Protein AF-A0A5K7ZE98-F1 (afdb_monomer_lite)

Secondary structure (DSSP, 8-state):
-HHHHHHHHHHHHT-SSHHHHHHHHHHHHHTSHHHHHHHHHHHHHHHHHS-HHHHHIIIII-HHHHHHHHHHHHHHHHHHHHHHHTTS---HHHHHHHHHHHHHHHHHHHHHHHHHHHHHHTTEEETTTEETTS-BGGGHHHHHHH-HHHH-TT-S--S--SSSHHHHHHHHHHHHTTTT--SS-SSS-HHHHHTT--SHHHHHHHHHTBTTTBTTSPPP-S-HHHHHHHHHIIIIIIS-----------------PPP--TT-SEEEEEEESSS-EE----TTTEESS-S---EEEEEEE-BSS-EE--SSEEEEEEEPTT-S-GGGT--TTTTHHHHHSSPPPTTB-TTS-BSSSEEEEEETTTTEEEETT----S--TTS---S--EEEEEEEETTT--EEEEEEEE--EE---TTHHHH---EEETTTEEE-HHHHHHHHHHHHHHH---HHHHHHTT--EEGGGTS-BTTTTB---TTSPPHHHHHHHHHGGGSTT--GGGGGGTSS--TTSS--S--SHHHHTT--HHHHH--HHHHHHHHHHHHHHTT---HHHHTT---SSSSSGGGPPP--TTTS-B-GGGTSGGG---S-S----TT-B-SSGGGSGGG-B-TTS-BHHHHH-STTSPSSP--TT-TTSTTHHHHHHHSBSSSTTTTT-GGGTBSS--SS-SS-GGGGS--S-GGG--B-PPP---

pLDDT: mean 91.08, std 9.26, range [26.94, 98.69]

Organism: NCBI:txid947919

Foldseek 3Di:
DLLVLLVQLLVLLPDPDPVSSLVSLLVSLVVPPVVLVVVVVVVVVVLVPDDPVLNCQLPPADPVLVVLVVLLVVLSVVLNVLSNCLNDDDDSVVSNVSSVVSNVSVVSNVVSVVCSVVLSCPQAPDRQAAGLLRDGPVCLVVCQVLHPQCVDPPRPDRDDDPVCLLVLLVVLCVRFPVSQEDDPDPHNHVCVVCVQALALLQQLLVLLLACQQDRRHDHDRGYSSSSSSNSCNVNCPSNVRDHDDDQDQFAQDDDDFDADDLPAQKAKFKAWAALEAEWALLLLAEIADAQWTKIKMWIWGFEQDIDGDDPQKWKFKAWDAQFQFCVVVGVCQVQVCLQVVDRDDGQAFPVRAHLGGGIFHQDPLLRITIDTGRRTDQAGNVQAGHQWIKMKMFMARNVPRDTSDIGMATRGYFQQFQLSNNQGDFAPTPRAGHDDNSSSLSVVVVCCSSVVDDSSVCSVVRNHDHPCCAAPDPVVRGPHHPQDHHDQLVVLLQSCSSVPPDDLVSVVNGDVCDPSGNFRSQFAPCVVLVDGPCQWQNDSLLNNLLRLVVVVVVVHDSCSSNVRGAGDVDDGSVLRHHDDPLFWGQAPCQQCPLPHHRPDPSHHSHRPTHPGNCRDLSRDAAPNSHRNCSFQNYHSQGWPGQTSNHGCNRQSSCCNQPQKSHGPLAPVVPSSRYPDRDPDDSRGRNSPDHDPPCVRMDGPDDPDDD

Radius of gyration: 33.01 Å; chains: 1; bounding box: 103×56×94 Å

Sequence (706 aa):
MVFASLFALVTASFQKDDTTRQTMIRYAVKWMPLPFVLMLASAFWYLQAVPPETRMVMLQVSPELRTYIDGFLVLSPILFLAVLAMSIRLPRGLQQTAALVLMVIGLVYMGAFEFTREGGRRPFLVHGYMHSNSIRVSEAKEINRTGILQNARWSEVKSVTQENRIETGRQIFQLACASCHAIGGPMNDILPLTAKFDAVYGMDSMLDGLGKINNYMPPFLGTRPEREALAAYIVEELHGHAVQKTPSTASNLNFDIPAHTSQDEYVLLAWNNLGMHCISDSDPFWILLPPANDLFAQLVRKGELPEIVSEGVKLNYRVEPGFENPSAQVRFWEFSQPLMGKRIPENVGVSGNPVTGGEMAWNEETNAFEASLVPVVPYPANGTFNPYPLYMVEAVDEATGTVLATTRFVAPTSTEMGCKNCHGGGWRVAGVAGFTDETASDVLKVHDRINRTDLLKKARAGNPMLCQSCHADPVLGTEGKPGIPNFPAAIHGFHANYLTERGTEACFKCHPSSAAGPTGCLRGVHASLGLDCTHCHGFLEDHALSLLKYEKTQGKKVDKLMRHLTPRTVSSLQDIEPRIPWVNEPDCLNCHVDFEKPATRDVSGFNQWTHSVAGLFRMRTDDVGLMCEACHGATHANYPATNMYGKDRDNIPPLQYQGINLPIGANNNCALCHTVEMEDSVHHPNMLHEFRNRQLSRTIQGPSES

InterPro domains:
  IPR009056 Cytochrome c-like domain [PF13442] (165-234)
  IPR009056 Cytochrome c-like domain [PS51007] (164-238)
  IPR036280 Multiheme cytochrome superfamily [SSF48695] (407-677)
  IPR036909 Cytochrome c-like domain superfamily [G3DSA:1.10.760.10] (153-244)
  IPR036909 Cytochrome c-like domain superfamily [SSF46626] (158-235)

Structure (mmCIF, N/CA/C/O backbone):
data_AF-A0A5K7ZE98-F1
#
_entry.id   AF-A0A5K7ZE98-F1
#
loop_
_atom_site.group_PDB
_atom_site.id
_atom_site.type_symbol
_atom_site.label_atom_id
_atom_site.label_alt_id
_atom_site.label_comp_id
_atom_site.label_asym_id
_atom_site.label_entity_id
_atom_site.label_seq_id
_atom_site.pdbx_PDB_ins_code
_atom_site.Cartn_x
_atom_site.Cartn_y
_atom_site.Cartn_z
_atom_site.occupancy
_atom_site.B_iso_or_equiv
_atom_site.auth_seq_id
_atom_site.auth_comp_id
_atom_site.auth_asym_id
_atom_site.auth_atom_id
_atom_site.pdbx_PDB_model_num
ATOM 1 N N . MET A 1 1 ? 41.951 -3.066 -36.459 1.00 71.44 1 MET A N 1
ATOM 2 C CA . MET A 1 1 ? 43.262 -3.747 -36.599 1.00 71.44 1 MET A CA 1
ATOM 3 C C . MET A 1 1 ? 43.179 -5.249 -36.330 1.00 71.44 1 MET A C 1
ATOM 5 O O . MET A 1 1 ? 43.601 -5.993 -37.201 1.00 71.44 1 MET A O 1
ATOM 9 N N . VAL A 1 2 ? 42.572 -5.714 -35.226 1.00 77.12 2 VAL A N 1
ATOM 10 C CA . VAL A 1 2 ? 42.374 -7.161 -34.952 1.00 77.12 2 VAL A CA 1
ATOM 11 C C . VAL A 1 2 ? 41.717 -7.903 -36.130 1.00 77.12 2 VAL A C 1
ATOM 13 O O . VAL A 1 2 ? 42.242 -8.913 -36.583 1.00 77.12 2 VAL A O 1
ATOM 16 N N . PHE A 1 3 ? 40.651 -7.354 -36.724 1.00 82.44 3 PHE A N 1
ATOM 17 C CA . PHE A 1 3 ? 40.021 -7.940 -37.918 1.00 82.44 3 PHE A CA 1
ATOM 18 C C . PHE A 1 3 ? 40.905 -7.984 -39.158 1.00 82.44 3 PHE A C 1
ATOM 20 O O . PHE A 1 3 ? 40.813 -8.934 -39.926 1.00 82.44 3 PHE A O 1
ATOM 27 N N . ALA A 1 4 ? 41.771 -6.989 -39.352 1.00 85.00 4 ALA A N 1
ATOM 28 C CA . ALA A 1 4 ? 42.705 -7.001 -40.470 1.00 85.00 4 ALA A CA 1
ATOM 29 C C . ALA A 1 4 ? 43.705 -8.157 -40.311 1.00 85.00 4 ALA A C 1
ATOM 31 O O . ALA A 1 4 ? 43.973 -8.862 -41.278 1.00 85.00 4 ALA A O 1
ATOM 32 N N . SER A 1 5 ? 44.178 -8.418 -39.085 1.00 83.81 5 SER A N 1
ATOM 33 C CA . SER A 1 5 ? 45.012 -9.584 -38.774 1.00 83.81 5 SER A CA 1
ATOM 34 C C . SER A 1 5 ? 44.257 -10.903 -38.963 1.00 83.81 5 SER A C 1
ATOM 36 O O . SER A 1 5 ? 44.790 -11.810 -39.592 1.00 83.81 5 SER A O 1
ATOM 38 N N . LEU A 1 6 ? 43.011 -11.016 -38.489 1.00 89.12 6 LEU A N 1
ATOM 39 C CA . LEU A 1 6 ? 42.196 -12.226 -38.678 1.00 89.12 6 LEU A CA 1
ATOM 40 C C . LEU A 1 6 ? 41.901 -12.495 -40.159 1.00 89.12 6 LEU A C 1
ATOM 42 O O . LEU A 1 6 ? 42.023 -13.625 -40.625 1.00 89.12 6 LEU A O 1
ATOM 46 N N . PHE A 1 7 ? 41.582 -11.455 -40.926 1.00 90.88 7 PHE A N 1
ATOM 47 C CA . PHE A 1 7 ? 41.360 -11.557 -42.366 1.00 90.88 7 PHE A CA 1
ATOM 48 C C . PHE A 1 7 ? 42.646 -11.921 -43.117 1.00 90.88 7 PHE A C 1
ATOM 50 O O . PHE A 1 7 ? 42.634 -12.771 -44.011 1.00 90.88 7 PHE A O 1
ATOM 57 N N . ALA A 1 8 ? 43.781 -11.346 -42.714 1.00 91.00 8 ALA A N 1
ATOM 58 C CA . ALA A 1 8 ? 45.090 -11.716 -43.239 1.00 91.00 8 ALA A CA 1
ATOM 59 C C . ALA A 1 8 ? 45.442 -13.181 -42.921 1.00 91.00 8 ALA A C 1
ATOM 61 O O . ALA A 1 8 ? 45.981 -13.871 -43.779 1.00 91.00 8 ALA A O 1
ATOM 62 N N . LEU A 1 9 ? 45.087 -13.697 -41.738 1.00 91.62 9 LEU A N 1
ATOM 63 C CA . LEU A 1 9 ? 45.283 -15.110 -41.387 1.00 91.62 9 LEU A CA 1
ATOM 64 C C . LEU A 1 9 ? 44.428 -16.041 -42.245 1.00 91.62 9 LEU A C 1
ATOM 66 O O . LEU A 1 9 ? 44.939 -17.049 -42.735 1.00 91.62 9 LEU A O 1
ATOM 70 N N . VAL A 1 10 ? 43.157 -15.693 -42.472 1.00 94.00 10 VAL A N 1
ATOM 71 C CA . VAL A 1 10 ? 42.286 -16.447 -43.383 1.00 94.00 10 VAL A CA 1
ATOM 72 C C . VAL A 1 10 ? 42.902 -16.452 -44.778 1.00 94.00 10 VAL A C 1
ATOM 74 O O . VAL A 1 10 ? 43.246 -17.515 -45.282 1.00 94.00 10 VAL A O 1
ATOM 77 N N . THR A 1 11 ? 43.160 -15.293 -45.377 1.00 93.69 11 THR A N 1
ATOM 78 C CA . THR A 1 11 ? 43.701 -15.218 -46.748 1.00 93.69 11 THR A CA 1
ATOM 79 C C . THR A 1 11 ? 45.076 -15.882 -46.899 1.00 93.69 11 THR A C 1
ATOM 81 O O . THR A 1 11 ? 45.325 -16.548 -47.908 1.00 93.69 11 THR A O 1
ATOM 84 N N . ALA A 1 12 ? 45.950 -15.785 -45.893 1.00 92.56 12 ALA A N 1
ATOM 85 C CA . ALA A 1 12 ? 47.249 -16.450 -45.886 1.00 92.56 12 ALA A CA 1
ATOM 86 C C . ALA A 1 12 ? 47.127 -17.979 -45.755 1.00 92.56 12 ALA A C 1
ATOM 88 O O . ALA A 1 12 ? 47.826 -18.706 -46.458 1.00 92.56 12 ALA A O 1
ATOM 89 N N . SER A 1 13 ? 46.206 -18.492 -44.928 1.00 92.38 13 SER A N 1
ATOM 90 C CA . SER A 1 13 ? 46.009 -19.940 -44.722 1.00 92.38 13 SER A CA 1
ATOM 91 C C . SER A 1 13 ? 45.566 -20.697 -45.983 1.00 92.38 13 SER A C 1
ATOM 93 O O . SER A 1 13 ? 45.849 -21.890 -46.122 1.00 92.38 13 SER A O 1
ATOM 95 N N . PHE A 1 14 ? 44.935 -20.007 -46.940 1.00 93.75 14 PHE A N 1
ATOM 96 C CA . PHE A 1 14 ? 44.512 -20.577 -48.224 1.00 93.75 14 PHE A CA 1
ATOM 97 C C . PHE A 1 14 ? 45.564 -20.465 -49.339 1.00 93.75 14 PHE A C 1
ATOM 99 O O . PHE A 1 14 ? 45.350 -21.016 -50.423 1.00 93.75 14 PHE A O 1
ATOM 106 N N . GLN A 1 15 ? 46.721 -19.842 -49.083 1.00 94.00 15 GLN A N 1
ATOM 107 C CA . GLN A 1 15 ? 47.818 -19.796 -50.053 1.00 94.00 15 GLN A CA 1
ATOM 108 C C . GLN A 1 15 ? 48.340 -21.203 -50.368 1.00 94.00 15 GLN A C 1
ATOM 110 O O . GLN A 1 15 ? 48.549 -22.038 -49.476 1.00 94.00 15 GLN A O 1
ATOM 115 N N . LYS A 1 16 ? 48.517 -21.473 -51.668 1.00 88.88 16 LYS A N 1
ATOM 116 C CA . LYS A 1 16 ? 48.941 -22.786 -52.175 1.00 88.88 16 LYS A CA 1
ATOM 117 C C . LYS A 1 16 ? 50.413 -23.053 -51.866 1.00 88.88 16 LYS A C 1
ATOM 119 O O . LYS A 1 16 ? 50.729 -24.149 -51.407 1.00 88.88 16 LYS A O 1
ATOM 124 N N . ASP A 1 17 ? 51.268 -22.055 -52.078 1.00 92.38 17 ASP A N 1
ATOM 125 C CA . ASP A 1 17 ? 52.697 -22.136 -51.780 1.00 92.38 17 ASP A CA 1
ATOM 126 C C . ASP A 1 17 ? 52.945 -22.128 -50.262 1.00 92.38 17 ASP A C 1
ATOM 128 O O . ASP A 1 17 ? 52.487 -21.230 -49.552 1.00 92.38 17 ASP A O 1
ATOM 132 N N . ASP A 1 18 ? 53.647 -23.145 -49.752 1.00 87.62 18 ASP A N 1
ATOM 133 C CA . ASP A 1 18 ? 53.860 -23.324 -48.309 1.00 87.62 18 ASP A CA 1
ATOM 134 C C . ASP A 1 18 ? 54.774 -22.240 -47.727 1.00 87.62 18 ASP A C 1
ATOM 136 O O . ASP A 1 18 ? 54.480 -21.695 -46.662 1.00 87.62 18 ASP A O 1
ATOM 140 N N . THR A 1 19 ? 55.833 -21.866 -48.445 1.00 89.56 19 THR A N 1
ATOM 141 C CA . THR A 1 19 ? 56.783 -20.833 -48.009 1.00 89.56 19 THR A CA 1
ATOM 142 C C . THR A 1 19 ? 56.093 -19.478 -47.885 1.00 89.56 19 THR A C 1
ATOM 144 O O . THR A 1 19 ? 56.197 -18.808 -46.853 1.00 89.56 19 THR A O 1
ATOM 147 N N . THR A 1 20 ? 55.317 -19.101 -48.901 1.00 90.44 20 THR A N 1
ATOM 148 C CA . THR A 1 20 ? 54.513 -17.877 -48.921 1.00 90.44 20 THR A CA 1
ATOM 149 C C . THR A 1 20 ? 53.452 -17.908 -47.826 1.00 90.44 20 THR A C 1
ATOM 151 O O . THR A 1 20 ? 53.327 -16.939 -47.078 1.00 90.44 20 THR A O 1
ATOM 154 N N . ARG A 1 21 ? 52.740 -19.032 -47.648 1.00 91.38 21 ARG A N 1
ATOM 155 C CA . ARG A 1 21 ? 51.743 -19.203 -46.576 1.00 91.38 21 ARG A CA 1
ATOM 156 C C . ARG A 1 21 ? 52.342 -18.938 -45.198 1.00 91.38 21 ARG A C 1
ATOM 158 O O . ARG A 1 21 ? 51.835 -18.088 -44.471 1.00 91.38 21 ARG A O 1
ATOM 165 N N . GLN A 1 22 ? 53.419 -19.637 -44.832 1.00 90.19 22 GLN A N 1
ATOM 166 C CA . GLN A 1 22 ? 54.017 -19.491 -43.499 1.00 90.19 22 GLN A CA 1
ATOM 167 C C . GLN A 1 22 ? 54.607 -18.092 -43.286 1.00 90.19 22 GLN A C 1
ATOM 169 O O . GLN A 1 22 ? 54.502 -17.539 -42.190 1.00 90.19 22 GLN A O 1
ATOM 174 N N . THR A 1 23 ? 55.182 -17.491 -44.332 1.00 91.31 23 THR A N 1
ATOM 175 C CA . THR A 1 23 ? 55.712 -16.121 -44.280 1.00 91.31 23 THR A CA 1
ATOM 176 C C . THR A 1 23 ? 54.599 -15.111 -44.011 1.00 91.31 23 THR A C 1
ATOM 178 O O . THR A 1 23 ? 54.704 -14.308 -43.083 1.00 91.31 23 THR A O 1
ATOM 181 N N . MET A 1 24 ? 53.496 -15.202 -44.756 1.00 91.81 24 MET A N 1
ATOM 182 C CA . MET A 1 24 ? 52.350 -14.308 -44.602 1.00 91.81 24 MET A CA 1
ATOM 183 C C . MET A 1 24 ? 51.623 -14.501 -43.269 1.00 91.81 24 MET A C 1
ATOM 185 O O . MET A 1 24 ? 51.210 -13.518 -42.660 1.00 91.81 24 MET A O 1
ATOM 189 N N . ILE A 1 25 ? 51.519 -15.735 -42.766 1.00 91.12 25 ILE A N 1
ATOM 190 C CA . ILE A 1 25 ? 50.922 -16.010 -41.451 1.00 91.12 25 ILE A CA 1
ATOM 191 C C . ILE A 1 25 ? 51.772 -15.417 -40.330 1.00 91.12 25 ILE A C 1
ATOM 193 O O . ILE A 1 25 ? 51.246 -14.696 -39.488 1.00 91.12 25 ILE A O 1
ATOM 197 N N . ARG A 1 26 ? 53.092 -15.639 -40.333 1.00 90.19 26 ARG A N 1
ATOM 198 C CA . ARG A 1 26 ? 53.989 -15.036 -39.331 1.00 90.19 26 ARG A CA 1
ATOM 199 C C . ARG A 1 26 ? 53.963 -13.514 -39.388 1.00 90.19 26 ARG A C 1
ATOM 201 O O . ARG A 1 26 ? 53.976 -12.869 -38.342 1.00 90.19 26 ARG A O 1
ATOM 208 N N . TYR A 1 27 ? 53.892 -12.949 -40.591 1.00 89.31 27 TYR A N 1
ATOM 209 C CA . TYR A 1 27 ? 53.721 -11.515 -40.777 1.00 89.31 27 TYR A CA 1
ATOM 210 C C . TYR A 1 27 ? 52.400 -11.029 -40.159 1.00 89.31 27 TYR A C 1
ATOM 212 O O . TYR A 1 27 ? 52.418 -10.106 -39.349 1.00 89.31 27 TYR A O 1
ATOM 220 N N . ALA A 1 28 ? 51.275 -11.691 -40.448 1.00 88.94 28 ALA A N 1
ATOM 221 C CA . ALA A 1 28 ? 49.965 -11.350 -39.891 1.00 88.94 28 ALA A CA 1
ATOM 222 C C . ALA A 1 28 ? 49.915 -11.461 -38.354 1.00 88.94 28 ALA A C 1
ATOM 224 O O . ALA A 1 28 ? 49.367 -10.574 -37.696 1.00 88.94 28 ALA A O 1
ATOM 225 N N . VAL A 1 29 ? 50.531 -12.502 -37.774 1.00 90.06 29 VAL A N 1
ATOM 226 C CA . VAL A 1 29 ? 50.638 -12.686 -36.315 1.00 90.06 29 VAL A CA 1
ATOM 227 C C . VAL A 1 29 ? 51.505 -11.599 -35.677 1.00 90.06 29 VAL A C 1
ATOM 229 O O . VAL A 1 29 ? 51.125 -11.054 -34.644 1.00 90.06 29 VAL A O 1
ATOM 232 N N . LYS A 1 30 ? 52.639 -11.225 -36.291 1.00 87.50 30 LYS A N 1
ATOM 233 C CA . LYS A 1 30 ? 53.549 -10.189 -35.762 1.00 87.50 30 LYS A CA 1
ATOM 234 C C . LYS A 1 30 ? 52.856 -8.837 -35.568 1.00 87.50 30 LYS A C 1
ATOM 236 O O . LYS A 1 30 ? 53.223 -8.084 -34.671 1.00 87.50 30 LYS A O 1
ATOM 241 N N . TRP A 1 31 ? 51.850 -8.541 -36.385 1.00 82.75 31 TRP A N 1
ATOM 242 C CA . TRP A 1 31 ? 51.076 -7.306 -36.299 1.00 82.75 31 TRP A CA 1
ATOM 243 C C . TRP A 1 31 ? 49.963 -7.326 -35.249 1.00 82.75 31 TRP A C 1
ATOM 245 O O . TRP A 1 31 ? 49.325 -6.300 -35.058 1.00 82.75 31 TRP A O 1
ATOM 255 N N . MET A 1 32 ? 49.718 -8.443 -34.561 1.00 82.38 32 MET A N 1
ATOM 256 C CA . MET A 1 32 ? 48.619 -8.577 -33.599 1.00 82.38 32 MET A CA 1
ATOM 257 C C . MET A 1 32 ? 48.909 -8.011 -32.187 1.00 82.38 32 MET A C 1
ATOM 259 O O . MET A 1 32 ? 48.013 -7.369 -31.628 1.00 82.38 32 MET A O 1
ATOM 263 N N . PRO A 1 33 ? 50.126 -8.141 -31.613 1.00 86.06 33 PRO A N 1
ATOM 264 C CA . PRO A 1 33 ? 50.414 -7.640 -30.267 1.00 86.06 33 PRO A CA 1
ATOM 265 C C . PRO A 1 33 ? 50.247 -6.133 -30.082 1.00 86.06 33 PRO A C 1
ATOM 267 O O . PRO A 1 33 ? 49.702 -5.698 -29.071 1.00 86.06 33 PRO A O 1
ATOM 270 N N . LEU A 1 34 ? 50.669 -5.330 -31.062 1.00 85.94 34 LEU A N 1
ATOM 271 C CA . LEU A 1 34 ? 50.567 -3.871 -30.983 1.00 85.94 34 LEU A CA 1
ATOM 272 C C . LEU A 1 34 ? 49.097 -3.395 -30.874 1.00 85.94 34 LEU A C 1
ATOM 274 O O . LEU A 1 34 ? 48.782 -2.691 -29.916 1.00 85.94 34 LEU A O 1
ATOM 278 N N . PRO A 1 35 ? 48.169 -3.806 -31.763 1.00 83.88 35 PRO A N 1
ATOM 279 C CA . PRO A 1 35 ? 46.739 -3.553 -31.611 1.00 83.88 35 PRO A CA 1
ATOM 280 C C . PRO A 1 35 ? 46.151 -4.013 -30.280 1.00 83.88 35 PRO A C 1
ATOM 282 O O . PRO A 1 35 ? 45.292 -3.324 -29.743 1.00 83.88 35 PRO A O 1
ATOM 285 N N . PHE A 1 36 ? 46.589 -5.158 -29.749 1.00 84.62 36 PHE A N 1
ATOM 286 C CA . PHE A 1 36 ? 46.084 -5.673 -28.476 1.00 84.62 36 PHE A CA 1
ATOM 287 C C . PHE A 1 36 ? 46.500 -4.786 -27.293 1.00 84.62 36 PHE A C 1
ATOM 289 O O . PHE A 1 36 ? 45.667 -4.432 -26.462 1.00 84.62 36 PHE A O 1
ATOM 296 N N . VAL A 1 37 ? 47.760 -4.344 -27.251 1.00 86.88 37 VAL A N 1
ATOM 297 C CA . VAL A 1 37 ? 48.238 -3.390 -26.235 1.00 86.88 37 VAL A CA 1
ATOM 298 C C . VAL A 1 37 ? 47.521 -2.045 -26.364 1.00 86.88 37 VAL A C 1
ATOM 300 O O . VAL A 1 37 ? 47.052 -1.500 -25.365 1.00 86.88 37 VAL A O 1
ATOM 303 N N . LEU A 1 38 ? 47.373 -1.531 -27.590 1.00 88.25 38 LEU A N 1
ATOM 304 C CA . LEU A 1 38 ? 46.631 -0.293 -27.845 1.00 88.25 38 LEU A CA 1
ATOM 305 C C . LEU A 1 38 ? 45.166 -0.407 -27.422 1.00 88.25 38 LEU A C 1
ATOM 307 O O . LEU A 1 38 ? 44.606 0.552 -26.898 1.00 88.25 38 LEU A O 1
ATOM 311 N N . MET A 1 39 ? 44.551 -1.570 -27.616 1.00 84.50 39 MET A N 1
ATOM 312 C CA . MET A 1 39 ? 43.187 -1.848 -27.184 1.00 84.50 39 MET A CA 1
ATOM 313 C C . MET A 1 39 ? 43.065 -1.828 -25.659 1.00 84.50 39 MET A C 1
ATOM 315 O O . MET A 1 39 ? 42.163 -1.170 -25.155 1.00 84.50 39 MET A O 1
ATOM 319 N N . LEU A 1 40 ? 43.971 -2.477 -24.919 1.00 84.25 40 LEU A N 1
ATOM 320 C CA . LEU A 1 40 ? 43.971 -2.436 -23.449 1.00 84.25 40 LEU A CA 1
ATOM 321 C C . LEU A 1 40 ? 44.178 -1.011 -22.918 1.00 84.25 40 LEU A C 1
ATOM 323 O O . LEU A 1 40 ? 43.454 -0.577 -22.023 1.00 84.25 40 LEU A O 1
ATOM 327 N N . ALA A 1 41 ? 45.114 -0.262 -23.506 1.00 88.56 41 ALA A N 1
ATOM 328 C CA . ALA A 1 41 ? 45.343 1.137 -23.158 1.00 88.56 41 ALA A CA 1
ATOM 329 C C . ALA A 1 41 ? 44.111 2.008 -23.459 1.00 88.56 41 ALA A C 1
ATOM 331 O O . ALA A 1 41 ? 43.716 2.831 -22.635 1.00 88.56 41 ALA A O 1
ATOM 332 N N . SER A 1 42 ? 43.463 1.785 -24.606 1.00 87.25 42 SER A N 1
ATOM 333 C CA . SER A 1 42 ? 42.244 2.501 -25.003 1.00 87.25 42 SER A CA 1
ATOM 334 C C . SER A 1 42 ? 41.054 2.134 -24.121 1.00 87.25 42 SER A C 1
ATOM 336 O O . SER A 1 42 ? 40.276 3.012 -23.773 1.00 87.25 42 SER A O 1
ATOM 338 N N . ALA A 1 43 ? 40.919 0.868 -23.718 1.00 80.75 43 ALA A N 1
ATOM 339 C CA . ALA A 1 43 ? 39.882 0.416 -22.795 1.00 80.75 43 ALA A CA 1
ATOM 340 C C . ALA A 1 43 ? 40.072 1.037 -21.403 1.00 80.75 43 ALA A C 1
ATOM 342 O O . ALA A 1 43 ? 39.112 1.529 -20.812 1.00 80.75 43 ALA A O 1
ATOM 343 N N . PHE A 1 44 ? 41.313 1.084 -20.909 1.00 84.75 44 PHE A N 1
ATOM 344 C CA . PHE A 1 44 ? 41.645 1.772 -19.663 1.00 84.75 44 PHE A CA 1
ATOM 345 C C . PHE A 1 44 ? 41.318 3.267 -19.745 1.00 84.75 44 PHE A C 1
ATOM 347 O O . PHE A 1 44 ? 40.615 3.788 -18.881 1.00 84.75 44 PHE A O 1
ATOM 354 N N . TRP A 1 45 ? 41.766 3.945 -20.805 1.00 89.38 45 TRP A N 1
ATOM 355 C CA . TRP A 1 45 ? 41.458 5.357 -21.034 1.00 89.38 45 TRP A CA 1
ATOM 356 C C . TRP A 1 45 ? 39.948 5.605 -21.124 1.00 89.38 45 TRP A C 1
ATOM 358 O O . TRP A 1 45 ? 39.435 6.508 -20.468 1.00 89.38 45 TRP A O 1
ATOM 368 N N . TYR A 1 46 ? 39.224 4.766 -21.866 1.00 82.06 46 TYR A N 1
ATOM 369 C CA . TYR A 1 46 ? 37.777 4.855 -22.030 1.00 82.06 46 TYR A CA 1
ATOM 370 C C . TYR A 1 46 ? 37.049 4.757 -20.685 1.00 82.06 46 TYR A C 1
ATOM 372 O O . TYR A 1 46 ? 36.221 5.609 -20.376 1.00 82.06 46 TYR A O 1
ATOM 380 N N . LEU A 1 47 ? 37.406 3.788 -19.837 1.00 77.44 47 LEU A N 1
ATOM 381 C CA . LEU A 1 47 ? 36.815 3.665 -18.502 1.00 77.44 47 LEU A CA 1
ATOM 382 C C . LEU A 1 47 ? 37.070 4.900 -17.629 1.00 77.44 47 LEU A C 1
ATOM 384 O O . LEU A 1 47 ? 36.214 5.254 -16.826 1.00 77.44 47 LEU A O 1
ATOM 388 N N . GLN A 1 48 ? 38.207 5.580 -17.784 1.00 82.94 48 GLN A N 1
ATOM 389 C CA . GLN A 1 48 ? 38.488 6.810 -17.036 1.00 82.94 48 GLN A CA 1
ATOM 390 C C . GLN A 1 48 ? 37.757 8.034 -17.605 1.00 82.94 48 GLN A C 1
ATOM 392 O O . GLN A 1 48 ? 37.321 8.893 -16.840 1.00 82.94 48 GLN A O 1
ATOM 397 N N . ALA A 1 49 ? 37.600 8.104 -18.929 1.00 84.44 49 ALA A N 1
ATOM 398 C CA . ALA A 1 49 ? 36.958 9.216 -19.626 1.00 84.44 49 ALA A CA 1
ATOM 399 C C . ALA A 1 49 ? 35.426 9.218 -19.482 1.00 84.44 49 ALA A C 1
ATOM 401 O O . ALA A 1 49 ? 34.793 10.272 -19.558 1.00 84.44 49 ALA A O 1
ATOM 402 N N . VAL A 1 50 ? 34.816 8.049 -19.278 1.00 74.44 50 VAL A N 1
ATOM 403 C CA . VAL A 1 50 ? 33.364 7.913 -19.135 1.00 74.44 50 VAL A CA 1
ATOM 404 C C . VAL A 1 50 ? 32.896 8.466 -17.772 1.00 74.44 50 VAL A C 1
ATOM 406 O O . VAL A 1 50 ? 33.522 8.185 -16.738 1.00 74.44 50 VAL A O 1
ATOM 409 N N . PRO A 1 51 ? 31.783 9.231 -17.720 1.00 73.94 51 PRO A N 1
ATOM 410 C CA . PRO A 1 51 ? 31.230 9.736 -16.467 1.00 73.94 51 PRO A CA 1
ATOM 411 C C . PRO A 1 51 ? 30.997 8.620 -15.432 1.00 73.94 51 PRO A C 1
ATOM 413 O O . PRO A 1 51 ? 30.641 7.499 -15.812 1.00 73.94 51 PRO A O 1
ATOM 416 N N . PRO A 1 52 ? 31.165 8.889 -14.123 1.00 70.19 52 PRO A N 1
ATOM 417 C CA . PRO A 1 52 ? 30.957 7.887 -13.071 1.00 70.19 52 PRO A CA 1
ATOM 418 C C . PRO A 1 52 ? 29.578 7.212 -13.136 1.00 70.19 52 PRO A C 1
ATOM 420 O O . PRO A 1 52 ? 29.470 6.001 -12.960 1.00 70.19 52 PRO A O 1
ATOM 423 N N . GLU A 1 53 ? 28.542 7.983 -13.469 1.00 64.56 53 GLU A N 1
ATOM 424 C CA . GLU A 1 53 ? 27.154 7.534 -13.660 1.00 64.56 53 GLU A CA 1
ATOM 425 C C . GLU A 1 53 ? 27.068 6.414 -14.718 1.00 64.56 53 GLU A C 1
ATOM 427 O O . GLU A 1 53 ? 26.519 5.338 -14.485 1.00 64.56 53 GLU A O 1
ATOM 432 N N . THR A 1 54 ? 27.687 6.636 -15.877 1.00 65.06 54 THR A N 1
ATOM 433 C CA . THR A 1 54 ? 27.693 5.716 -17.020 1.00 65.06 54 THR A CA 1
ATOM 434 C C . THR A 1 54 ? 28.568 4.487 -16.753 1.00 65.06 54 THR A C 1
ATOM 436 O O . THR A 1 54 ? 28.193 3.371 -17.109 1.00 65.06 54 THR A O 1
ATOM 439 N N . ARG A 1 55 ? 29.695 4.651 -16.042 1.00 68.69 55 ARG A N 1
ATOM 440 C CA . ARG A 1 55 ? 30.517 3.519 -15.575 1.00 68.69 55 ARG A CA 1
ATOM 441 C C . ARG A 1 55 ? 29.732 2.577 -14.671 1.00 68.69 55 ARG A C 1
ATOM 443 O O . ARG A 1 55 ? 29.860 1.362 -14.798 1.00 68.69 55 ARG A O 1
ATOM 450 N N . MET A 1 56 ? 28.920 3.126 -13.769 1.00 62.88 56 MET A N 1
ATOM 451 C CA . MET A 1 56 ? 28.075 2.338 -12.871 1.00 62.88 56 MET A CA 1
ATOM 452 C C . MET A 1 56 ? 27.017 1.548 -13.646 1.00 62.88 56 MET A C 1
ATOM 454 O O . MET A 1 56 ? 26.810 0.371 -13.353 1.00 62.88 56 MET A O 1
ATOM 458 N N . VAL A 1 57 ? 26.396 2.153 -14.664 1.00 62.09 57 VAL A N 1
ATOM 459 C CA . VAL A 1 57 ? 25.438 1.462 -15.544 1.00 62.09 57 VAL A CA 1
ATOM 460 C C . VAL A 1 57 ? 26.111 0.317 -16.306 1.00 62.09 57 VAL A C 1
ATOM 462 O O . VAL A 1 57 ? 25.607 -0.806 -16.268 1.00 62.09 57 VAL A O 1
ATOM 465 N N . MET A 1 58 ? 27.277 0.572 -16.912 1.00 62.34 58 MET A N 1
ATOM 466 C CA . MET A 1 58 ? 28.055 -0.430 -17.654 1.00 62.34 58 MET A CA 1
ATOM 467 C C . MET A 1 58 ? 28.517 -1.597 -16.780 1.00 62.34 58 MET A C 1
ATOM 469 O O . MET A 1 58 ? 28.435 -2.742 -17.204 1.00 62.34 58 MET A O 1
ATOM 473 N N . LEU A 1 59 ? 29.014 -1.321 -15.573 1.00 61.72 59 LEU A N 1
ATOM 474 C CA . LEU A 1 59 ? 29.672 -2.333 -14.743 1.00 61.72 59 LEU A CA 1
ATOM 475 C C . LEU A 1 59 ? 28.743 -3.003 -13.732 1.00 61.72 59 LEU A C 1
ATOM 477 O O . LEU A 1 59 ? 29.106 -4.045 -13.190 1.00 61.72 59 LEU A O 1
ATOM 481 N N . GLN A 1 60 ? 27.590 -2.406 -13.413 1.00 56.12 60 GLN A N 1
ATOM 482 C CA . GLN A 1 60 ? 26.827 -2.841 -12.246 1.00 56.12 60 GLN A CA 1
ATOM 483 C C . GLN A 1 60 ? 25.303 -2.964 -12.431 1.00 56.12 60 GLN A C 1
ATOM 485 O O . GLN A 1 60 ? 24.665 -3.592 -11.586 1.00 56.12 60 GLN A O 1
ATOM 490 N N . VAL A 1 61 ? 24.673 -2.390 -13.462 1.00 55.62 61 VAL A N 1
ATOM 491 C CA . VAL A 1 61 ? 23.195 -2.251 -13.475 1.00 55.62 61 VAL A CA 1
ATOM 492 C C . VAL A 1 61 ? 22.462 -3.262 -14.361 1.00 55.62 61 VAL A C 1
ATOM 494 O O . VAL A 1 61 ? 21.352 -3.643 -14.004 1.00 55.62 61 VAL A O 1
ATOM 497 N N . SER A 1 62 ? 23.045 -3.740 -15.465 1.00 59.28 62 SER A N 1
ATOM 498 C CA . SER A 1 62 ? 22.346 -4.653 -16.388 1.00 59.28 62 SER A CA 1
ATOM 499 C C . SER A 1 62 ? 22.932 -6.073 -16.347 1.00 59.28 62 SER A C 1
ATOM 501 O O . SER A 1 62 ? 24.046 -6.291 -16.834 1.00 59.28 62 SER A O 1
ATOM 503 N N . PRO A 1 63 ? 22.196 -7.060 -15.797 1.00 61.50 63 PRO A N 1
ATOM 504 C CA . PRO A 1 63 ? 22.534 -8.480 -15.918 1.00 61.50 63 PRO A CA 1
ATOM 505 C C . PRO A 1 63 ? 22.704 -8.930 -17.375 1.00 61.50 63 PRO A C 1
ATOM 507 O O . PRO A 1 63 ? 23.530 -9.792 -17.666 1.00 61.50 63 PRO A O 1
ATOM 510 N N . GLU A 1 64 ? 21.963 -8.314 -18.297 1.00 64.50 64 GLU A N 1
ATOM 511 C CA . GLU A 1 64 ? 22.008 -8.600 -19.729 1.00 64.50 64 GLU A CA 1
ATOM 512 C C . GLU A 1 64 ? 23.356 -8.191 -20.340 1.00 64.50 64 GLU A C 1
ATOM 514 O O . GLU A 1 64 ? 23.922 -8.937 -21.138 1.00 64.50 64 GLU A O 1
ATOM 519 N N . LEU A 1 65 ? 23.924 -7.052 -19.917 1.00 71.00 65 LEU A N 1
ATOM 520 C CA . LEU A 1 65 ? 25.253 -6.611 -20.359 1.00 71.00 65 LEU A CA 1
ATOM 521 C C . LEU A 1 65 ? 26.387 -7.465 -19.797 1.00 71.00 65 LEU A C 1
ATOM 523 O O . LEU A 1 65 ? 27.427 -7.594 -20.444 1.00 71.00 65 LEU A O 1
ATOM 527 N N . ARG A 1 66 ? 26.186 -8.096 -18.636 1.00 75.62 66 ARG A N 1
ATOM 528 C CA . ARG A 1 66 ? 27.222 -8.898 -17.980 1.00 75.62 66 ARG A CA 1
ATOM 529 C C . ARG A 1 66 ? 27.711 -10.051 -18.852 1.00 75.62 66 ARG A C 1
ATOM 531 O O . ARG A 1 66 ? 28.914 -10.250 -18.950 1.00 75.62 66 ARG A O 1
ATOM 538 N N . THR A 1 67 ? 26.811 -10.738 -19.553 1.00 81.06 67 THR A N 1
ATOM 539 C CA . THR A 1 67 ? 27.179 -11.835 -20.469 1.00 81.06 67 THR A CA 1
ATOM 540 C C . THR A 1 67 ? 28.113 -11.358 -21.586 1.00 81.06 67 THR A C 1
ATOM 542 O O . THR A 1 67 ? 29.079 -12.039 -21.926 1.00 81.06 67 THR A O 1
ATOM 545 N N . TYR A 1 68 ? 27.862 -10.169 -22.142 1.00 84.00 68 TYR A N 1
ATOM 546 C CA . TYR A 1 68 ? 28.697 -9.593 -23.198 1.00 84.00 68 TYR A CA 1
ATOM 547 C C . TYR A 1 68 ? 30.034 -9.078 -22.658 1.00 84.00 68 TYR A C 1
ATOM 549 O O . TYR A 1 68 ? 31.061 -9.261 -23.307 1.00 84.00 68 TYR A O 1
ATOM 557 N N . ILE A 1 69 ? 30.043 -8.498 -21.456 1.00 81.81 69 ILE A N 1
ATOM 558 C CA . ILE A 1 69 ? 31.271 -8.064 -20.780 1.00 81.81 69 ILE A CA 1
ATOM 559 C C . ILE A 1 69 ? 32.154 -9.271 -20.456 1.00 81.81 69 ILE A C 1
ATOM 561 O O . ILE A 1 69 ? 33.329 -9.276 -20.818 1.00 81.81 69 ILE A O 1
ATOM 565 N N . ASP A 1 70 ? 31.595 -10.311 -19.838 1.00 83.88 70 ASP A N 1
ATOM 566 C CA . ASP A 1 70 ? 32.316 -11.541 -19.507 1.00 83.88 70 ASP A CA 1
ATOM 567 C C . ASP A 1 70 ? 32.833 -12.213 -20.786 1.00 83.88 70 ASP A C 1
ATOM 569 O O . ASP A 1 70 ? 34.004 -12.585 -20.864 1.00 83.88 70 ASP A O 1
ATOM 573 N N . GLY A 1 71 ? 32.006 -12.275 -21.836 1.00 84.44 71 GLY A N 1
ATOM 574 C CA . GLY A 1 71 ? 32.415 -12.743 -23.158 1.00 84.44 71 GLY A CA 1
ATOM 575 C C . GLY A 1 71 ? 33.588 -11.943 -23.729 1.00 84.44 71 GLY A C 1
ATOM 576 O O . GLY A 1 71 ? 34.575 -12.530 -24.165 1.00 84.44 71 GLY A O 1
ATOM 577 N N . PHE A 1 72 ? 33.542 -10.611 -23.679 1.00 84.81 72 PHE A N 1
ATOM 578 C CA . PHE A 1 72 ? 34.637 -9.749 -24.128 1.00 84.81 72 PHE A CA 1
ATOM 579 C C . PHE A 1 72 ? 35.924 -9.981 -23.318 1.00 84.81 72 PHE A C 1
ATOM 581 O O . PHE A 1 72 ? 37.008 -10.115 -23.895 1.00 84.81 72 PHE A O 1
ATOM 588 N N . LEU A 1 73 ? 35.823 -10.073 -21.991 1.00 84.81 73 LEU A N 1
ATOM 589 C CA . LEU A 1 73 ? 36.970 -10.270 -21.101 1.00 84.81 73 LEU A CA 1
ATOM 590 C C . LEU A 1 73 ? 37.603 -11.657 -21.259 1.00 84.81 73 LEU A C 1
ATOM 592 O O . LEU A 1 73 ? 38.827 -11.757 -21.262 1.00 84.81 73 LEU A O 1
ATOM 596 N N . VAL A 1 74 ? 36.798 -12.707 -21.437 1.00 88.38 74 VAL A N 1
ATOM 597 C CA . VAL A 1 74 ? 37.268 -14.092 -21.612 1.00 88.38 74 VAL A CA 1
ATOM 598 C C . VAL A 1 74 ? 37.804 -14.331 -23.024 1.00 88.38 74 VAL A C 1
ATOM 600 O O . VAL A 1 74 ? 38.860 -14.943 -23.190 1.00 88.38 74 VAL A O 1
ATOM 603 N N . LEU A 1 75 ? 37.125 -13.826 -24.059 1.00 89.38 75 LEU A N 1
ATOM 604 C CA . LEU A 1 75 ? 37.555 -14.013 -25.446 1.00 89.38 75 LEU A CA 1
ATOM 605 C C . LEU A 1 75 ? 38.799 -13.186 -25.794 1.00 89.38 75 LEU A C 1
ATOM 607 O O . LEU A 1 75 ? 39.559 -13.611 -26.659 1.00 89.38 75 LEU A O 1
ATOM 611 N N . SER A 1 76 ? 39.059 -12.061 -25.113 1.00 87.31 76 SER A N 1
ATOM 612 C CA . SER A 1 76 ? 40.262 -11.234 -25.329 1.00 87.31 76 SER A CA 1
ATOM 613 C C . SER A 1 76 ? 41.583 -12.028 -25.226 1.00 87.31 76 SER A C 1
ATOM 615 O O . SER A 1 76 ? 42.328 -12.060 -26.211 1.00 87.31 76 SER A O 1
ATOM 617 N N . PRO A 1 77 ? 41.913 -12.692 -24.094 1.00 89.00 77 PRO A N 1
ATOM 618 C CA . PRO A 1 77 ? 43.136 -13.483 -23.973 1.00 89.00 77 PRO A CA 1
ATOM 619 C C . PRO A 1 77 ? 43.108 -14.748 -24.838 1.00 89.00 77 PRO A C 1
ATOM 621 O O . PRO A 1 77 ? 44.145 -15.120 -25.384 1.00 89.00 77 PRO A O 1
ATOM 624 N N . ILE A 1 78 ? 41.945 -15.388 -25.019 1.00 90.62 78 ILE A N 1
ATOM 625 C CA . ILE A 1 78 ? 41.813 -16.583 -25.871 1.00 90.62 78 ILE A CA 1
ATOM 626 C C . ILE A 1 78 ? 42.167 -16.245 -27.320 1.00 90.62 78 ILE A C 1
ATOM 628 O O . ILE A 1 78 ? 43.004 -16.914 -27.923 1.00 90.62 78 ILE A O 1
ATOM 632 N N . LEU A 1 79 ? 41.572 -15.183 -27.868 1.00 90.06 79 LEU A N 1
ATOM 633 C CA . LEU A 1 79 ? 41.828 -14.728 -29.230 1.00 90.06 79 LEU A CA 1
ATOM 634 C C . LEU A 1 79 ? 43.295 -14.318 -29.402 1.00 90.06 79 LEU A C 1
ATOM 636 O O . LEU A 1 79 ? 43.910 -14.658 -30.409 1.00 90.06 79 LEU A O 1
ATOM 640 N N . PHE A 1 80 ? 43.874 -13.645 -28.404 1.00 90.38 80 PHE A N 1
ATOM 641 C CA . PHE A 1 80 ? 45.287 -13.272 -28.402 1.00 90.38 80 PHE A CA 1
ATOM 642 C C . PHE A 1 80 ? 46.221 -14.477 -28.469 1.00 90.38 80 PHE A C 1
ATOM 644 O O . PHE A 1 80 ? 47.031 -14.585 -29.393 1.00 90.38 80 PHE A O 1
ATOM 651 N N . LEU A 1 81 ? 46.079 -15.418 -27.538 1.00 91.88 81 LEU A N 1
ATOM 652 C CA . LEU A 1 81 ? 46.931 -16.603 -27.479 1.00 91.88 81 LEU A CA 1
ATOM 653 C C . LEU A 1 81 ? 46.732 -17.510 -28.696 1.00 91.88 81 LEU A C 1
ATOM 655 O O . LEU A 1 81 ? 47.706 -18.027 -29.241 1.00 91.88 81 LEU A O 1
ATOM 659 N N . ALA A 1 82 ? 45.496 -17.668 -29.165 1.00 91.19 82 ALA A N 1
ATOM 660 C CA . ALA A 1 82 ? 45.202 -18.520 -30.307 1.00 91.19 82 ALA A CA 1
ATOM 661 C C . ALA A 1 82 ? 45.706 -17.921 -31.632 1.00 91.19 82 ALA A C 1
ATOM 663 O O . ALA A 1 82 ? 46.205 -18.658 -32.482 1.00 91.19 82 ALA A O 1
ATOM 664 N N . VAL A 1 83 ? 45.683 -16.591 -31.793 1.00 90.38 83 VAL A N 1
ATOM 665 C CA . VAL A 1 83 ? 46.349 -15.927 -32.925 1.00 90.38 83 VAL A CA 1
ATOM 666 C C . VAL A 1 83 ? 47.868 -16.085 -32.839 1.00 90.38 83 VAL A C 1
ATOM 668 O O . VAL A 1 83 ? 48.496 -16.384 -33.851 1.00 90.38 83 VAL A O 1
ATOM 671 N N . LEU A 1 84 ? 48.479 -15.964 -31.656 1.00 90.50 84 LEU A N 1
ATOM 672 C CA . LEU A 1 84 ? 49.915 -16.228 -31.499 1.00 90.50 84 LEU A CA 1
ATOM 673 C C . LEU A 1 84 ? 50.278 -17.679 -31.848 1.00 90.50 84 LEU A C 1
ATOM 675 O O . LEU A 1 84 ? 51.281 -17.912 -32.527 1.00 90.50 84 LEU A O 1
ATOM 679 N N . ALA A 1 85 ? 49.443 -18.646 -31.463 1.00 90.88 85 ALA A N 1
ATOM 680 C CA . ALA A 1 85 ? 49.635 -20.062 -31.772 1.00 90.88 85 ALA A CA 1
ATOM 681 C C . ALA A 1 85 ? 49.620 -20.363 -33.283 1.00 90.88 85 ALA A C 1
ATOM 683 O O . ALA A 1 85 ? 50.257 -21.320 -33.717 1.00 90.88 85 ALA A O 1
ATOM 684 N N . MET A 1 86 ? 48.996 -19.514 -34.112 1.00 90.31 86 MET A N 1
ATOM 685 C CA . MET A 1 86 ? 49.035 -19.643 -35.580 1.00 90.31 86 MET A CA 1
ATOM 686 C C . MET A 1 86 ? 50.438 -19.454 -36.176 1.00 90.31 86 MET A C 1
ATOM 688 O O . MET A 1 86 ? 50.657 -19.810 -37.333 1.00 90.31 86 MET A O 1
ATOM 692 N N . SER A 1 87 ? 51.397 -18.916 -35.412 1.00 87.94 87 SER A N 1
ATOM 693 C CA . SER A 1 87 ? 52.809 -18.841 -35.819 1.00 87.94 87 SER A CA 1
ATOM 694 C C . SER A 1 87 ? 53.519 -20.204 -35.821 1.00 87.94 87 SER A C 1
ATOM 696 O O . SER A 1 87 ? 54.575 -20.346 -36.452 1.00 87.94 87 SER A O 1
ATOM 698 N N . ILE A 1 88 ? 52.933 -21.206 -35.152 1.00 88.69 88 ILE A N 1
ATOM 699 C CA . ILE A 1 88 ? 53.395 -22.594 -35.143 1.00 88.69 88 ILE A CA 1
ATOM 700 C C . ILE A 1 88 ? 53.050 -23.236 -36.491 1.00 88.69 88 ILE A C 1
ATOM 702 O O . ILE A 1 88 ? 51.998 -22.988 -37.081 1.00 88.69 88 ILE A O 1
ATOM 706 N N . ARG A 1 89 ? 53.946 -24.086 -37.001 1.00 87.31 89 ARG A N 1
ATOM 707 C CA . ARG A 1 89 ? 53.738 -24.778 -38.276 1.00 87.31 89 ARG A CA 1
ATOM 708 C C . ARG A 1 89 ? 52.698 -25.891 -38.109 1.00 87.31 89 ARG A C 1
ATOM 710 O O . ARG A 1 89 ? 53.029 -26.993 -37.688 1.00 87.31 89 ARG A O 1
ATOM 717 N N . LEU A 1 90 ? 51.447 -25.587 -38.443 1.00 85.94 90 LEU A N 1
ATOM 718 C CA . LEU A 1 90 ? 50.323 -26.525 -38.395 1.00 85.94 90 LEU A CA 1
ATOM 719 C C . LEU A 1 90 ? 50.101 -27.222 -39.753 1.00 85.94 90 LEU A C 1
ATOM 721 O O . LEU A 1 90 ? 50.417 -26.644 -40.799 1.00 85.94 90 LEU A O 1
ATOM 725 N N . PRO A 1 91 ? 49.508 -28.433 -39.776 1.00 90.44 91 PRO A N 1
ATOM 726 C CA . PRO A 1 91 ? 49.006 -29.042 -41.005 1.00 90.44 91 PRO A CA 1
ATOM 727 C C . PRO A 1 91 ? 48.004 -28.120 -41.708 1.00 90.44 91 PRO A C 1
ATOM 729 O O . PRO A 1 91 ? 47.169 -27.491 -41.060 1.00 90.44 91 PRO A O 1
ATOM 732 N N . ARG A 1 92 ? 48.047 -28.070 -43.044 1.00 87.06 92 ARG A N 1
ATOM 733 C CA . ARG A 1 92 ? 47.274 -27.109 -43.853 1.00 87.06 92 ARG A CA 1
ATOM 734 C C . ARG A 1 92 ? 45.778 -27.078 -43.516 1.00 87.06 92 ARG A C 1
ATOM 736 O O . ARG A 1 92 ? 45.239 -25.998 -43.302 1.00 87.06 92 ARG A O 1
ATOM 743 N N . GLY A 1 93 ? 45.123 -28.238 -43.441 1.00 89.38 93 GLY A N 1
ATOM 744 C CA . GLY A 1 93 ? 43.689 -28.312 -43.131 1.00 89.38 93 GLY A CA 1
ATOM 745 C C . GLY A 1 93 ? 43.354 -27.796 -41.728 1.00 89.38 93 GLY A C 1
ATOM 746 O O . GLY A 1 93 ? 42.370 -27.078 -41.548 1.00 89.38 93 GLY A O 1
ATOM 747 N N . LEU A 1 94 ? 44.218 -28.078 -40.746 1.00 90.19 94 LEU A N 1
ATOM 748 C CA . LEU A 1 94 ? 44.070 -27.563 -39.384 1.00 90.19 94 LEU A CA 1
ATOM 749 C C . LEU A 1 94 ? 44.289 -26.047 -39.340 1.00 90.19 94 LEU A C 1
ATOM 751 O O . LEU A 1 94 ? 43.537 -25.346 -38.678 1.00 90.19 94 LEU A O 1
ATOM 755 N N . GLN A 1 95 ? 45.264 -25.530 -40.092 1.00 88.94 95 GLN A N 1
ATOM 756 C CA . GLN A 1 95 ? 45.555 -24.098 -40.181 1.00 88.94 95 GLN A CA 1
ATOM 757 C C . GLN A 1 95 ? 44.405 -23.310 -40.830 1.00 88.94 95 GLN A C 1
ATOM 759 O O . GLN A 1 95 ? 44.047 -22.238 -40.350 1.00 88.94 95 GLN A O 1
ATOM 764 N N . GLN A 1 96 ? 43.790 -23.848 -41.887 1.00 92.94 96 GLN A N 1
ATOM 765 C CA . GLN A 1 96 ? 42.609 -23.257 -42.530 1.00 92.94 96 GLN A CA 1
ATOM 766 C C . GLN A 1 96 ? 41.397 -23.257 -41.593 1.00 92.94 96 GLN A C 1
ATOM 768 O O . GLN A 1 96 ? 40.734 -22.233 -41.433 1.00 92.94 96 GLN A O 1
ATOM 773 N N . THR A 1 97 ? 41.145 -24.390 -40.933 1.00 93.94 97 THR A N 1
ATOM 774 C CA . THR A 1 97 ? 40.049 -24.524 -39.964 1.00 93.94 97 THR A CA 1
ATOM 775 C C . THR A 1 97 ? 40.244 -23.564 -38.793 1.00 93.94 97 THR A C 1
ATOM 777 O O . THR A 1 97 ? 39.335 -22.811 -38.460 1.00 93.94 97 THR A O 1
ATOM 780 N N . ALA A 1 98 ? 41.449 -23.517 -38.220 1.00 92.69 98 ALA A N 1
ATOM 781 C CA . ALA A 1 98 ? 41.789 -22.610 -37.131 1.00 92.69 98 ALA A CA 1
ATOM 782 C C . ALA A 1 98 ? 41.626 -21.138 -37.538 1.00 92.69 98 ALA A C 1
ATOM 784 O O . ALA A 1 98 ? 41.047 -20.367 -36.781 1.00 92.69 98 ALA A O 1
ATOM 785 N N . ALA A 1 99 ? 42.055 -20.743 -38.742 1.00 92.94 99 ALA A N 1
ATOM 786 C CA . ALA A 1 99 ? 41.881 -19.372 -39.224 1.00 92.94 99 ALA A CA 1
ATOM 787 C C . ALA A 1 99 ? 40.398 -18.975 -39.362 1.00 92.94 99 ALA A C 1
ATOM 789 O O . ALA A 1 99 ? 40.022 -17.871 -38.966 1.00 92.94 99 ALA A O 1
ATOM 790 N N . LEU A 1 100 ? 39.546 -19.870 -39.876 1.00 94.88 100 LEU A N 1
ATOM 791 C CA . LEU A 1 100 ? 38.100 -19.635 -39.977 1.00 94.88 100 LEU A CA 1
ATOM 792 C C . LEU A 1 100 ? 37.430 -19.576 -38.598 1.00 94.88 100 LEU A C 1
ATOM 794 O O . LEU A 1 100 ? 36.633 -18.675 -38.346 1.00 94.88 100 LEU A O 1
ATOM 798 N N . VAL A 1 101 ? 37.790 -20.479 -37.682 1.00 94.81 101 VAL A N 1
ATOM 799 C CA . VAL A 1 101 ? 37.290 -20.465 -36.297 1.00 94.81 101 VAL A CA 1
ATOM 800 C C . VAL A 1 101 ? 37.698 -19.173 -35.586 1.00 94.81 101 VAL A C 1
ATOM 802 O O . VAL A 1 101 ? 36.860 -18.531 -34.959 1.00 94.81 101 VAL A O 1
ATOM 805 N N . LEU A 1 102 ? 38.951 -18.732 -35.734 1.00 93.19 102 LEU A N 1
ATOM 806 C CA . LEU A 1 102 ? 39.429 -17.469 -35.164 1.00 93.19 102 LEU A CA 1
ATOM 807 C C . LEU A 1 102 ? 38.706 -16.251 -35.745 1.00 93.19 102 LEU A C 1
ATOM 809 O O . LEU A 1 102 ? 38.462 -15.294 -35.014 1.00 93.19 102 LEU A O 1
ATOM 813 N N . MET A 1 103 ? 38.326 -16.284 -37.025 1.00 93.50 103 MET A N 1
ATOM 814 C CA . MET A 1 103 ? 37.487 -15.243 -37.621 1.00 93.50 103 MET A CA 1
ATOM 815 C C . MET A 1 103 ? 36.102 -15.198 -36.965 1.00 93.50 103 MET A C 1
ATOM 817 O O . MET A 1 103 ? 35.651 -14.122 -36.580 1.00 93.50 103 MET A O 1
ATOM 821 N N . VAL A 1 104 ? 35.447 -16.351 -36.784 1.00 93.69 104 VAL A N 1
ATOM 822 C CA . VAL A 1 104 ? 34.142 -16.430 -36.105 1.00 93.69 104 VAL A CA 1
ATOM 823 C C . VAL A 1 104 ? 34.245 -15.931 -34.663 1.00 93.69 104 VAL A C 1
ATOM 825 O O . VAL A 1 104 ? 33.448 -15.089 -34.256 1.00 93.69 104 VAL A O 1
ATOM 828 N N . ILE A 1 105 ? 35.261 -16.369 -33.911 1.00 91.50 105 ILE A N 1
ATOM 829 C CA . ILE A 1 105 ? 35.516 -15.883 -32.546 1.00 91.50 105 ILE A CA 1
ATOM 830 C C . ILE A 1 105 ? 35.748 -14.367 -32.549 1.00 91.50 105 ILE A C 1
ATOM 832 O O . ILE A 1 105 ? 35.206 -13.671 -31.698 1.00 91.50 105 ILE A O 1
ATOM 836 N N . GLY A 1 106 ? 36.499 -13.838 -33.518 1.00 90.62 106 GLY A N 1
ATOM 837 C CA . GLY A 1 106 ? 36.714 -12.399 -33.674 1.00 90.62 106 GLY A CA 1
ATOM 838 C C . GLY A 1 106 ? 35.429 -11.612 -33.944 1.00 90.62 106 GLY A C 1
ATOM 839 O O . GLY A 1 106 ? 35.250 -10.528 -33.391 1.00 90.62 106 GLY A O 1
ATOM 840 N N . LEU A 1 107 ? 34.511 -12.157 -34.748 1.00 90.88 107 LEU A N 1
ATOM 841 C CA . LEU A 1 107 ? 33.198 -11.553 -34.997 1.00 90.88 107 LEU A CA 1
ATOM 842 C C . LEU A 1 107 ? 32.322 -11.563 -33.739 1.00 90.88 107 LEU A C 1
ATOM 844 O O . LEU A 1 107 ? 31.738 -10.535 -33.405 1.00 90.88 107 LEU A O 1
ATOM 848 N N . VAL A 1 108 ? 32.283 -12.680 -33.004 1.00 90.00 108 VAL A N 1
ATOM 849 C CA . VAL A 1 108 ? 31.570 -12.778 -31.715 1.00 90.00 108 VAL A CA 1
ATOM 850 C C . VAL A 1 108 ? 32.158 -11.805 -30.693 1.00 90.00 108 VAL A C 1
ATOM 852 O O . VAL A 1 108 ? 31.417 -11.099 -30.015 1.00 90.00 108 VAL A O 1
ATOM 855 N N . TYR A 1 109 ? 33.486 -11.715 -30.625 1.00 88.69 109 TYR A N 1
ATOM 856 C CA . TYR A 1 109 ? 34.213 -10.785 -29.765 1.00 88.69 109 TYR A CA 1
ATOM 857 C C . TYR A 1 109 ? 33.839 -9.322 -30.036 1.00 88.69 109 TYR A C 1
ATOM 859 O O . TYR A 1 109 ? 33.559 -8.564 -29.107 1.00 88.69 109 TYR A O 1
ATOM 867 N N . MET A 1 110 ? 33.778 -8.929 -31.310 1.00 87.31 110 MET A N 1
ATOM 868 C CA . MET A 1 110 ? 33.339 -7.588 -31.696 1.00 87.31 110 MET A CA 1
ATOM 869 C C . MET A 1 110 ? 31.864 -7.358 -31.409 1.00 87.31 110 MET A C 1
ATOM 871 O O . MET A 1 110 ? 31.508 -6.285 -30.938 1.00 87.31 110 MET A O 1
ATOM 875 N N . GLY A 1 111 ? 31.012 -8.356 -31.649 1.00 87.75 111 GLY A N 1
ATOM 876 C CA . GLY A 1 111 ? 29.609 -8.295 -31.255 1.00 87.75 111 GLY A CA 1
ATOM 877 C C . GLY A 1 111 ? 29.481 -8.000 -29.761 1.00 87.75 111 GLY A C 1
ATOM 878 O O . GLY A 1 111 ? 28.837 -7.027 -29.383 1.00 87.75 111 GLY A O 1
ATOM 879 N N . ALA A 1 112 ? 30.172 -8.765 -28.915 1.00 86.19 112 ALA A N 1
ATOM 880 C CA . ALA A 1 112 ? 30.185 -8.560 -27.468 1.00 86.19 112 ALA A CA 1
ATOM 881 C C . ALA A 1 112 ? 30.658 -7.147 -27.072 1.00 86.19 112 ALA A C 1
ATOM 883 O O . ALA A 1 112 ? 30.045 -6.506 -26.213 1.00 86.19 112 ALA A O 1
ATOM 884 N N . PHE A 1 113 ? 31.695 -6.624 -27.736 1.00 85.25 113 PHE A N 1
ATOM 885 C CA . PHE A 1 113 ? 32.148 -5.245 -27.543 1.00 85.25 113 PHE A CA 1
ATOM 886 C C . PHE A 1 113 ? 31.088 -4.212 -27.953 1.00 85.25 113 PHE A C 1
ATOM 888 O O . PHE A 1 113 ? 30.783 -3.314 -27.171 1.00 85.25 113 PHE A O 1
ATOM 895 N N . GLU A 1 114 ? 30.500 -4.335 -29.145 1.00 85.81 114 GLU A N 1
ATOM 896 C CA . GLU A 1 114 ? 29.497 -3.390 -29.646 1.00 85.81 114 GLU A CA 1
ATOM 897 C C . GLU A 1 114 ? 28.225 -3.401 -28.796 1.00 85.81 114 GLU A C 1
ATOM 899 O O . GLU A 1 114 ? 27.709 -2.333 -28.480 1.00 85.81 114 GLU A O 1
ATOM 904 N N . PHE A 1 115 ? 27.763 -4.567 -28.335 1.00 84.25 115 PHE A N 1
ATOM 905 C CA . PHE A 1 115 ? 26.644 -4.659 -27.391 1.00 84.25 115 PHE A CA 1
ATOM 906 C C . PHE A 1 115 ? 26.974 -4.015 -26.041 1.00 84.25 115 PHE A C 1
ATOM 908 O O . PHE A 1 115 ? 26.133 -3.315 -25.476 1.00 84.25 115 PHE A O 1
ATOM 915 N N . THR A 1 116 ? 28.203 -4.183 -25.545 1.00 79.56 116 THR A N 1
ATOM 916 C CA . THR A 1 116 ? 28.663 -3.524 -24.313 1.00 79.56 116 THR A CA 1
ATOM 917 C C . THR A 1 116 ? 28.710 -2.004 -24.484 1.00 79.56 116 THR A C 1
ATOM 919 O O . THR A 1 116 ? 28.203 -1.266 -23.639 1.00 79.56 116 THR A O 1
ATOM 922 N N . ARG A 1 117 ? 29.275 -1.521 -25.598 1.00 81.19 117 ARG A N 1
ATOM 923 C CA . ARG A 1 117 ? 29.358 -0.094 -25.941 1.00 81.19 117 ARG A CA 1
ATOM 924 C C . ARG A 1 117 ? 27.968 0.522 -26.109 1.00 81.19 117 ARG A C 1
ATOM 926 O O . ARG A 1 117 ? 27.714 1.606 -25.590 1.00 81.19 117 ARG A O 1
ATOM 933 N N . GLU A 1 118 ? 27.077 -0.165 -26.820 1.00 80.69 118 GLU A N 1
ATOM 934 C CA . GLU A 1 118 ? 25.697 0.261 -27.052 1.00 80.69 118 GLU A CA 1
ATOM 935 C C . GLU A 1 118 ? 24.897 0.297 -25.754 1.00 80.69 118 GLU A C 1
ATOM 937 O O . GLU A 1 118 ? 24.264 1.300 -25.436 1.00 80.69 118 GLU A O 1
ATOM 942 N N . GLY A 1 119 ? 24.962 -0.776 -24.971 1.00 78.25 119 GLY A N 1
ATOM 943 C CA . GLY A 1 119 ? 24.305 -0.857 -23.676 1.00 78.25 119 GLY A CA 1
ATOM 944 C C . GLY A 1 119 ? 24.800 0.192 -22.692 1.00 78.25 119 GLY A C 1
ATOM 945 O O . GLY A 1 119 ? 24.005 0.747 -21.941 1.00 78.25 119 GLY A O 1
ATOM 946 N N . GLY A 1 120 ? 26.095 0.503 -22.731 1.00 76.12 120 GLY A N 1
ATOM 947 C CA . GLY A 1 120 ? 26.703 1.474 -21.834 1.00 76.12 120 GLY A CA 1
ATOM 948 C C . GLY A 1 120 ? 26.277 2.914 -22.053 1.00 76.12 120 GLY A C 1
ATOM 949 O O . GLY A 1 120 ? 26.281 3.683 -21.100 1.00 76.12 120 GLY A O 1
ATOM 950 N N . ARG A 1 121 ? 25.891 3.292 -23.276 1.00 79.69 121 ARG A N 1
ATOM 951 C CA . ARG A 1 121 ? 25.408 4.655 -23.554 1.00 79.69 121 ARG A CA 1
ATOM 952 C C . ARG A 1 121 ? 23.914 4.849 -23.297 1.00 79.69 121 ARG A C 1
ATOM 954 O O . ARG A 1 121 ? 23.467 5.996 -23.235 1.00 79.69 121 ARG A O 1
ATOM 961 N N . ARG A 1 122 ? 23.145 3.767 -23.120 1.00 82.69 122 ARG A N 1
ATOM 962 C CA . ARG A 1 122 ? 21.709 3.846 -22.815 1.00 82.69 122 ARG A CA 1
ATOM 963 C C . ARG A 1 122 ? 21.479 4.635 -21.514 1.00 82.69 122 ARG A C 1
ATOM 965 O O . ARG A 1 122 ? 22.271 4.512 -20.581 1.00 82.69 122 ARG A O 1
ATOM 972 N N . PRO A 1 123 ? 20.454 5.503 -21.468 1.00 85.50 123 PRO A N 1
ATOM 973 C CA . PRO A 1 123 ? 19.307 5.586 -22.375 1.00 85.50 123 PRO A CA 1
ATOM 974 C C . PRO A 1 123 ? 19.539 6.511 -23.583 1.00 85.50 123 PRO A C 1
ATOM 976 O O . PRO A 1 123 ? 18.603 6.805 -24.334 1.00 85.50 123 PRO A O 1
ATOM 979 N N . PHE A 1 124 ? 20.765 6.996 -23.781 1.00 87.38 124 PHE A N 1
ATOM 980 C CA . PHE A 1 124 ? 21.108 7.970 -24.807 1.00 87.38 124 PHE A CA 1
ATOM 981 C C . PHE A 1 124 ? 21.706 7.328 -26.060 1.00 87.38 124 PHE A C 1
ATOM 983 O O . PHE A 1 124 ? 22.512 6.403 -25.994 1.00 87.38 124 PHE A O 1
ATOM 990 N N . LEU A 1 125 ? 21.388 7.912 -27.214 1.00 88.25 125 LEU A N 1
ATOM 991 C CA . LEU A 1 125 ? 22.169 7.715 -28.432 1.00 88.25 125 LEU A CA 1
ATOM 992 C C . LEU A 1 125 ? 23.444 8.575 -28.385 1.00 88.25 125 LEU A C 1
ATOM 994 O O . LEU A 1 125 ? 24.536 8.105 -28.717 1.00 88.25 125 LEU A O 1
ATOM 998 N N . VAL A 1 126 ? 23.291 9.820 -27.919 1.00 87.44 126 VAL A N 1
ATOM 999 C CA . VAL A 1 126 ? 24.365 10.777 -27.624 1.00 87.44 126 VAL A CA 1
ATOM 1000 C C . VAL A 1 126 ? 24.120 11.332 -26.226 1.00 87.44 126 VAL A C 1
ATOM 1002 O O . VAL A 1 126 ? 23.103 11.986 -25.986 1.00 87.44 126 VAL A O 1
ATOM 1005 N N . HIS A 1 127 ? 25.035 11.043 -25.300 1.00 84.25 127 HIS A N 1
ATOM 1006 C CA . HIS A 1 127 ? 24.862 11.333 -23.877 1.00 84.25 127 HIS A CA 1
ATOM 1007 C C . HIS A 1 127 ? 24.513 12.807 -23.622 1.00 84.25 127 HIS A C 1
ATOM 1009 O O . HIS A 1 127 ? 25.238 13.701 -24.055 1.00 84.25 127 HIS A O 1
ATOM 1015 N N . GLY A 1 128 ? 23.398 13.055 -22.927 1.00 84.69 128 GLY A N 1
ATOM 1016 C CA . GLY A 1 128 ? 22.920 14.402 -22.585 1.00 84.69 128 GLY A CA 1
ATOM 1017 C C . GLY A 1 128 ? 22.355 15.225 -23.751 1.00 84.69 128 GLY A C 1
ATOM 1018 O O . GLY A 1 128 ? 21.873 16.329 -23.522 1.00 84.69 128 GLY A O 1
ATOM 1019 N N . TYR A 1 129 ? 22.375 14.704 -24.980 1.00 90.69 129 TYR A N 1
ATOM 1020 C CA . TYR A 1 129 ? 21.890 15.409 -26.169 1.00 90.69 129 TYR A CA 1
ATOM 1021 C C . TYR A 1 129 ? 20.656 14.743 -26.786 1.00 90.69 129 TYR A C 1
ATOM 1023 O O . TYR A 1 129 ? 19.677 15.425 -27.088 1.00 90.69 129 TYR A O 1
ATOM 1031 N N . MET A 1 130 ? 20.675 13.416 -26.953 1.00 93.19 130 MET A N 1
ATOM 1032 C CA . MET A 1 130 ? 19.627 12.677 -27.662 1.00 93.19 130 MET A CA 1
ATOM 1033 C C . MET A 1 130 ? 19.397 11.290 -27.059 1.00 93.19 130 MET A C 1
ATOM 1035 O O . MET A 1 130 ? 20.347 10.530 -26.849 1.00 93.19 130 MET A O 1
ATOM 1039 N N . HIS A 1 131 ? 18.132 10.951 -26.819 1.00 92.81 131 HIS A N 1
ATOM 1040 C CA . HIS A 1 131 ? 17.698 9.643 -26.335 1.00 92.81 131 HIS A CA 1
ATOM 1041 C C . HIS A 1 131 ? 17.768 8.560 -27.426 1.00 92.81 131 HIS A C 1
ATOM 1043 O O . HIS A 1 131 ? 17.913 8.848 -28.612 1.00 92.81 131 HIS A O 1
ATOM 1049 N N . SER A 1 132 ? 17.670 7.290 -27.025 1.00 89.75 132 SER A N 1
ATOM 1050 C CA . SER A 1 132 ? 17.732 6.133 -27.943 1.00 89.75 132 SER A CA 1
ATOM 1051 C C . SER A 1 132 ? 16.534 6.039 -28.904 1.00 89.75 132 SER A C 1
ATOM 1053 O O . SER A 1 132 ? 16.587 5.319 -29.896 1.00 89.75 132 SER A O 1
ATOM 1055 N N . ASN A 1 133 ? 15.464 6.787 -28.635 1.00 90.81 133 ASN A N 1
ATOM 1056 C CA . ASN A 1 133 ? 14.327 6.996 -29.536 1.00 90.81 133 ASN A CA 1
ATOM 1057 C C . ASN A 1 133 ? 14.478 8.267 -30.398 1.00 90.81 133 ASN A C 1
ATOM 1059 O O . ASN A 1 133 ? 13.506 8.758 -30.956 1.00 90.81 133 ASN A O 1
ATOM 1063 N N . SER A 1 134 ? 15.691 8.826 -30.478 1.00 91.19 134 SER A N 1
ATOM 1064 C CA . SER A 1 134 ? 16.039 10.008 -31.277 1.00 91.19 134 SER A CA 1
ATOM 1065 C C . SER A 1 134 ? 15.397 11.336 -30.850 1.00 91.19 134 SER A C 1
ATOM 1067 O O . SER A 1 134 ? 15.612 12.345 -31.522 1.00 91.19 134 SER A O 1
ATOM 1069 N N . ILE A 1 135 ? 14.701 11.388 -29.710 1.00 92.56 135 ILE A N 1
ATOM 1070 C CA . ILE A 1 135 ? 14.187 12.643 -29.142 1.00 92.56 135 ILE A CA 1
ATOM 1071 C C . ILE A 1 135 ? 15.332 13.416 -28.473 1.00 92.56 135 ILE A C 1
ATOM 1073 O O . ILE A 1 135 ? 16.126 12.838 -27.717 1.00 92.56 135 ILE A O 1
ATOM 1077 N N . ARG A 1 136 ? 15.444 14.726 -28.739 1.00 94.56 136 ARG A N 1
ATOM 1078 C CA . ARG A 1 136 ? 16.470 15.565 -28.103 1.00 94.56 136 ARG A CA 1
ATOM 1079 C C . ARG A 1 136 ? 16.087 15.886 -26.666 1.00 94.56 136 ARG A C 1
ATOM 1081 O O . ARG A 1 136 ? 14.941 16.213 -26.371 1.00 94.56 136 ARG A O 1
ATOM 1088 N N . VAL A 1 137 ? 17.080 15.905 -25.782 1.00 93.94 137 VAL A N 1
ATOM 1089 C CA . VAL A 1 137 ? 16.882 16.253 -24.363 1.00 93.94 137 VAL A CA 1
ATOM 1090 C C . VAL A 1 137 ? 16.302 17.666 -24.211 1.00 93.94 137 VAL A C 1
ATOM 1092 O O . VAL A 1 137 ? 15.465 17.904 -23.346 1.00 93.94 137 VAL A O 1
ATOM 1095 N N . SER A 1 138 ? 16.679 18.595 -25.095 1.00 95.38 138 SER A N 1
ATOM 1096 C CA . SER A 1 138 ? 16.162 19.970 -25.108 1.00 95.38 138 SER A CA 1
ATOM 1097 C C . SER A 1 138 ? 14.672 20.081 -25.457 1.00 95.38 138 SER A C 1
ATOM 1099 O O . SER A 1 138 ? 14.050 21.081 -25.120 1.00 95.38 138 SER A O 1
ATOM 1101 N N . GLU A 1 139 ? 14.103 19.086 -26.142 1.00 94.62 139 GLU A N 1
ATOM 1102 C CA . GLU A 1 139 ? 12.705 19.085 -26.604 1.00 94.62 139 GLU A CA 1
ATOM 1103 C C . GLU A 1 139 ? 11.762 18.416 -25.592 1.00 94.62 139 GLU A C 1
ATOM 1105 O O . GLU A 1 139 ? 10.551 18.611 -25.653 1.00 94.62 139 GLU A O 1
ATOM 1110 N N . ALA A 1 140 ? 12.307 17.676 -24.619 1.00 92.94 140 ALA A N 1
ATOM 1111 C CA . ALA A 1 140 ? 11.544 16.877 -23.662 1.00 92.94 140 ALA A CA 1
ATOM 1112 C C . ALA A 1 140 ? 10.462 17.678 -22.917 1.00 92.94 140 ALA A C 1
ATOM 1114 O O . ALA A 1 140 ? 9.326 17.224 -22.800 1.00 92.94 140 ALA A O 1
ATOM 1115 N N . LYS A 1 141 ? 10.790 18.893 -22.451 1.00 93.00 141 LYS A N 1
ATOM 1116 C CA . LYS A 1 141 ? 9.840 19.750 -21.722 1.00 93.00 141 LYS A CA 1
ATOM 1117 C C . LYS A 1 141 ? 8.657 20.169 -22.596 1.00 93.00 141 LYS A C 1
ATOM 1119 O O . LYS A 1 141 ? 7.527 20.197 -22.118 1.00 93.00 141 LYS A O 1
ATOM 1124 N N . GLU A 1 142 ? 8.919 20.492 -23.858 1.00 94.75 142 GLU A N 1
ATOM 1125 C CA . GLU A 1 142 ? 7.872 20.910 -24.788 1.00 94.75 142 GLU A CA 1
ATOM 1126 C C . GLU A 1 142 ? 6.977 19.735 -25.180 1.00 94.75 142 GLU A C 1
ATOM 1128 O O . GLU A 1 142 ? 5.754 19.870 -25.176 1.00 94.75 142 GLU A O 1
ATOM 1133 N N . ILE A 1 143 ? 7.572 18.566 -25.433 1.00 95.44 143 ILE A N 1
ATOM 1134 C CA . ILE A 1 143 ? 6.844 17.335 -25.760 1.00 95.44 143 ILE A CA 1
ATOM 1135 C C . ILE A 1 143 ? 5.959 16.891 -24.593 1.00 95.44 143 ILE A C 1
ATOM 1137 O O . ILE A 1 143 ? 4.808 16.541 -24.815 1.00 95.44 143 ILE A O 1
ATOM 1141 N N . ASN A 1 144 ? 6.432 16.964 -23.347 1.00 94.00 144 ASN A N 1
ATOM 1142 C CA . ASN A 1 144 ? 5.591 16.645 -22.186 1.00 94.00 144 ASN A CA 1
ATOM 1143 C C . ASN A 1 144 ? 4.400 17.603 -22.038 1.00 94.00 144 ASN A C 1
ATOM 1145 O O . ASN A 1 144 ? 3.355 17.211 -21.529 1.00 94.00 144 ASN A O 1
ATOM 1149 N N . ARG A 1 145 ? 4.544 18.854 -22.495 1.00 93.50 145 ARG A N 1
ATOM 1150 C CA . ARG A 1 145 ? 3.478 19.861 -22.446 1.00 93.50 145 ARG A CA 1
ATOM 1151 C C . ARG A 1 145 ? 2.453 19.702 -23.571 1.00 93.50 145 ARG A C 1
ATOM 1153 O O . ARG A 1 145 ? 1.265 19.877 -23.331 1.00 93.50 145 ARG A O 1
ATOM 1160 N N . THR A 1 146 ? 2.910 19.445 -24.793 1.00 94.00 146 THR A N 1
ATOM 1161 C CA . THR A 1 146 ? 2.073 19.477 -26.013 1.00 94.00 146 THR A CA 1
ATOM 1162 C C . THR A 1 146 ? 1.709 18.095 -26.551 1.00 94.00 146 THR A C 1
ATOM 1164 O O . THR A 1 146 ? 0.729 17.949 -27.276 1.00 94.00 146 THR A O 1
ATOM 1167 N N . GLY A 1 147 ? 2.460 17.070 -26.162 1.00 94.69 147 GLY A N 1
ATOM 1168 C CA . GLY A 1 147 ? 2.299 15.688 -26.590 1.00 94.69 147 GLY A CA 1
ATOM 1169 C C . GLY A 1 147 ? 3.228 15.288 -27.732 1.00 94.69 147 GLY A C 1
ATOM 1170 O O . GLY A 1 147 ? 3.623 16.099 -28.576 1.00 94.69 147 GLY A O 1
ATOM 1171 N N . ILE A 1 148 ? 3.599 14.009 -27.773 1.00 94.25 148 ILE A N 1
ATOM 1172 C CA . ILE A 1 148 ? 4.503 13.471 -28.798 1.00 94.25 148 ILE A CA 1
ATOM 1173 C C . ILE A 1 148 ? 3.886 13.555 -30.199 1.00 94.25 148 ILE A C 1
ATOM 1175 O O . ILE A 1 148 ? 4.588 13.843 -31.169 1.00 94.25 148 ILE A O 1
ATOM 1179 N N . LEU A 1 149 ? 2.568 13.387 -30.309 1.00 93.44 149 LEU A N 1
ATOM 1180 C CA . LEU A 1 149 ? 1.851 13.339 -31.586 1.00 93.44 149 LEU A CA 1
ATOM 1181 C C . LEU A 1 149 ? 1.817 14.699 -32.294 1.00 93.44 149 LEU A C 1
ATOM 1183 O O . LEU A 1 149 ? 1.922 14.772 -33.523 1.00 93.44 149 LEU A O 1
ATOM 1187 N N . GLN A 1 150 ? 1.716 15.787 -31.525 1.00 92.25 150 GLN A N 1
ATOM 1188 C CA . GLN A 1 150 ? 1.748 17.151 -32.062 1.00 92.25 150 GLN A CA 1
ATOM 1189 C C . GLN A 1 150 ? 3.134 17.524 -32.595 1.00 92.25 150 GLN A C 1
ATOM 1191 O O . GLN A 1 150 ? 3.248 18.248 -33.583 1.00 92.25 150 GLN A O 1
ATOM 1196 N N . ASN A 1 151 ? 4.187 16.981 -31.980 1.00 91.25 151 ASN A N 1
ATOM 1197 C CA . ASN A 1 151 ? 5.574 17.224 -32.373 1.00 91.25 151 ASN A CA 1
ATOM 1198 C C . ASN A 1 151 ? 6.060 16.262 -33.473 1.00 91.25 151 ASN A C 1
ATOM 1200 O O . ASN A 1 151 ? 7.036 16.545 -34.173 1.00 91.25 151 ASN A O 1
ATOM 1204 N N . ALA A 1 152 ? 5.367 15.140 -33.678 1.00 90.62 152 ALA A N 1
ATOM 1205 C CA . ALA A 1 152 ? 5.665 14.179 -34.729 1.00 90.62 152 ALA A CA 1
ATOM 1206 C C . ALA A 1 152 ? 5.114 14.643 -36.090 1.00 90.62 152 ALA A C 1
ATOM 1208 O O . ALA A 1 152 ? 3.905 14.646 -36.346 1.00 90.62 152 ALA A O 1
ATOM 1209 N N . ARG A 1 153 ? 6.023 14.990 -37.015 1.00 86.12 153 ARG A N 1
ATOM 1210 C CA . ARG A 1 153 ? 5.676 15.458 -38.373 1.00 86.12 153 ARG A CA 1
ATOM 1211 C C . ARG A 1 153 ? 4.796 14.468 -39.139 1.00 86.12 153 ARG A C 1
ATOM 1213 O O . ARG A 1 153 ? 3.836 14.889 -39.773 1.00 86.12 153 ARG A O 1
ATOM 1220 N N . TRP A 1 154 ? 5.104 13.177 -39.040 1.00 85.00 154 TRP A N 1
ATOM 1221 C CA . TRP A 1 154 ? 4.460 12.101 -39.803 1.00 85.00 154 TRP A CA 1
ATOM 1222 C C . TRP A 1 154 ? 3.427 11.298 -38.998 1.00 85.00 154 TRP A C 1
ATOM 1224 O O . TRP A 1 154 ? 3.144 10.159 -39.340 1.00 85.00 154 TRP A O 1
ATOM 1234 N N . SER A 1 155 ? 2.877 11.875 -37.926 1.00 87.62 155 SER A N 1
ATOM 1235 C CA . SER A 1 155 ? 1.768 11.264 -37.180 1.00 87.62 155 SER A CA 1
ATOM 1236 C C . SER A 1 155 ? 0.429 11.603 -37.833 1.00 87.62 155 SER A C 1
ATOM 1238 O O . SER A 1 155 ? 0.145 12.791 -38.028 1.00 87.62 155 SER A O 1
ATOM 1240 N N . GLU A 1 156 ? -0.382 10.592 -38.148 1.00 86.12 156 GLU A N 1
ATOM 1241 C CA . GLU A 1 156 ? -1.740 10.766 -38.687 1.00 86.12 156 GLU A CA 1
ATOM 1242 C C . GLU A 1 156 ? -2.715 11.210 -37.590 1.00 86.12 156 GLU A C 1
ATOM 1244 O O . GLU A 1 156 ? -3.619 12.009 -37.837 1.00 86.12 156 GLU A O 1
ATOM 1249 N N . VAL A 1 157 ? -2.482 10.765 -36.352 1.00 89.75 157 VAL A N 1
ATOM 1250 C CA . VAL A 1 157 ? -3.223 11.217 -35.173 1.00 89.75 157 VAL A CA 1
ATOM 1251 C C . VAL A 1 157 ? -2.519 12.426 -34.556 1.00 89.75 157 VAL A C 1
ATOM 1253 O O . VAL A 1 157 ? -1.303 12.415 -34.371 1.00 89.75 157 VAL A O 1
ATOM 1256 N N . LYS A 1 158 ? -3.275 13.482 -34.229 1.00 88.44 158 LYS A N 1
ATOM 1257 C CA . LYS A 1 158 ? -2.756 14.708 -33.580 1.00 88.44 158 LYS A CA 1
ATOM 1258 C C . LYS A 1 158 ? -3.268 14.933 -32.158 1.00 88.44 158 LYS A C 1
ATOM 1260 O O . LYS A 1 158 ? -2.717 15.763 -31.439 1.00 88.44 158 LYS A O 1
ATOM 1265 N N . SER A 1 159 ? -4.301 14.203 -31.751 1.00 90.75 159 SER A N 1
ATOM 1266 C CA . SER A 1 159 ? -4.877 14.265 -30.410 1.00 90.75 159 SER A CA 1
ATOM 1267 C C . SER A 1 159 ? -5.545 12.943 -30.053 1.00 90.75 159 SER A C 1
ATOM 1269 O O . SER A 1 159 ? -6.080 12.253 -30.923 1.00 90.75 159 SER A O 1
ATOM 1271 N N . VAL A 1 160 ? -5.539 12.619 -28.762 1.00 92.88 160 VAL A N 1
ATOM 1272 C CA . VAL A 1 160 ? -6.172 11.409 -28.229 1.00 92.88 160 VAL A CA 1
ATOM 1273 C C . VAL A 1 160 ? -7.681 11.630 -28.107 1.00 92.88 160 VAL A C 1
ATOM 1275 O O . VAL A 1 160 ? -8.117 12.632 -27.541 1.00 92.88 160 VAL A O 1
ATOM 1278 N N . THR A 1 161 ? -8.472 10.696 -28.622 1.00 93.12 161 THR A N 1
ATOM 1279 C CA . THR A 1 161 ? -9.922 10.583 -28.424 1.00 93.12 161 THR A CA 1
ATOM 1280 C C . THR A 1 161 ? -10.260 9.173 -27.946 1.00 93.12 161 THR A C 1
ATOM 1282 O O . THR A 1 161 ? -9.411 8.278 -27.938 1.00 93.12 161 THR A O 1
ATOM 1285 N N . GLN A 1 162 ? -11.506 8.953 -27.533 1.00 88.88 162 GLN A N 1
ATOM 1286 C CA . GLN A 1 162 ? -11.932 7.633 -27.077 1.00 88.88 162 GLN A CA 1
ATOM 1287 C C . GLN A 1 162 ? -11.916 6.602 -28.219 1.00 88.88 162 GLN A C 1
ATOM 1289 O O . GLN A 1 162 ? -11.564 5.444 -28.004 1.00 88.88 162 GLN A O 1
ATOM 1294 N N . GLU A 1 163 ? -12.257 7.028 -29.435 1.00 92.62 163 GLU A N 1
ATOM 1295 C CA . GLU A 1 163 ? -12.366 6.186 -30.630 1.00 92.62 163 GLU A CA 1
ATOM 1296 C C . GLU A 1 163 ? -10.995 5.808 -31.195 1.00 92.62 163 GLU A C 1
ATOM 1298 O O . GLU A 1 163 ? -10.816 4.699 -31.692 1.00 92.62 163 GLU A O 1
ATOM 1303 N N . ASN A 1 164 ? -10.016 6.715 -31.112 1.00 94.94 164 ASN A N 1
ATOM 1304 C CA . ASN A 1 164 ? -8.686 6.503 -31.679 1.00 94.94 164 ASN A CA 1
ATOM 1305 C C . ASN A 1 164 ? -7.649 6.019 -30.651 1.00 94.94 164 ASN A C 1
ATOM 1307 O O . ASN A 1 164 ? -6.467 5.945 -30.981 1.00 94.94 164 ASN A O 1
ATOM 1311 N N . ARG A 1 165 ? -8.053 5.704 -29.413 1.00 95.19 165 ARG A N 1
ATOM 1312 C CA . ARG A 1 165 ? -7.151 5.384 -28.291 1.00 95.19 165 ARG A CA 1
ATOM 1313 C C . ARG A 1 165 ? -6.133 4.288 -28.618 1.00 95.19 165 ARG A C 1
ATOM 1315 O O . ARG A 1 165 ? -4.953 4.438 -28.318 1.00 95.19 165 ARG A O 1
ATOM 1322 N N . ILE A 1 166 ? -6.573 3.203 -29.251 1.00 96.00 166 ILE A N 1
ATOM 1323 C CA . ILE A 1 166 ? -5.698 2.076 -29.602 1.00 96.00 166 ILE A CA 1
ATOM 1324 C C . ILE A 1 166 ? -4.741 2.443 -30.742 1.00 96.00 166 ILE A C 1
ATOM 1326 O O . ILE A 1 166 ? -3.536 2.222 -30.629 1.00 96.00 166 ILE A O 1
ATOM 1330 N N . GLU A 1 167 ? -5.247 3.084 -31.798 1.00 96.81 167 GLU A N 1
ATOM 1331 C CA . GLU A 1 167 ? -4.417 3.534 -32.923 1.00 96.81 167 GLU A CA 1
ATOM 1332 C C . GLU A 1 167 ? -3.384 4.583 -32.486 1.00 96.81 167 GLU A C 1
ATOM 1334 O O . GLU A 1 167 ? -2.218 4.533 -32.870 1.00 96.81 167 GLU A O 1
ATOM 1339 N N . THR A 1 168 ? -3.780 5.477 -31.584 1.00 96.25 168 THR A N 1
ATOM 1340 C CA . THR A 1 168 ? -2.884 6.416 -30.910 1.00 96.25 168 THR A CA 1
ATOM 1341 C C . THR A 1 168 ? -1.743 5.681 -30.212 1.00 96.25 168 THR A C 1
ATOM 1343 O O . THR A 1 168 ? -0.573 6.002 -30.423 1.00 96.25 168 THR A O 1
ATOM 1346 N N . GLY A 1 169 ? -2.065 4.667 -29.403 1.00 97.00 169 GLY A N 1
ATOM 1347 C CA . GLY A 1 169 ? -1.063 3.858 -28.717 1.00 97.00 169 GLY A CA 1
ATOM 1348 C C . GLY A 1 169 ? -0.114 3.143 -29.680 1.00 97.00 169 GLY A C 1
ATOM 1349 O O . GLY A 1 169 ? 1.098 3.137 -29.447 1.00 97.00 169 GLY A O 1
ATOM 1350 N N . ARG A 1 170 ? -0.631 2.624 -30.802 1.00 97.06 170 ARG A N 1
ATOM 1351 C CA . ARG A 1 170 ? 0.174 2.020 -31.874 1.00 97.06 170 ARG A CA 1
ATOM 1352 C C . ARG A 1 170 ? 1.167 3.022 -32.467 1.00 97.06 170 ARG A C 1
ATOM 1354 O O . ARG A 1 170 ? 2.352 2.702 -32.587 1.00 97.06 170 ARG A O 1
ATOM 1361 N N . GLN A 1 171 ? 0.720 4.231 -32.811 1.00 96.00 171 GLN A N 1
ATOM 1362 C CA . GLN A 1 171 ? 1.590 5.268 -33.383 1.00 96.00 171 GLN A CA 1
ATOM 1363 C C . GLN A 1 171 ? 2.666 5.709 -32.392 1.00 96.00 171 GLN A C 1
ATOM 1365 O O . GLN A 1 171 ? 3.837 5.814 -32.758 1.00 96.00 171 GLN A O 1
ATOM 1370 N N . ILE A 1 172 ? 2.314 5.882 -31.116 1.00 96.50 172 ILE A N 1
ATOM 1371 C CA . ILE A 1 172 ? 3.292 6.203 -30.071 1.00 96.50 172 ILE A CA 1
ATOM 1372 C C . ILE A 1 172 ? 4.312 5.071 -29.921 1.00 96.50 172 ILE A C 1
ATOM 1374 O O . ILE A 1 172 ? 5.508 5.349 -29.831 1.00 96.50 172 ILE A O 1
ATOM 1378 N N . PHE A 1 173 ? 3.884 3.804 -29.947 1.00 96.81 173 PHE A N 1
ATOM 1379 C CA . PHE A 1 173 ? 4.809 2.670 -29.901 1.00 96.81 173 PHE A CA 1
ATOM 1380 C C . PHE A 1 173 ? 5.807 2.722 -31.065 1.00 96.81 173 PHE A C 1
ATOM 1382 O O . PHE A 1 173 ? 7.009 2.555 -30.854 1.00 96.81 173 PHE A O 1
ATOM 1389 N N . GLN A 1 174 ? 5.341 3.011 -32.284 1.00 94.62 174 GLN A N 1
ATOM 1390 C CA . GLN A 1 174 ? 6.224 3.154 -33.443 1.00 94.62 174 GLN A CA 1
ATOM 1391 C C . GLN A 1 174 ? 7.212 4.318 -33.297 1.00 94.62 174 GLN A C 1
ATOM 1393 O O . GLN A 1 174 ? 8.393 4.159 -33.601 1.00 94.62 174 GLN A O 1
ATOM 1398 N N . LEU A 1 175 ? 6.750 5.466 -32.798 1.00 93.75 175 LEU A N 1
ATOM 1399 C CA . LEU A 1 175 ? 7.568 6.672 -32.650 1.00 93.75 175 LEU A CA 1
ATOM 1400 C C . LEU A 1 175 ? 8.594 6.566 -31.513 1.00 93.75 175 LEU A C 1
ATOM 1402 O O . LEU A 1 175 ? 9.722 7.032 -31.658 1.00 93.75 175 LEU A O 1
ATOM 1406 N N . ALA A 1 176 ? 8.213 5.976 -30.378 1.00 93.75 176 ALA A N 1
ATOM 1407 C CA . ALA A 1 176 ? 8.983 6.056 -29.137 1.00 93.75 176 ALA A CA 1
ATOM 1408 C C . ALA A 1 176 ? 9.611 4.728 -28.684 1.00 93.75 176 ALA A C 1
ATOM 1410 O O . ALA A 1 176 ? 10.550 4.760 -27.884 1.00 93.75 176 ALA A O 1
ATOM 1411 N N . CYS A 1 177 ? 9.124 3.576 -29.162 1.00 94.50 177 CYS A N 1
ATOM 1412 C CA . CYS A 1 177 ? 9.485 2.258 -28.620 1.00 94.50 177 CYS A CA 1
ATOM 1413 C C . CYS A 1 177 ? 10.091 1.309 -29.668 1.00 94.50 177 CYS A C 1
ATOM 1415 O O . CYS A 1 177 ? 11.040 0.581 -29.360 1.00 94.50 177 CYS A O 1
ATOM 1417 N N . ALA A 1 178 ? 9.587 1.332 -30.905 1.00 93.69 178 ALA A N 1
ATOM 1418 C CA . ALA A 1 178 ? 9.918 0.357 -31.947 1.00 93.69 178 ALA A CA 1
ATOM 1419 C C . ALA A 1 178 ? 11.384 0.394 -32.415 1.00 93.69 178 ALA A C 1
ATOM 1421 O O . ALA A 1 178 ? 11.872 -0.581 -32.981 1.00 93.69 178 ALA A O 1
ATOM 1422 N N . SER A 1 179 ? 12.125 1.476 -32.138 1.00 89.38 179 SER A N 1
ATOM 1423 C CA . SER A 1 179 ? 13.571 1.531 -32.412 1.00 89.38 179 SER A CA 1
ATOM 1424 C C . SER A 1 179 ? 14.376 0.526 -31.580 1.00 89.38 179 SER A C 1
ATOM 1426 O O . SER A 1 179 ? 15.486 0.157 -31.961 1.00 89.38 179 SER A O 1
ATOM 1428 N N . CYS A 1 180 ? 13.835 0.098 -30.435 1.00 88.81 180 CYS A N 1
ATOM 1429 C CA . CYS A 1 180 ? 14.482 -0.835 -29.515 1.00 88.81 180 CYS A CA 1
ATOM 1430 C C . CYS A 1 180 ? 13.679 -2.115 -29.285 1.00 88.81 180 CYS A C 1
ATOM 1432 O O . CYS A 1 180 ? 14.296 -3.147 -29.029 1.00 88.81 180 CYS A O 1
ATOM 1434 N N . HIS A 1 181 ? 12.347 -2.041 -29.334 1.00 93.62 181 HIS A N 1
ATOM 1435 C CA . HIS A 1 181 ? 11.452 -3.141 -28.997 1.00 93.62 181 HIS A CA 1
ATOM 1436 C C . HIS A 1 181 ? 10.758 -3.698 -30.235 1.00 93.62 181 HIS A C 1
ATOM 1438 O O . HIS A 1 181 ? 9.955 -3.013 -30.868 1.00 93.62 181 HIS A O 1
ATOM 1444 N N . ALA A 1 182 ? 11.050 -4.958 -30.550 1.00 94.75 182 ALA A N 1
ATOM 1445 C CA . ALA A 1 182 ? 10.310 -5.694 -31.563 1.00 94.75 182 ALA A CA 1
ATOM 1446 C C . ALA A 1 182 ? 8.982 -6.216 -30.992 1.00 94.75 182 ALA A C 1
ATOM 1448 O O . ALA A 1 182 ? 8.834 -6.363 -29.779 1.00 94.75 182 ALA A O 1
ATOM 1449 N N . ILE A 1 183 ? 8.039 -6.534 -31.878 1.00 96.69 183 ILE A N 1
ATOM 1450 C CA . ILE A 1 183 ? 6.813 -7.269 -31.546 1.00 96.69 183 ILE A CA 1
ATOM 1451 C C . ILE A 1 183 ? 6.974 -8.677 -32.125 1.00 96.69 183 ILE A C 1
ATOM 1453 O O . ILE A 1 183 ? 7.016 -8.828 -33.345 1.00 96.69 183 ILE A O 1
ATOM 1457 N N . GLY A 1 184 ? 7.143 -9.690 -31.270 1.00 92.88 184 GLY A N 1
ATOM 1458 C CA . GLY A 1 184 ? 7.358 -11.081 -31.693 1.00 92.88 184 GLY A CA 1
ATOM 1459 C C . GLY A 1 184 ? 8.689 -11.324 -32.420 1.00 92.88 184 GLY A C 1
ATOM 1460 O O . GLY A 1 184 ? 8.821 -12.280 -33.184 1.00 92.88 184 GLY A O 1
ATOM 1461 N N . GLY A 1 185 ? 9.666 -10.428 -32.245 1.00 90.19 185 GLY A N 1
ATOM 1462 C CA . GLY A 1 185 ? 10.977 -10.506 -32.894 1.00 90.19 185 GLY A CA 1
ATOM 1463 C C . GLY A 1 185 ? 12.041 -11.214 -32.043 1.00 90.19 185 GLY A C 1
ATOM 1464 O O . GLY A 1 185 ? 11.889 -11.344 -30.834 1.00 90.19 185 GLY A O 1
ATOM 1465 N N . PRO A 1 186 ? 13.178 -11.621 -32.635 1.00 83.12 186 PRO A N 1
ATOM 1466 C CA . PRO A 1 186 ? 14.226 -12.359 -31.920 1.00 83.12 186 PRO A CA 1
ATOM 1467 C C . PRO A 1 186 ? 15.034 -11.503 -30.928 1.00 83.12 186 PRO A C 1
ATOM 1469 O O . PRO A 1 186 ? 15.781 -12.046 -30.119 1.00 83.12 186 PRO A O 1
ATOM 1472 N N . MET A 1 187 ? 14.926 -10.172 -31.003 1.00 81.69 187 MET A N 1
ATOM 1473 C CA . MET A 1 187 ? 15.697 -9.224 -30.195 1.00 81.69 187 MET A CA 1
ATOM 1474 C C . MET A 1 187 ? 14.757 -8.276 -29.450 1.00 81.69 187 MET A C 1
ATOM 1476 O O . MET A 1 187 ? 13.920 -7.633 -30.079 1.00 81.69 187 MET A O 1
ATOM 1480 N N . ASN A 1 188 ? 14.945 -8.150 -28.130 1.00 85.00 188 ASN A N 1
ATOM 1481 C CA . ASN A 1 188 ? 14.224 -7.213 -27.252 1.00 85.00 188 ASN A CA 1
ATOM 1482 C C . ASN A 1 188 ? 12.697 -7.200 -27.456 1.00 85.00 188 ASN A C 1
ATOM 1484 O O . ASN A 1 188 ? 12.078 -6.131 -27.469 1.00 85.00 188 ASN A O 1
ATOM 1488 N N . ASP A 1 189 ? 12.103 -8.382 -27.625 1.00 94.19 189 ASP A N 1
ATOM 1489 C CA . ASP A 1 189 ? 10.661 -8.541 -27.803 1.00 94.19 189 ASP A CA 1
ATOM 1490 C C . ASP A 1 189 ? 9.889 -7.924 -26.632 1.00 94.19 189 ASP A C 1
ATOM 1492 O O . ASP A 1 189 ? 10.185 -8.190 -25.463 1.00 94.19 189 ASP A O 1
ATOM 1496 N N . ILE A 1 190 ? 8.903 -7.085 -26.943 1.00 95.31 190 ILE A N 1
ATOM 1497 C CA . ILE A 1 190 ? 8.071 -6.434 -25.934 1.00 95.31 190 ILE A CA 1
ATOM 1498 C C . ILE A 1 190 ? 7.097 -7.408 -25.272 1.00 95.31 190 ILE A C 1
ATOM 1500 O O . ILE A 1 190 ? 6.749 -7.203 -24.105 1.00 95.31 190 ILE A O 1
ATOM 1504 N N . LEU A 1 191 ? 6.674 -8.470 -25.970 1.00 96.25 191 LEU A N 1
ATOM 1505 C CA . LEU A 1 191 ? 5.611 -9.352 -25.484 1.00 96.25 191 LEU A CA 1
ATOM 1506 C C . LEU A 1 191 ? 6.006 -10.038 -24.162 1.00 96.25 191 LEU A C 1
ATOM 1508 O O . LEU A 1 191 ? 5.303 -9.833 -23.172 1.00 96.25 191 LEU A O 1
ATOM 1512 N N . PRO A 1 192 ? 7.161 -10.725 -24.031 1.00 94.69 192 PRO A N 1
ATOM 1513 C CA . PRO A 1 192 ? 7.539 -11.349 -22.759 1.00 94.69 192 PRO A CA 1
ATOM 1514 C C . PRO A 1 192 ? 7.802 -10.336 -21.636 1.00 94.69 192 PRO A C 1
ATOM 1516 O O . PRO A 1 192 ? 7.630 -10.652 -20.461 1.00 94.69 192 PRO A O 1
ATOM 1519 N N . LEU A 1 193 ? 8.231 -9.117 -21.982 1.00 91.75 193 LEU A N 1
ATOM 1520 C CA . LEU A 1 193 ? 8.551 -8.063 -21.014 1.00 91.75 193 LEU A CA 1
ATOM 1521 C C . LEU A 1 193 ? 7.300 -7.423 -20.402 1.00 91.75 193 LEU A C 1
ATOM 1523 O O . LEU A 1 193 ? 7.363 -6.904 -19.286 1.00 91.75 193 LEU A O 1
ATOM 1527 N N . THR A 1 194 ? 6.183 -7.453 -21.130 1.00 95.12 194 THR A N 1
ATOM 1528 C CA . THR A 1 194 ? 4.922 -6.804 -20.744 1.00 95.12 194 THR A CA 1
ATOM 1529 C C . THR A 1 194 ? 3.794 -7.787 -20.437 1.00 95.12 194 THR A C 1
ATOM 1531 O O . THR A 1 194 ? 2.774 -7.365 -19.910 1.00 95.12 194 THR A O 1
ATOM 1534 N N . ALA A 1 195 ? 4.002 -9.092 -20.651 1.00 93.62 195 ALA A N 1
ATOM 1535 C CA . ALA A 1 195 ? 3.007 -10.150 -20.441 1.00 93.62 195 ALA A CA 1
ATOM 1536 C C . ALA A 1 195 ? 2.379 -10.192 -19.037 1.00 93.62 195 ALA A C 1
ATOM 1538 O O . ALA A 1 195 ? 1.304 -10.749 -18.857 1.00 93.62 195 ALA A O 1
ATOM 1539 N N . LYS A 1 196 ? 3.049 -9.633 -18.022 1.00 91.81 196 LYS A N 1
ATOM 1540 C CA . LYS A 1 196 ? 2.519 -9.599 -16.653 1.00 91.81 196 LYS A CA 1
ATOM 1541 C C . LYS A 1 196 ? 1.477 -8.504 -16.406 1.00 91.81 196 LYS A C 1
ATOM 1543 O O . LYS A 1 196 ? 0.849 -8.519 -15.353 1.00 91.81 196 LYS A O 1
ATOM 1548 N N . PHE A 1 197 ? 1.344 -7.528 -17.303 1.00 93.25 197 PHE A N 1
ATOM 1549 C CA . PHE A 1 197 ? 0.400 -6.427 -17.137 1.00 93.25 197 PHE A CA 1
ATOM 1550 C C . PHE A 1 197 ? -0.950 -6.812 -17.746 1.00 93.25 197 PHE A C 1
ATOM 1552 O O . PHE A 1 197 ? -1.144 -6.722 -18.954 1.00 93.25 197 PHE A O 1
ATOM 1559 N N . ASP A 1 198 ? -1.888 -7.210 -16.888 1.00 89.38 198 ASP A N 1
ATOM 1560 C CA . ASP A 1 198 ? -3.258 -7.589 -17.259 1.00 89.38 198 ASP A CA 1
ATOM 1561 C C . ASP A 1 198 ? -4.222 -6.388 -17.330 1.00 89.38 198 ASP A C 1
ATOM 1563 O O . ASP A 1 198 ? -5.370 -6.526 -17.752 1.00 89.38 198 ASP A O 1
ATOM 1567 N N . ALA A 1 199 ? -3.762 -5.204 -16.914 1.00 90.50 199 ALA A N 1
ATOM 1568 C CA . ALA A 1 199 ? -4.549 -3.982 -16.854 1.00 90.50 199 ALA A CA 1
ATOM 1569 C C . ALA A 1 199 ? -3.751 -2.759 -17.322 1.00 90.50 199 ALA A C 1
ATOM 1571 O O . ALA A 1 199 ? -2.575 -2.580 -16.990 1.00 90.50 199 ALA A O 1
ATOM 1572 N N . VAL A 1 200 ? -4.442 -1.848 -18.016 1.00 93.69 200 VAL A N 1
ATOM 1573 C CA . VAL A 1 200 ? -3.868 -0.589 -18.523 1.00 93.69 200 VAL A CA 1
ATOM 1574 C C . VAL A 1 200 ? -3.205 0.217 -17.416 1.00 93.69 200 VAL A C 1
ATOM 1576 O O . VAL A 1 200 ? -2.123 0.752 -17.621 1.00 93.69 200 VAL A O 1
ATOM 1579 N N . TYR A 1 201 ? -3.819 0.274 -16.232 1.00 92.00 201 TYR A N 1
ATOM 1580 C CA . TYR A 1 201 ? -3.285 1.039 -15.108 1.00 92.00 201 TYR A CA 1
ATOM 1581 C C . TYR A 1 201 ? -1.867 0.589 -14.720 1.00 92.00 201 TYR A C 1
ATOM 1583 O O . TYR A 1 201 ? -0.992 1.423 -14.487 1.00 92.00 201 TYR A O 1
ATOM 1591 N N . GLY A 1 202 ? -1.627 -0.724 -14.664 1.00 94.44 202 GLY A N 1
ATOM 1592 C CA . GLY A 1 202 ? -0.318 -1.282 -14.329 1.00 94.44 202 GLY A CA 1
ATOM 1593 C C . GLY A 1 202 ? 0.743 -0.938 -15.366 1.00 94.44 202 GLY A C 1
ATOM 1594 O O . GLY A 1 202 ? 1.837 -0.485 -15.022 1.00 94.44 202 GLY A O 1
ATOM 1595 N N . MET A 1 203 ? 0.392 -1.090 -16.644 1.00 96.25 203 MET A N 1
ATOM 1596 C CA . MET A 1 203 ? 1.286 -0.759 -17.753 1.00 96.25 203 MET A CA 1
ATOM 1597 C C . MET A 1 203 ? 1.578 0.748 -17.813 1.00 96.25 203 MET A C 1
ATOM 1599 O O . MET A 1 203 ? 2.735 1.144 -17.923 1.00 96.25 203 MET A O 1
ATOM 1603 N N . ASP A 1 204 ? 0.563 1.599 -17.658 1.00 96.75 204 ASP A N 1
ATOM 1604 C CA . ASP A 1 204 ? 0.710 3.059 -17.579 1.00 96.75 204 ASP A CA 1
ATOM 1605 C C . ASP A 1 204 ? 1.607 3.480 -16.402 1.00 96.75 204 ASP A C 1
ATOM 1607 O O . ASP A 1 204 ? 2.467 4.345 -16.554 1.00 96.75 204 ASP A O 1
ATOM 1611 N N . SER A 1 205 ? 1.485 2.815 -15.249 1.00 96.25 205 SER A N 1
ATOM 1612 C CA . SER A 1 205 ? 2.358 3.052 -14.089 1.00 96.25 205 SER A CA 1
ATOM 1613 C C . SER A 1 205 ? 3.818 2.686 -14.380 1.00 96.25 205 SER A C 1
ATOM 1615 O O . SER A 1 205 ? 4.742 3.426 -14.042 1.00 96.25 205 SER A O 1
ATOM 1617 N N . MET A 1 206 ? 4.052 1.564 -15.069 1.00 95.88 206 MET A N 1
ATOM 1618 C CA . MET A 1 206 ? 5.396 1.186 -15.514 1.00 95.88 206 MET A CA 1
ATOM 1619 C C . MET A 1 206 ? 5.983 2.216 -16.491 1.00 95.88 206 MET A C 1
ATOM 1621 O O . MET A 1 206 ? 7.158 2.564 -16.364 1.00 95.88 206 MET A O 1
ATOM 1625 N N . LEU A 1 207 ? 5.178 2.716 -17.435 1.00 96.88 207 LEU A N 1
ATOM 1626 C CA . LEU A 1 207 ? 5.591 3.752 -18.388 1.00 96.88 207 LEU A CA 1
ATOM 1627 C C . LEU A 1 207 ? 5.917 5.078 -17.687 1.00 96.88 207 LEU A C 1
ATOM 1629 O O . LEU A 1 207 ? 6.891 5.731 -18.058 1.00 96.88 207 LEU A O 1
ATOM 1633 N N . ASP A 1 208 ? 5.147 5.455 -16.662 1.00 96.31 208 ASP A N 1
ATOM 1634 C CA . ASP A 1 208 ? 5.394 6.659 -15.860 1.00 96.31 208 ASP A CA 1
ATOM 1635 C C . ASP A 1 208 ? 6.748 6.596 -15.133 1.00 96.31 208 ASP A C 1
ATOM 1637 O O . ASP A 1 208 ? 7.477 7.584 -15.061 1.00 96.31 208 ASP A O 1
ATOM 1641 N N . GLY A 1 209 ? 7.133 5.419 -14.634 1.00 95.19 209 GLY A N 1
ATOM 1642 C CA . GLY A 1 209 ? 8.396 5.233 -13.916 1.00 95.19 209 GLY A CA 1
ATOM 1643 C C . GLY A 1 209 ? 9.661 5.158 -14.777 1.00 95.19 209 GLY A C 1
ATOM 1644 O O . GLY A 1 209 ? 10.771 5.143 -14.224 1.00 95.19 209 GLY A O 1
ATOM 1645 N N . LEU A 1 210 ? 9.535 5.088 -16.108 1.00 93.94 210 LEU A N 1
ATOM 1646 C CA . LEU A 1 210 ? 10.686 4.967 -17.004 1.00 93.94 210 LEU A CA 1
ATOM 1647 C C . LEU A 1 210 ? 11.649 6.147 -16.825 1.00 93.94 210 LEU A C 1
ATOM 1649 O O . LEU A 1 210 ? 11.248 7.307 -16.788 1.00 93.94 210 LEU A O 1
ATOM 1653 N N . GLY A 1 211 ? 12.944 5.853 -16.709 1.00 88.69 211 GLY A N 1
ATOM 1654 C CA . GLY A 1 211 ? 13.986 6.874 -16.593 1.00 88.69 211 GLY A CA 1
ATOM 1655 C C . GLY A 1 211 ? 14.056 7.610 -15.246 1.00 88.69 211 GLY A C 1
ATOM 1656 O O . GLY A 1 211 ? 14.918 8.475 -15.112 1.00 88.69 211 GLY A O 1
ATOM 1657 N N . LYS A 1 212 ? 13.200 7.285 -14.259 1.00 91.06 212 LYS A N 1
ATOM 1658 C CA . LYS A 1 212 ? 13.226 7.899 -12.913 1.00 91.06 212 LYS A CA 1
ATOM 1659 C C . LYS A 1 212 ? 14.117 7.118 -11.938 1.00 91.06 212 LYS A C 1
ATOM 1661 O O . LYS A 1 212 ? 15.083 7.646 -11.394 1.00 91.06 212 LYS A O 1
ATOM 1666 N N . ILE A 1 213 ? 13.811 5.834 -11.717 1.00 86.94 213 ILE A N 1
ATOM 1667 C CA . ILE A 1 213 ? 14.588 4.966 -10.805 1.00 86.94 213 ILE A CA 1
ATOM 1668 C C . ILE A 1 213 ? 15.573 4.071 -11.560 1.00 86.94 213 ILE A C 1
ATOM 1670 O O . ILE A 1 213 ? 16.706 3.863 -11.108 1.00 86.94 213 ILE A O 1
ATOM 1674 N N . ASN A 1 214 ? 15.147 3.514 -12.693 1.00 80.69 214 ASN A N 1
ATOM 1675 C CA . ASN A 1 214 ? 16.018 2.791 -13.607 1.00 80.69 214 ASN A CA 1
ATOM 1676 C C . ASN A 1 214 ? 16.267 3.656 -14.843 1.00 80.69 214 ASN A C 1
ATOM 1678 O O . ASN A 1 214 ? 15.345 3.938 -15.605 1.00 80.69 214 ASN A O 1
ATOM 1682 N N . ASN A 1 215 ? 17.528 4.031 -15.047 1.00 79.38 215 ASN A N 1
ATOM 1683 C CA . ASN A 1 215 ? 17.927 4.957 -16.102 1.00 79.38 215 ASN A CA 1
ATOM 1684 C C . ASN A 1 215 ? 18.324 4.234 -17.395 1.00 79.38 215 ASN A C 1
ATOM 1686 O O . ASN A 1 215 ? 18.818 4.872 -18.310 1.00 79.38 215 ASN A O 1
ATOM 1690 N N . TYR A 1 216 ? 18.148 2.913 -17.492 1.00 81.00 216 TYR A N 1
ATOM 1691 C CA . TYR A 1 216 ? 18.502 2.168 -18.702 1.00 81.00 216 TYR A CA 1
ATOM 1692 C C . TYR A 1 216 ? 17.579 2.483 -19.892 1.00 81.00 216 TYR A C 1
ATOM 1694 O O . TYR A 1 216 ? 18.022 2.493 -21.039 1.00 81.00 216 TYR A O 1
ATOM 1702 N N . MET A 1 217 ? 16.300 2.765 -19.633 1.00 87.00 217 MET A N 1
ATOM 1703 C CA . MET A 1 217 ? 15.337 3.193 -20.653 1.00 87.00 217 MET A CA 1
ATOM 1704 C C . MET A 1 217 ? 15.142 4.712 -20.609 1.00 87.00 217 MET A C 1
ATOM 1706 O O . MET A 1 217 ? 15.220 5.298 -19.526 1.00 87.00 217 MET A O 1
ATOM 1710 N N . PRO A 1 218 ? 14.905 5.365 -21.763 1.00 90.94 218 PRO A N 1
ATOM 1711 C CA . PRO A 1 218 ? 14.543 6.775 -21.771 1.00 90.94 218 PRO A CA 1
ATOM 1712 C C . PRO A 1 218 ? 13.205 6.980 -21.046 1.00 90.94 218 PRO A C 1
ATOM 1714 O O . PRO A 1 218 ? 12.369 6.071 -21.058 1.00 90.94 218 PRO A O 1
ATOM 1717 N N . PRO A 1 219 ? 12.989 8.154 -20.429 1.00 93.44 219 PRO A N 1
ATOM 1718 C CA . PRO A 1 219 ? 11.687 8.486 -19.873 1.00 93.44 219 PRO A CA 1
ATOM 1719 C C . PRO A 1 219 ? 10.625 8.496 -20.972 1.00 93.44 219 PRO A C 1
ATOM 1721 O O . PRO A 1 219 ? 10.922 8.794 -22.134 1.00 93.44 219 PRO A O 1
ATOM 1724 N N . PHE A 1 220 ? 9.382 8.193 -20.603 1.00 95.31 220 PHE A N 1
ATOM 1725 C CA . PHE A 1 220 ? 8.262 8.449 -21.496 1.00 95.31 220 PHE A CA 1
ATOM 1726 C C . PHE A 1 220 ? 8.122 9.965 -21.685 1.00 95.31 220 PHE A C 1
ATOM 1728 O O . PHE A 1 220 ? 8.012 10.702 -20.706 1.00 95.31 220 PHE A O 1
ATOM 1735 N N . LEU A 1 221 ? 8.160 10.422 -22.939 1.00 94.75 221 LEU A N 1
ATOM 1736 C CA . LEU A 1 221 ? 7.995 11.828 -23.296 1.00 94.75 221 LEU A CA 1
ATOM 1737 C C . LEU A 1 221 ? 6.665 12.001 -24.028 1.00 94.75 221 LEU A C 1
ATOM 1739 O O . LEU A 1 221 ? 6.509 11.498 -25.140 1.00 94.75 221 LEU A O 1
ATOM 1743 N N . GLY A 1 222 ? 5.723 12.695 -23.397 1.00 94.44 222 GLY A N 1
ATOM 1744 C CA . GLY A 1 222 ? 4.354 12.875 -23.877 1.00 94.44 222 GLY A CA 1
ATOM 1745 C C . GLY A 1 222 ? 3.389 13.184 -22.735 1.00 94.44 222 GLY A C 1
ATOM 1746 O O . GLY A 1 222 ? 3.780 13.256 -21.570 1.00 94.44 222 GLY A O 1
ATOM 1747 N N . THR A 1 223 ? 2.117 13.365 -23.070 1.00 95.12 223 THR A N 1
ATOM 1748 C CA . THR A 1 223 ? 1.065 13.652 -22.082 1.00 95.12 223 THR A CA 1
ATOM 1749 C C . THR A 1 223 ? 0.541 12.374 -21.417 1.00 95.12 223 THR A C 1
ATOM 1751 O O . THR A 1 223 ? 0.700 11.267 -21.937 1.00 95.12 223 THR A O 1
ATOM 1754 N N . ARG A 1 224 ? -0.141 12.504 -20.271 1.00 94.12 224 ARG A N 1
ATOM 1755 C CA . ARG A 1 224 ? -0.780 11.359 -19.599 1.00 94.12 224 ARG A CA 1
ATOM 1756 C C . ARG A 1 224 ? -1.792 10.615 -20.495 1.00 94.12 224 ARG A C 1
ATOM 1758 O O . ARG A 1 224 ? -1.675 9.395 -20.567 1.00 94.12 224 ARG A O 1
ATOM 1765 N N . PRO A 1 225 ? -2.706 11.278 -21.236 1.00 95.44 225 PRO A N 1
ATOM 1766 C CA . PRO A 1 225 ? -3.599 10.581 -22.168 1.00 95.44 225 PRO A CA 1
ATOM 1767 C C . PRO A 1 225 ? -2.861 9.781 -23.253 1.00 95.44 225 PRO A C 1
ATOM 1769 O O . PRO A 1 225 ? -3.282 8.683 -23.606 1.00 95.44 225 PRO A O 1
ATOM 1772 N N . GLU A 1 226 ? -1.738 10.295 -23.762 1.00 97.19 226 GLU A N 1
ATOM 1773 C CA . GLU A 1 226 ? -0.890 9.577 -24.725 1.00 97.19 226 GLU A CA 1
ATOM 1774 C C . GLU A 1 226 ? -0.234 8.337 -24.095 1.00 97.19 226 GLU A C 1
ATOM 1776 O O . GLU A 1 226 ? -0.194 7.271 -24.711 1.00 97.19 226 GLU A O 1
ATOM 1781 N N . ARG A 1 227 ? 0.244 8.444 -22.850 1.00 97.12 227 ARG A N 1
ATOM 1782 C CA . ARG A 1 227 ? 0.822 7.313 -22.107 1.00 97.12 227 ARG A CA 1
ATOM 1783 C C . ARG A 1 227 ? -0.210 6.225 -21.822 1.00 97.12 227 ARG A C 1
ATOM 1785 O O . ARG A 1 227 ? 0.065 5.046 -22.035 1.00 97.12 227 ARG A O 1
ATOM 1792 N N . GLU A 1 228 ? -1.411 6.623 -21.409 1.00 96.06 228 GLU A N 1
ATOM 1793 C CA . GLU A 1 228 ? -2.538 5.717 -21.179 1.00 96.06 228 GLU A CA 1
ATOM 1794 C C . GLU A 1 228 ? -2.997 5.040 -22.483 1.00 96.06 228 GLU A C 1
ATOM 1796 O O . GLU A 1 228 ? -3.357 3.862 -22.464 1.00 96.06 228 GLU A O 1
ATOM 1801 N N . ALA A 1 229 ? -2.947 5.739 -23.623 1.00 97.38 229 ALA A N 1
ATOM 1802 C CA . ALA A 1 229 ? -3.205 5.163 -24.943 1.00 97.38 229 ALA A CA 1
ATOM 1803 C C . ALA A 1 229 ? -2.138 4.129 -25.346 1.00 97.38 229 ALA A C 1
ATOM 1805 O O . ALA A 1 229 ? -2.483 3.038 -25.801 1.00 97.38 229 ALA A O 1
ATOM 1806 N N . LEU A 1 230 ? -0.849 4.418 -25.120 1.00 98.12 230 LEU A N 1
ATOM 1807 C CA . LEU A 1 230 ? 0.236 3.449 -25.327 1.00 98.12 230 LEU A CA 1
ATOM 1808 C C . LEU A 1 230 ? 0.058 2.204 -24.445 1.00 98.12 230 LEU A C 1
ATOM 1810 O O . LEU A 1 230 ? 0.182 1.079 -24.930 1.00 98.12 230 LEU A O 1
ATOM 1814 N N . ALA A 1 231 ? -0.266 2.394 -23.166 1.00 97.56 231 ALA A N 1
ATOM 1815 C CA . ALA A 1 231 ? -0.556 1.297 -22.250 1.00 97.56 231 ALA A CA 1
ATOM 1816 C C . ALA A 1 231 ? -1.750 0.451 -22.725 1.00 97.56 231 ALA A C 1
ATOM 1818 O O . ALA A 1 231 ? -1.687 -0.776 -22.666 1.00 97.56 231 ALA A O 1
ATOM 1819 N N . ALA A 1 232 ? -2.805 1.092 -23.236 1.00 96.94 232 ALA A N 1
ATOM 1820 C CA . ALA A 1 232 ? -3.971 0.413 -23.795 1.00 96.94 232 ALA A CA 1
ATOM 1821 C C . ALA A 1 232 ? -3.614 -0.438 -25.013 1.00 96.94 232 ALA A C 1
ATOM 1823 O O . ALA A 1 232 ? -3.989 -1.599 -25.064 1.00 96.94 232 ALA A O 1
ATOM 1824 N N . TYR A 1 233 ? -2.836 0.095 -25.955 1.00 97.56 233 TYR A N 1
ATOM 1825 C CA . TYR A 1 233 ? -2.368 -0.674 -27.109 1.00 97.56 233 TYR A CA 1
ATOM 1826 C C . TYR A 1 233 ? -1.571 -1.920 -26.689 1.00 97.56 233 TYR A C 1
ATOM 1828 O O . TYR A 1 233 ? -1.815 -3.014 -27.194 1.00 97.56 233 TYR A O 1
ATOM 1836 N N . ILE A 1 234 ? -0.660 -1.783 -25.720 1.00 97.62 234 ILE A N 1
ATOM 1837 C CA . ILE A 1 234 ? 0.138 -2.917 -25.231 1.00 97.62 234 ILE A CA 1
ATOM 1838 C C . ILE A 1 234 ? -0.753 -3.974 -24.561 1.00 97.62 234 ILE A C 1
ATOM 1840 O O . ILE A 1 234 ? -0.619 -5.158 -24.847 1.00 97.62 234 ILE A O 1
ATOM 1844 N N . VAL A 1 235 ? -1.655 -3.573 -23.669 1.00 96.19 235 VAL A N 1
ATOM 1845 C CA . VAL A 1 235 ? -2.453 -4.520 -22.872 1.00 96.19 235 VAL A CA 1
ATOM 1846 C C . VAL A 1 235 ? -3.620 -5.099 -23.674 1.00 96.19 235 VAL A C 1
ATOM 1848 O O . VAL A 1 235 ? -3.816 -6.312 -23.706 1.00 96.19 235 VAL A O 1
ATOM 1851 N N . GLU A 1 236 ? -4.397 -4.241 -24.328 1.00 95.38 236 GLU A N 1
ATOM 1852 C CA . GLU A 1 236 ? -5.657 -4.613 -24.972 1.00 95.38 236 GLU A CA 1
ATOM 1853 C C . GLU A 1 236 ? -5.429 -5.195 -26.374 1.00 95.38 236 GLU A C 1
ATOM 1855 O O . GLU A 1 236 ? -6.085 -6.170 -26.732 1.00 95.38 236 GLU A O 1
ATOM 1860 N N . GLU A 1 237 ? -4.489 -4.655 -27.163 1.00 95.75 237 GLU A N 1
ATOM 1861 C CA . GLU A 1 237 ? -4.246 -5.142 -28.529 1.00 95.75 237 GLU A CA 1
ATOM 1862 C C . GLU A 1 237 ? -3.137 -6.197 -28.602 1.00 95.75 237 GLU A C 1
ATOM 1864 O O . GLU A 1 237 ? -3.364 -7.269 -29.159 1.00 95.75 237 GLU A O 1
ATOM 1869 N N . LEU A 1 238 ? -1.945 -5.933 -28.047 1.00 96.56 238 LEU A N 1
ATOM 1870 C CA . LEU A 1 238 ? -0.826 -6.879 -28.179 1.00 96.56 238 LEU A CA 1
ATOM 1871 C C . LEU A 1 238 ? -1.029 -8.159 -27.359 1.00 96.56 238 LEU A C 1
ATOM 1873 O O . LEU A 1 238 ? -0.661 -9.237 -27.826 1.00 96.56 238 LEU A O 1
ATOM 1877 N N . HIS A 1 239 ? -1.608 -8.049 -26.159 1.00 95.38 239 HIS A N 1
ATOM 1878 C CA . HIS A 1 239 ? -1.890 -9.202 -25.289 1.00 95.38 239 HIS A CA 1
ATOM 1879 C C . HIS A 1 239 ? -3.341 -9.687 -25.349 1.00 95.38 239 HIS A C 1
ATOM 1881 O O . HIS A 1 239 ? -3.640 -10.772 -24.852 1.00 95.38 239 HIS A O 1
ATOM 1887 N N . GLY A 1 240 ? -4.253 -8.922 -25.956 1.00 92.69 240 GLY A N 1
ATOM 1888 C CA . GLY A 1 240 ? -5.664 -9.303 -26.053 1.00 92.69 240 GLY A CA 1
ATOM 1889 C C . GLY A 1 240 ? -6.407 -9.288 -24.713 1.00 92.69 240 GLY A C 1
ATOM 1890 O O . GLY A 1 240 ? -7.439 -9.951 -24.578 1.00 92.69 240 GLY A O 1
ATOM 1891 N N . HIS A 1 241 ? -5.898 -8.582 -23.697 1.00 87.25 241 HIS A N 1
ATOM 1892 C CA . HIS A 1 241 ? -6.577 -8.489 -22.408 1.00 87.25 241 HIS A CA 1
ATOM 1893 C C . HIS A 1 241 ? -7.794 -7.566 -22.513 1.00 87.25 241 HIS A C 1
ATOM 1895 O O . HIS A 1 241 ? -7.689 -6.396 -22.875 1.00 87.25 241 HIS A O 1
ATOM 1901 N N . ALA A 1 242 ? -8.971 -8.091 -22.174 1.00 73.81 242 ALA A N 1
ATOM 1902 C CA . ALA A 1 242 ? -10.189 -7.295 -22.144 1.00 73.81 242 ALA A CA 1
ATOM 1903 C C . ALA A 1 242 ? -10.138 -6.237 -21.028 1.00 73.81 242 ALA A C 1
ATOM 1905 O O . ALA A 1 242 ? -9.545 -6.453 -19.968 1.00 73.81 242 ALA A O 1
ATOM 1906 N N . VAL A 1 243 ? -10.833 -5.115 -21.235 1.00 64.88 243 VAL A N 1
ATOM 1907 C CA . VAL A 1 243 ? -11.025 -4.093 -20.198 1.00 64.88 243 VAL A CA 1
ATOM 1908 C C . VAL A 1 243 ? -11.775 -4.721 -19.019 1.00 64.88 243 VAL A C 1
ATOM 1910 O O . VAL A 1 243 ? -12.979 -4.963 -19.100 1.00 64.88 243 VAL A O 1
ATOM 1913 N N . GLN A 1 244 ? -11.073 -4.985 -17.915 1.00 59.03 244 GLN A N 1
ATOM 1914 C CA . GLN A 1 244 ? -11.688 -5.521 -16.703 1.00 59.03 244 GLN A CA 1
ATOM 1915 C C . GLN A 1 244 ? -12.629 -4.467 -16.097 1.00 59.03 244 GLN A C 1
ATOM 1917 O O . GLN A 1 244 ? -12.193 -3.459 -15.543 1.00 59.03 244 GLN A O 1
ATOM 1922 N N . LYS A 1 245 ? -13.940 -4.695 -16.220 1.00 51.44 245 LYS A N 1
ATOM 1923 C CA . LYS A 1 245 ? -15.000 -3.942 -15.540 1.00 51.44 245 LYS A CA 1
ATOM 1924 C C . LYS A 1 245 ? -15.897 -4.923 -14.802 1.00 51.44 245 LYS A C 1
ATOM 1926 O O . LYS A 1 245 ? -17.018 -5.177 -15.230 1.00 51.44 245 LYS A O 1
ATOM 1931 N N . THR A 1 246 ? -15.414 -5.456 -13.691 1.00 52.03 246 THR A N 1
ATOM 1932 C CA . THR A 1 246 ? -16.300 -6.151 -12.758 1.00 52.03 246 THR A CA 1
ATOM 1933 C C . THR A 1 246 ? -16.239 -5.406 -11.436 1.00 52.03 246 THR A C 1
ATOM 1935 O O . THR A 1 246 ? -15.289 -5.600 -10.679 1.00 52.03 246 THR A O 1
ATOM 1938 N N . PRO A 1 247 ? -17.196 -4.499 -11.171 1.00 58.09 247 PRO A N 1
ATOM 1939 C CA . PRO A 1 247 ? -17.418 -4.009 -9.820 1.00 58.09 247 PRO A CA 1
ATOM 1940 C C . PRO A 1 247 ? -17.636 -5.217 -8.909 1.00 58.09 247 PRO A C 1
ATOM 1942 O O . PRO A 1 247 ? -18.432 -6.098 -9.239 1.00 58.09 247 PRO A O 1
ATOM 1945 N N . SER A 1 248 ? -16.931 -5.272 -7.783 1.00 62.94 248 SER A N 1
ATOM 1946 C CA . SER A 1 248 ? -17.236 -6.274 -6.768 1.00 62.94 248 SER A CA 1
ATOM 1947 C C . SER A 1 248 ? -18.541 -5.872 -6.090 1.00 62.94 248 SER A C 1
ATOM 1949 O O . SER A 1 248 ? -18.607 -4.833 -5.438 1.00 62.94 248 SER A O 1
ATOM 1951 N N . THR A 1 249 ? -19.597 -6.666 -6.241 1.00 61.75 249 THR A N 1
ATOM 1952 C CA . THR A 1 249 ? -20.812 -6.494 -5.440 1.00 61.75 249 THR A CA 1
ATOM 1953 C C . THR A 1 249 ? -20.617 -7.211 -4.112 1.00 61.75 249 THR A C 1
ATOM 1955 O O . THR A 1 249 ? -20.678 -8.441 -4.060 1.00 61.75 249 THR A O 1
ATOM 1958 N N . ALA A 1 250 ? -20.363 -6.449 -3.048 1.00 69.06 250 ALA A N 1
ATOM 1959 C CA . ALA A 1 250 ? -20.353 -6.988 -1.694 1.00 69.06 250 ALA A CA 1
ATOM 1960 C C . ALA A 1 250 ? -21.727 -7.591 -1.357 1.00 69.06 250 ALA A C 1
ATOM 1962 O O . ALA A 1 250 ? -22.773 -7.049 -1.725 1.00 69.06 250 ALA A O 1
ATOM 1963 N N . SER A 1 251 ? -21.720 -8.733 -0.671 1.00 76.06 251 SER A N 1
ATOM 1964 C CA . SER A 1 251 ? -22.952 -9.337 -0.163 1.00 76.06 251 SER A CA 1
ATOM 1965 C C . SER A 1 251 ? -23.374 -8.609 1.108 1.00 76.06 251 SER A C 1
ATOM 1967 O O . SER A 1 251 ? -22.550 -8.406 1.996 1.00 76.06 251 SER A O 1
ATOM 1969 N N . ASN A 1 252 ? -24.650 -8.236 1.213 1.00 86.31 252 ASN A N 1
ATOM 1970 C CA . ASN A 1 252 ? -25.195 -7.701 2.457 1.00 86.31 252 ASN A CA 1
ATOM 1971 C C . ASN A 1 252 ? -25.229 -8.828 3.502 1.00 86.31 252 ASN A C 1
ATOM 1973 O O . ASN A 1 252 ? -25.978 -9.794 3.343 1.00 86.31 252 ASN A O 1
ATOM 1977 N N . LEU A 1 253 ? -24.381 -8.735 4.524 1.00 90.31 253 LEU A N 1
ATOM 1978 C CA . LEU A 1 253 ? -24.271 -9.708 5.601 1.00 90.31 253 LEU A CA 1
ATOM 1979 C C . LEU A 1 253 ? -25.213 -9.323 6.733 1.00 90.31 253 LEU A C 1
ATOM 1981 O O . LEU A 1 253 ? -25.282 -8.166 7.152 1.00 90.31 253 LEU A O 1
ATOM 1985 N N . ASN A 1 254 ? -25.904 -10.322 7.268 1.00 88.62 254 ASN A N 1
ATOM 1986 C CA . ASN A 1 254 ? -26.728 -10.125 8.448 1.00 88.62 254 ASN A CA 1
ATOM 1987 C C . ASN A 1 254 ? -25.845 -9.822 9.664 1.00 88.62 254 ASN A C 1
ATOM 1989 O O . ASN A 1 254 ? -24.749 -10.364 9.817 1.00 88.62 254 ASN A O 1
ATOM 1993 N N . PHE A 1 255 ? -26.354 -8.963 10.536 1.00 92.50 255 PHE A N 1
ATOM 1994 C CA . PHE A 1 255 ? -25.818 -8.711 11.864 1.00 92.50 255 PHE A CA 1
ATOM 1995 C C . PHE A 1 255 ? -26.985 -8.378 12.792 1.00 92.50 255 PHE A C 1
ATOM 1997 O O . PHE A 1 255 ? -28.007 -7.845 12.358 1.00 92.50 255 PHE A O 1
ATOM 2004 N N . ASP A 1 256 ? -26.831 -8.706 14.063 1.00 93.50 256 ASP A N 1
ATOM 2005 C CA . ASP A 1 256 ? -27.757 -8.371 15.134 1.00 93.50 256 ASP A CA 1
ATOM 2006 C C . ASP A 1 256 ? -27.106 -7.390 16.109 1.00 93.50 256 ASP A C 1
ATOM 2008 O O . ASP A 1 256 ? -25.890 -7.387 16.318 1.00 93.50 256 ASP A O 1
ATOM 2012 N N . ILE A 1 257 ? -27.951 -6.543 16.686 1.00 96.25 257 ILE A N 1
ATOM 2013 C CA . ILE A 1 257 ? -27.580 -5.566 17.702 1.00 96.25 257 ILE A CA 1
ATOM 2014 C C . ILE A 1 257 ? -27.930 -6.197 19.055 1.00 96.25 257 ILE A C 1
ATOM 2016 O O . ILE A 1 257 ? -29.097 -6.555 19.248 1.00 96.25 257 ILE A O 1
ATOM 2020 N N . PRO A 1 258 ? -26.964 -6.379 19.974 1.00 96.75 258 PRO A N 1
ATOM 2021 C CA . PRO A 1 258 ? -27.257 -6.901 21.305 1.00 96.75 258 PRO A CA 1
ATOM 2022 C C . PRO A 1 258 ? -28.296 -6.036 22.028 1.00 96.75 258 PRO A C 1
ATOM 2024 O O . PRO A 1 258 ? -28.359 -4.825 21.825 1.00 96.75 258 PRO A O 1
ATOM 2027 N N . ALA A 1 259 ? -29.134 -6.659 22.856 1.00 94.38 259 ALA A N 1
ATOM 2028 C CA . ALA A 1 259 ? -30.174 -5.939 23.580 1.00 94.38 259 ALA A CA 1
ATOM 2029 C C . ALA A 1 259 ? -29.563 -4.995 24.628 1.00 94.38 259 ALA A C 1
ATOM 2031 O O . ALA A 1 259 ? -28.588 -5.341 25.293 1.00 94.38 259 ALA A O 1
ATOM 2032 N N . HIS A 1 260 ? -30.172 -3.824 24.782 1.00 93.31 260 HIS A N 1
ATOM 2033 C CA . HIS A 1 260 ? -29.893 -2.884 25.859 1.00 93.31 260 HIS A CA 1
ATOM 2034 C C . HIS A 1 260 ? -31.189 -2.179 26.258 1.00 93.31 260 HIS A C 1
ATOM 2036 O O . HIS A 1 260 ? -32.026 -1.867 25.404 1.00 93.31 260 HIS A O 1
ATOM 2042 N N . THR A 1 261 ? -31.363 -1.930 27.551 1.00 89.94 261 THR A N 1
ATOM 2043 C CA . THR A 1 261 ? -32.483 -1.165 28.095 1.00 89.94 261 THR A CA 1
ATOM 2044 C C . THR A 1 261 ? -31.984 -0.030 28.974 1.00 89.94 261 THR A C 1
ATOM 2046 O O . THR A 1 261 ? -30.913 -0.099 29.571 1.00 89.94 261 THR A O 1
ATOM 2049 N N . SER A 1 262 ? -32.804 1.008 29.141 1.00 83.69 262 SER A N 1
ATOM 2050 C CA . SER A 1 262 ? -32.468 2.128 30.027 1.00 83.69 262 SER A CA 1
ATOM 2051 C C . SER A 1 262 ? -32.280 1.716 31.497 1.00 83.69 262 SER A C 1
ATOM 2053 O O . SER A 1 262 ? -31.716 2.497 32.262 1.00 83.69 262 SER A O 1
ATOM 2055 N N . GLN A 1 263 ? -32.766 0.529 31.887 1.00 88.19 263 GLN A N 1
ATOM 2056 C CA . GLN A 1 263 ? -32.625 -0.038 33.232 1.00 88.19 263 GLN A CA 1
ATOM 2057 C C . GLN A 1 263 ? -31.281 -0.737 33.447 1.00 88.19 263 GLN A C 1
ATOM 2059 O O . GLN A 1 263 ? -30.916 -0.981 34.592 1.00 88.19 263 GLN A O 1
ATOM 2064 N N . ASP A 1 264 ? -30.547 -1.054 32.379 1.00 94.25 264 ASP A N 1
ATOM 2065 C CA . ASP A 1 264 ? -29.240 -1.686 32.514 1.00 94.25 264 ASP A CA 1
ATOM 2066 C C . ASP A 1 264 ? -28.273 -0.700 33.181 1.00 94.25 264 ASP A C 1
ATOM 2068 O O . ASP A 1 264 ? -28.288 0.502 32.885 1.00 94.25 264 ASP A O 1
ATOM 2072 N N . GLU A 1 265 ? -27.434 -1.213 34.080 1.00 96.56 265 GLU A N 1
ATOM 2073 C CA . GLU A 1 265 ? -26.496 -0.423 34.889 1.00 96.56 265 GLU A CA 1
ATOM 2074 C C . GLU A 1 265 ? -25.164 -0.152 34.173 1.00 96.56 265 GLU A C 1
ATOM 2076 O O . GLU A 1 265 ? -24.409 0.727 34.585 1.00 96.56 265 GLU A O 1
ATOM 2081 N N . TYR A 1 266 ? -24.881 -0.882 33.091 1.00 97.88 266 TYR A N 1
ATOM 2082 C CA . TYR A 1 266 ? -23.585 -0.879 32.419 1.00 97.88 266 TYR A CA 1
ATOM 2083 C C . TYR A 1 266 ? -23.697 -0.573 30.924 1.00 97.88 266 TYR A C 1
ATOM 2085 O O . TYR A 1 266 ? -24.613 -1.030 30.236 1.00 97.88 266 TYR A O 1
ATOM 2093 N N . VAL A 1 267 ? -22.703 0.149 30.411 1.00 98.06 267 VAL A N 1
ATOM 2094 C CA . VAL A 1 267 ? -22.472 0.401 28.986 1.00 98.06 267 VAL A CA 1
ATOM 2095 C C . VAL A 1 267 ? -21.100 -0.166 28.635 1.00 98.06 267 VAL A C 1
ATOM 2097 O O . VAL A 1 267 ? -20.097 0.228 29.222 1.00 98.06 267 VAL A O 1
ATOM 2100 N N . LEU A 1 268 ? -21.043 -1.108 27.695 1.00 98.56 268 LEU A N 1
ATOM 2101 C CA . LEU A 1 268 ? -19.801 -1.726 27.235 1.00 98.56 268 LEU A CA 1
ATOM 2102 C C . LEU A 1 268 ? -19.499 -1.235 25.823 1.00 98.56 268 LEU A C 1
ATOM 2104 O O . LEU A 1 268 ? -20.175 -1.611 24.870 1.00 98.56 268 LEU A O 1
ATOM 2108 N N . LEU A 1 269 ? -18.472 -0.406 25.685 1.00 98.38 269 LEU A N 1
ATOM 2109 C CA . LEU A 1 269 ? -18.014 0.091 24.391 1.00 98.38 269 LEU A CA 1
ATOM 2110 C C . LEU A 1 269 ? -16.831 -0.758 23.941 1.00 98.38 269 LEU A C 1
ATOM 2112 O O . LEU A 1 269 ? -15.898 -0.939 24.716 1.00 98.38 269 LEU A O 1
ATOM 2116 N N . ALA A 1 270 ? -16.862 -1.275 22.711 1.00 98.25 270 ALA A N 1
ATOM 2117 C CA . ALA A 1 270 ? -15.769 -2.058 22.137 1.00 98.25 270 ALA A CA 1
ATOM 2118 C C . ALA A 1 270 ? -15.505 -1.659 20.680 1.00 98.25 270 ALA A C 1
ATOM 2120 O O . ALA A 1 270 ? -16.435 -1.320 19.944 1.00 98.25 270 ALA A O 1
ATOM 2121 N N . TRP A 1 271 ? -14.236 -1.675 20.275 1.00 98.12 271 TRP A N 1
ATOM 2122 C CA . TRP A 1 271 ? -13.794 -1.217 18.957 1.00 98.12 271 TRP A CA 1
ATOM 2123 C C . TRP A 1 271 ? -12.427 -1.805 18.576 1.00 98.12 271 TRP A C 1
ATOM 2125 O O . TRP A 1 271 ? -11.798 -2.542 19.337 1.00 98.12 271 TRP A O 1
ATOM 2135 N N . ASN A 1 272 ? -11.968 -1.463 17.370 1.00 96.81 272 ASN A N 1
ATOM 2136 C CA . ASN A 1 272 ? -10.619 -1.738 16.885 1.00 96.81 272 ASN A CA 1
ATOM 2137 C C . ASN A 1 272 ? -9.862 -0.424 16.618 1.00 96.81 272 ASN A C 1
ATOM 2139 O O . ASN A 1 272 ? -10.479 0.575 16.277 1.00 96.81 272 ASN A O 1
ATOM 2143 N N . ASN A 1 273 ? -8.534 -0.419 16.685 1.00 91.75 273 ASN A N 1
ATOM 2144 C CA . ASN A 1 273 ? -7.741 0.825 16.694 1.00 91.75 273 ASN A CA 1
ATOM 2145 C C . ASN A 1 273 ? -7.469 1.529 15.345 1.00 91.75 273 ASN A C 1
ATOM 2147 O O . ASN A 1 273 ? -6.986 2.661 15.317 1.00 91.75 273 ASN A O 1
ATOM 2151 N N . LEU A 1 274 ? -7.641 0.853 14.205 1.00 92.31 274 LEU A N 1
ATOM 2152 C CA . LEU A 1 274 ? -7.198 1.372 12.892 1.00 92.31 274 LEU A CA 1
ATOM 2153 C C . LEU A 1 274 ? -8.317 1.504 11.858 1.00 92.31 274 LEU A C 1
ATOM 2155 O O . LEU A 1 274 ? -8.091 2.061 10.779 1.00 92.31 274 LEU A O 1
ATOM 2159 N N . GLY A 1 275 ? -9.466 0.880 12.125 1.00 93.69 275 GLY A N 1
ATOM 2160 C CA . GLY A 1 275 ? -10.564 0.682 11.176 1.00 93.69 275 GLY A CA 1
ATOM 2161 C C . GLY A 1 275 ? -10.256 -0.231 9.989 1.00 93.69 275 GLY A C 1
ATOM 2162 O O . GLY A 1 275 ? -11.188 -0.579 9.262 1.00 93.69 275 GLY A O 1
ATOM 2163 N N . MET A 1 276 ? -9.005 -0.662 9.790 1.00 95.50 276 MET A N 1
ATOM 2164 C CA . MET A 1 276 ? -8.625 -1.755 8.887 1.00 95.50 276 MET A CA 1
ATOM 2165 C C . MET A 1 276 ? -7.194 -2.230 9.161 1.00 95.50 276 MET A C 1
ATOM 2167 O O . MET A 1 276 ? -6.256 -1.440 9.056 1.00 95.50 276 MET A O 1
ATOM 2171 N N . HIS A 1 277 ? -7.004 -3.528 9.408 1.00 95.25 277 HIS A N 1
ATOM 2172 C CA . HIS A 1 277 ? -5.674 -4.145 9.421 1.00 95.25 277 HIS A CA 1
ATOM 2173 C C . HIS A 1 277 ? -5.368 -4.832 8.085 1.00 95.25 277 HIS A C 1
ATOM 2175 O O . HIS A 1 277 ? -6.048 -5.777 7.684 1.00 95.25 277 HIS A O 1
ATOM 2181 N N . CYS A 1 278 ? -4.343 -4.369 7.375 1.00 92.62 278 CYS A N 1
ATOM 2182 C CA . CYS A 1 278 ? -3.951 -4.961 6.094 1.00 92.62 278 CYS A CA 1
ATOM 2183 C C . CYS A 1 278 ? -2.923 -6.071 6.318 1.00 92.62 278 CYS A C 1
ATOM 2185 O O . CYS A 1 278 ? -1.903 -5.832 6.961 1.00 92.62 278 CYS A O 1
ATOM 2187 N N . ILE A 1 279 ? -3.149 -7.249 5.739 1.00 92.25 279 ILE A N 1
ATOM 2188 C CA . ILE A 1 279 ? -2.201 -8.367 5.803 1.00 92.25 279 ILE A CA 1
ATOM 2189 C C . ILE A 1 279 ? -1.810 -8.825 4.404 1.00 92.25 279 ILE A C 1
ATOM 2191 O O . ILE A 1 279 ? -2.544 -8.654 3.431 1.00 92.25 279 ILE A O 1
ATOM 2195 N N . SER A 1 280 ? -0.642 -9.448 4.317 1.00 87.56 280 SER A N 1
ATOM 2196 C CA . SER A 1 280 ? -0.208 -10.181 3.130 1.00 87.56 280 SER A CA 1
ATOM 2197 C C . SER A 1 280 ? -0.394 -11.670 3.376 1.00 87.56 280 SER A C 1
ATOM 2199 O O . SER A 1 280 ? 0.179 -12.201 4.321 1.00 87.56 280 SER A O 1
ATOM 2201 N N . ASP A 1 281 ? -1.121 -12.357 2.509 1.00 90.12 281 ASP A N 1
ATOM 2202 C CA . ASP A 1 281 ? -1.318 -13.809 2.556 1.00 90.12 281 ASP A CA 1
ATOM 2203 C C . ASP A 1 281 ? -0.360 -14.556 1.608 1.00 90.12 281 ASP A C 1
ATOM 2205 O O . ASP A 1 281 ? -0.701 -15.571 1.004 1.00 90.12 281 ASP A O 1
ATOM 2209 N N . SER A 1 282 ? 0.860 -14.026 1.483 1.00 95.06 282 SER A N 1
ATOM 2210 C CA . SER A 1 282 ? 1.972 -14.532 0.670 1.00 95.06 282 SER A CA 1
ATOM 2211 C C . SER A 1 282 ? 3.029 -15.268 1.504 1.00 95.06 282 SER A C 1
ATOM 2213 O O . SER A 1 282 ? 4.211 -15.273 1.149 1.00 95.06 282 SER A O 1
ATOM 2215 N N . ASP A 1 283 ? 2.614 -15.878 2.618 1.00 95.38 283 ASP A N 1
ATOM 2216 C CA . ASP A 1 283 ? 3.474 -16.409 3.689 1.00 95.38 283 ASP A CA 1
ATOM 2217 C C . ASP A 1 283 ? 4.679 -17.257 3.226 1.00 95.38 283 ASP A C 1
ATOM 2219 O O . ASP A 1 283 ? 5.765 -17.076 3.780 1.00 95.38 283 ASP A O 1
ATOM 2223 N N . PRO A 1 284 ? 4.571 -18.128 2.196 1.00 96.50 284 PRO A N 1
ATOM 2224 C CA . PRO A 1 284 ? 5.710 -18.918 1.712 1.00 96.50 284 PRO A CA 1
ATOM 2225 C C . PRO A 1 284 ? 6.826 -18.090 1.055 1.00 96.50 284 PRO A C 1
ATOM 2227 O O . PRO A 1 284 ? 7.910 -18.613 0.787 1.00 96.50 284 PRO A O 1
ATOM 2230 N N . PHE A 1 285 ? 6.579 -16.809 0.770 1.00 97.56 285 PHE A N 1
ATOM 2231 C CA . PHE A 1 285 ? 7.519 -15.913 0.103 1.00 97.56 285 PHE A CA 1
ATOM 2232 C C . PHE A 1 285 ? 7.949 -14.757 0.998 1.00 97.56 285 PHE A C 1
ATOM 2234 O O . PHE A 1 285 ? 9.145 -14.556 1.222 1.00 97.56 285 PHE A O 1
ATOM 2241 N N . TRP A 1 286 ? 6.984 -13.985 1.483 1.00 96.62 286 TRP A N 1
ATOM 2242 C CA . TRP A 1 286 ? 7.215 -12.822 2.330 1.00 96.62 286 TRP A CA 1
ATOM 2243 C C . TRP A 1 286 ? 5.936 -12.403 3.036 1.00 96.62 286 TRP A C 1
ATOM 2245 O O . TRP A 1 286 ? 4.840 -12.683 2.547 1.00 96.62 286 TRP A O 1
ATOM 2255 N N . ILE A 1 287 ? 6.089 -11.674 4.142 1.00 93.75 287 ILE A N 1
ATOM 2256 C CA . ILE A 1 287 ? 4.974 -10.972 4.779 1.00 93.75 287 ILE A CA 1
ATOM 2257 C C . ILE A 1 287 ? 5.278 -9.489 4.999 1.00 93.75 287 ILE A C 1
ATOM 2259 O O . ILE A 1 287 ? 6.430 -9.092 5.198 1.00 93.75 287 ILE A O 1
ATOM 2263 N N . LEU A 1 288 ? 4.219 -8.683 4.950 1.00 89.88 288 LEU A N 1
ATOM 2264 C CA . LEU A 1 288 ? 4.190 -7.273 5.330 1.00 89.88 288 LEU A CA 1
ATOM 2265 C C . LEU A 1 288 ? 3.796 -7.129 6.788 1.00 89.88 288 LEU A C 1
ATOM 2267 O O . LEU A 1 288 ? 4.536 -6.566 7.579 1.00 89.88 288 LEU A O 1
ATOM 2271 N N . LEU A 1 289 ? 2.632 -7.655 7.141 1.00 90.75 289 LEU A N 1
ATOM 2272 C CA . LEU A 1 289 ? 2.130 -7.693 8.503 1.00 90.75 289 LEU A CA 1
ATOM 2273 C C . LEU A 1 289 ? 1.512 -9.074 8.727 1.00 90.75 289 LEU A C 1
ATOM 2275 O O . LEU A 1 289 ? 0.903 -9.618 7.797 1.00 90.75 289 LEU A O 1
ATOM 2279 N N . PRO A 1 290 ? 1.683 -9.657 9.922 1.00 93.19 290 PRO A N 1
ATOM 2280 C CA . PRO A 1 290 ? 1.028 -10.908 10.269 1.00 93.19 290 PRO A CA 1
ATOM 2281 C C . PRO A 1 290 ? -0.492 -10.702 10.417 1.00 93.19 290 PRO A C 1
ATOM 2283 O O . PRO A 1 290 ? -0.939 -9.562 10.604 1.00 93.19 290 PRO A O 1
ATOM 2286 N N . PRO A 1 291 ? -1.285 -11.791 10.399 1.00 96.00 291 PRO A N 1
ATOM 2287 C CA . PRO A 1 291 ? -2.648 -11.783 10.928 1.00 96.00 291 PRO A CA 1
ATOM 2288 C C . PRO A 1 291 ? -2.674 -11.145 12.320 1.00 96.00 291 PRO A C 1
ATOM 2290 O O . PRO A 1 291 ? -2.010 -11.636 13.236 1.00 96.00 291 PRO A O 1
ATOM 2293 N N . ALA A 1 292 ? -3.391 -10.031 12.456 1.00 95.19 292 ALA A N 1
ATOM 2294 C CA . ALA A 1 292 ? -3.483 -9.267 13.694 1.00 95.19 292 ALA A CA 1
ATOM 2295 C C . ALA A 1 292 ? -4.698 -8.322 13.680 1.00 95.19 292 ALA A C 1
ATOM 2297 O O . ALA A 1 292 ? -5.180 -7.899 12.630 1.00 95.19 292 ALA A O 1
ATOM 2298 N N . ASN A 1 293 ? -5.182 -7.988 14.868 1.00 96.81 293 ASN A N 1
ATOM 2299 C CA . ASN A 1 293 ? -6.111 -6.908 15.149 1.00 96.81 293 ASN A CA 1
ATOM 2300 C C . ASN A 1 293 ? -5.976 -6.576 16.635 1.00 96.81 293 ASN A C 1
ATOM 2302 O O . ASN A 1 293 ? -5.813 -7.492 17.444 1.00 96.81 293 ASN A O 1
ATOM 2306 N N . ASP A 1 294 ? -6.040 -5.299 16.985 1.00 96.69 294 ASP A N 1
ATOM 2307 C CA . ASP A 1 294 ? -6.032 -4.880 18.381 1.00 96.69 294 ASP A CA 1
ATOM 2308 C C . ASP A 1 294 ? -7.462 -4.534 18.784 1.00 96.69 294 ASP A C 1
ATOM 2310 O O . ASP A 1 294 ? -8.091 -3.649 18.194 1.00 96.69 294 ASP A O 1
ATOM 2314 N N . LEU A 1 295 ? -7.978 -5.285 19.753 1.00 98.25 295 LEU A N 1
ATOM 2315 C CA . LEU A 1 295 ? -9.336 -5.158 20.260 1.00 98.25 295 LEU A CA 1
ATOM 2316 C C . LEU A 1 295 ? -9.304 -4.360 21.559 1.00 98.25 295 LEU A C 1
ATOM 2318 O O . LEU A 1 295 ? -8.523 -4.690 22.451 1.00 98.25 295 LEU A O 1
ATOM 2322 N N . PHE A 1 296 ? -10.177 -3.366 21.672 1.00 98.56 296 PHE A N 1
ATOM 2323 C CA . PHE A 1 296 ? -10.280 -2.497 22.839 1.00 98.56 296 PHE A CA 1
ATOM 2324 C C . PHE A 1 296 ? -11.695 -2.522 23.393 1.00 98.56 296 PHE A C 1
ATOM 2326 O O . PHE A 1 296 ? -12.658 -2.671 22.632 1.00 98.56 296 PHE A O 1
ATOM 2333 N N . ALA A 1 297 ? -11.820 -2.366 24.708 1.00 98.62 297 ALA A N 1
ATOM 2334 C CA . ALA A 1 297 ? -13.104 -2.182 25.357 1.00 98.62 297 ALA A CA 1
ATOM 2335 C C . ALA A 1 297 ? -13.012 -1.340 26.636 1.00 98.62 297 ALA A C 1
ATOM 2337 O O . ALA A 1 297 ? -12.062 -1.453 27.408 1.00 98.62 297 ALA A O 1
ATOM 2338 N N . GLN A 1 298 ? -14.047 -0.540 26.889 1.00 98.56 298 GLN A N 1
ATOM 2339 C CA . GLN A 1 298 ? -14.256 0.176 28.147 1.00 98.56 298 GLN A CA 1
ATOM 2340 C C . GLN A 1 298 ? -15.649 -0.158 28.684 1.00 98.56 298 GLN A C 1
ATOM 2342 O O . GLN A 1 298 ? -16.653 -0.008 27.982 1.00 98.56 298 GLN A O 1
ATOM 2347 N N . LEU A 1 299 ? -15.700 -0.636 29.928 1.00 98.50 299 LEU A N 1
ATOM 2348 C CA . LEU A 1 299 ? -16.940 -0.889 30.653 1.00 98.50 299 LEU A CA 1
ATOM 2349 C C . LEU A 1 299 ? -17.241 0.319 31.537 1.00 98.50 299 LEU A C 1
ATOM 2351 O O . LEU A 1 299 ? -16.473 0.629 32.441 1.00 98.50 299 LEU A O 1
ATOM 2355 N N . VAL A 1 300 ? -18.363 0.983 31.292 1.00 98.19 300 VAL A N 1
ATOM 2356 C CA . VAL A 1 300 ? -18.809 2.144 32.063 1.00 98.19 300 VAL A CA 1
ATOM 2357 C C . VAL A 1 300 ? -19.988 1.736 32.932 1.00 98.19 300 VAL A C 1
ATOM 2359 O O . VAL A 1 300 ? -21.008 1.271 32.421 1.00 98.19 300 VAL A O 1
ATOM 2362 N N . ARG A 1 301 ? -19.870 1.927 34.247 1.00 97.88 301 ARG A N 1
ATOM 2363 C CA . ARG A 1 301 ? -20.998 1.837 35.178 1.00 97.88 301 ARG A CA 1
ATOM 2364 C C . ARG A 1 301 ? -21.704 3.184 35.235 1.00 97.88 301 ARG A C 1
ATOM 2366 O O . ARG A 1 301 ? -21.071 4.212 35.476 1.00 97.88 301 ARG A O 1
ATOM 2373 N N . LYS A 1 302 ? -23.018 3.169 35.030 1.00 96.75 302 LYS A N 1
ATOM 2374 C CA . LYS A 1 302 ? -23.867 4.361 35.083 1.00 96.75 302 LYS A CA 1
ATOM 2375 C C . LYS A 1 302 ? -23.947 4.911 36.504 1.00 96.75 302 LYS A C 1
ATOM 2377 O O . LYS A 1 302 ? -23.925 4.162 37.478 1.00 96.75 302 LYS A O 1
ATOM 2382 N N . GLY A 1 303 ? -24.090 6.224 36.616 1.00 95.81 303 GLY A N 1
ATOM 2383 C CA . GLY A 1 303 ? -24.215 6.915 37.898 1.00 95.81 303 GLY A CA 1
ATOM 2384 C C . GLY A 1 303 ? -24.330 8.421 37.711 1.00 95.81 303 GLY A C 1
ATOM 2385 O O . GLY A 1 303 ? -24.333 8.903 36.582 1.00 95.81 303 GLY A O 1
ATOM 2386 N N . GLU A 1 304 ? -24.412 9.185 38.802 1.00 93.62 304 GLU A N 1
ATOM 2387 C CA . GLU A 1 304 ? -24.360 10.655 38.711 1.00 93.62 304 GLU A CA 1
ATOM 2388 C C . GLU A 1 304 ? -23.013 11.089 38.114 1.00 93.62 304 GLU A C 1
ATOM 2390 O O . GLU A 1 304 ? -22.951 11.897 37.186 1.00 93.62 304 GLU A O 1
ATOM 2395 N N . LEU A 1 305 ? -21.950 10.438 38.597 1.00 92.50 305 LEU A N 1
ATOM 2396 C CA . LEU A 1 305 ? -20.606 10.434 38.038 1.00 92.50 305 LEU A CA 1
ATOM 2397 C C . LEU A 1 305 ? -20.296 8.999 37.576 1.00 92.50 305 LEU A C 1
ATOM 2399 O O . LEU A 1 305 ? -19.989 8.153 38.418 1.00 92.50 305 LEU A O 1
ATOM 2403 N N . PRO A 1 306 ? -20.453 8.693 36.275 1.00 95.62 306 PRO A N 1
ATOM 2404 C CA . PRO A 1 306 ? -20.149 7.380 35.722 1.00 95.62 306 PRO A CA 1
ATOM 2405 C C . PRO A 1 306 ? -18.682 7.004 35.932 1.00 95.62 306 PRO A C 1
ATOM 2407 O O . PRO A 1 306 ? -17.809 7.869 35.979 1.00 95.62 306 PRO A O 1
ATOM 2410 N N . GLU A 1 307 ? -18.412 5.706 36.021 1.00 95.94 307 GLU A N 1
ATOM 2411 C CA . GLU A 1 307 ? -17.077 5.180 36.318 1.00 95.94 307 GLU A CA 1
ATOM 2412 C C . GLU A 1 307 ? -16.663 4.127 35.291 1.00 95.94 307 GLU A C 1
ATOM 2414 O O . GLU A 1 307 ? -17.460 3.254 34.936 1.00 95.94 307 GLU A O 1
ATOM 2419 N N . ILE A 1 308 ? -15.406 4.187 34.843 1.00 97.38 308 ILE A N 1
ATOM 2420 C CA . ILE A 1 308 ? -14.787 3.119 34.053 1.00 97.38 308 ILE A CA 1
ATOM 2421 C C . ILE A 1 308 ? -14.395 1.995 35.014 1.00 97.38 308 ILE A C 1
ATOM 2423 O O . ILE A 1 308 ? -13.543 2.171 35.880 1.00 97.38 308 ILE A O 1
ATOM 2427 N N . VAL A 1 309 ? -15.037 0.841 34.867 1.00 97.69 309 VAL A N 1
ATOM 2428 C CA . VAL A 1 309 ? -14.851 -0.312 35.749 1.00 97.69 309 VAL A CA 1
ATOM 2429 C C . VAL A 1 309 ? -13.686 -1.154 35.249 1.00 97.69 309 VAL A C 1
ATOM 2431 O O . VAL A 1 309 ? -13.769 -1.729 34.166 1.00 97.69 309 VAL A O 1
ATOM 2434 N N . SER A 1 310 ? -12.631 -1.251 36.056 1.00 96.25 310 SER A N 1
ATOM 2435 C CA . SER A 1 310 ? -11.415 -2.023 35.765 1.00 96.25 310 SER A CA 1
ATOM 2436 C C . SER A 1 310 ? -11.205 -3.230 36.687 1.00 96.25 310 SER A C 1
ATOM 2438 O O . SER A 1 310 ? -10.513 -4.174 36.313 1.00 96.25 310 SER A O 1
ATOM 2440 N N . GLU A 1 311 ? -11.812 -3.228 37.877 1.00 96.25 311 GLU A N 1
ATOM 2441 C CA . GLU A 1 311 ? -11.638 -4.261 38.904 1.00 96.25 311 GLU A CA 1
ATOM 2442 C C . GLU A 1 311 ? -12.900 -5.117 39.089 1.00 96.25 311 GLU A C 1
ATOM 2444 O O . GLU A 1 311 ? -14.023 -4.657 38.881 1.00 96.25 311 GLU A O 1
ATOM 2449 N N . GLY A 1 312 ? -12.719 -6.375 39.511 1.00 96.62 312 GLY A N 1
ATOM 2450 C CA . GLY A 1 312 ? -13.818 -7.309 39.795 1.00 96.62 312 GLY A CA 1
ATOM 2451 C C . GLY A 1 312 ? -14.597 -7.770 38.560 1.00 96.62 312 GLY A C 1
ATOM 2452 O O . GLY A 1 312 ? -15.655 -8.388 38.694 1.00 96.62 312 GLY A O 1
ATOM 2453 N N . VAL A 1 313 ? -14.084 -7.484 37.360 1.00 97.94 313 VAL A N 1
ATOM 2454 C CA . VAL A 1 313 ? -14.703 -7.835 36.081 1.00 97.94 313 VAL A CA 1
ATOM 2455 C C . VAL A 1 313 ? -13.706 -8.511 35.149 1.00 97.94 313 VAL A C 1
ATOM 2457 O O . VAL A 1 313 ? -12.520 -8.190 35.137 1.00 97.94 313 VAL A O 1
ATOM 2460 N N . LYS A 1 314 ? -14.214 -9.417 34.315 1.00 98.12 314 LYS A N 1
ATOM 2461 C CA . LYS A 1 314 ? -13.483 -10.026 33.200 1.00 98.12 314 LYS A CA 1
ATOM 2462 C C . LYS A 1 314 ? -14.162 -9.712 31.892 1.00 98.12 314 LYS A C 1
ATOM 2464 O O . LYS A 1 314 ? -15.373 -9.894 31.769 1.00 98.12 314 LYS A O 1
ATOM 2469 N N . LEU A 1 315 ? -13.376 -9.307 30.903 1.00 98.56 315 LEU A N 1
ATOM 2470 C CA . LEU A 1 315 ? -13.860 -9.116 29.544 1.00 98.56 315 LEU A CA 1
ATOM 2471 C C . LEU A 1 315 ? -13.362 -10.254 28.662 1.00 98.56 315 LEU A C 1
ATOM 2473 O O . LEU A 1 315 ? -12.161 -10.432 28.479 1.00 98.56 315 LEU A O 1
ATOM 2477 N N . ASN A 1 316 ? -14.296 -11.018 28.105 1.00 98.38 316 ASN A N 1
ATOM 2478 C CA . ASN A 1 316 ? -13.999 -12.114 27.188 1.00 98.38 316 ASN A CA 1
ATOM 2479 C C . ASN A 1 316 ? -14.486 -11.768 25.788 1.00 98.38 316 ASN A C 1
ATOM 2481 O O . ASN A 1 316 ? -15.561 -11.184 25.638 1.00 98.38 316 ASN A O 1
ATOM 2485 N N . TYR A 1 317 ? -13.742 -12.176 24.763 1.00 98.56 317 TYR A N 1
ATOM 2486 C CA . TYR A 1 317 ? -14.129 -11.965 23.372 1.00 98.56 317 TYR A CA 1
ATOM 2487 C C . TYR A 1 317 ? -14.304 -13.273 22.601 1.00 98.56 317 TYR A C 1
ATOM 2489 O O . TYR A 1 317 ? -13.615 -14.271 22.826 1.00 98.56 317 TYR A O 1
ATOM 2497 N N . ARG A 1 318 ? -15.206 -13.255 21.618 1.00 98.31 318 ARG A N 1
ATOM 2498 C CA . ARG A 1 318 ? -15.373 -14.330 20.634 1.00 98.31 318 ARG A CA 1
ATOM 2499 C C . ARG A 1 318 ? -15.620 -13.777 19.241 1.00 98.31 318 ARG A C 1
ATOM 2501 O O . ARG A 1 318 ? -16.352 -12.802 19.089 1.00 98.31 318 ARG A O 1
ATOM 2508 N N . VAL A 1 319 ? -15.038 -14.426 18.241 1.00 98.19 319 VAL A N 1
ATOM 2509 C CA . VAL A 1 319 ? -15.298 -14.117 16.830 1.00 98.19 319 VAL A CA 1
ATOM 2510 C C . VAL A 1 319 ? -16.619 -14.740 16.375 1.00 98.19 319 VAL A C 1
ATOM 2512 O O . VAL A 1 319 ? -17.068 -15.741 16.939 1.00 98.19 319 VAL A O 1
ATOM 2515 N N . GLU A 1 320 ? -17.257 -14.151 15.366 1.00 96.25 320 GLU A N 1
ATOM 2516 C CA . GLU A 1 320 ? -18.451 -14.716 14.741 1.00 96.25 320 GLU A CA 1
ATOM 2517 C C . GLU A 1 320 ? -18.188 -16.085 14.072 1.00 96.25 320 GLU A C 1
ATOM 2519 O O . GLU A 1 320 ? -17.061 -16.361 13.637 1.00 96.25 320 GLU A O 1
ATOM 2524 N N . PRO A 1 321 ? -19.225 -16.936 13.936 1.00 96.12 321 PRO A N 1
ATOM 2525 C CA . PRO A 1 321 ? -19.081 -18.246 13.317 1.00 96.12 321 PRO A CA 1
ATOM 2526 C C . PRO A 1 321 ? -18.488 -18.205 11.905 1.00 96.12 321 PRO A C 1
ATOM 2528 O O . PRO A 1 321 ? -18.908 -17.424 11.052 1.00 96.12 321 PRO A O 1
ATOM 2531 N N . GLY A 1 322 ? -17.547 -19.109 11.640 1.00 96.19 322 GLY A N 1
ATOM 2532 C CA . GLY A 1 322 ? -16.836 -19.246 10.371 1.00 96.19 322 GLY A CA 1
ATOM 2533 C C . GLY A 1 322 ? -15.418 -18.669 10.371 1.00 96.19 322 GLY A C 1
ATOM 2534 O O . GLY A 1 322 ? -14.673 -18.968 9.439 1.00 96.19 322 GLY A O 1
ATOM 2535 N N . PHE A 1 323 ? -15.024 -17.891 11.382 1.00 97.75 323 PHE A N 1
ATOM 2536 C CA . PHE A 1 323 ? -13.697 -17.262 11.486 1.00 97.75 323 PHE A CA 1
ATOM 2537 C C . PHE A 1 323 ? -12.797 -17.866 12.575 1.00 97.75 323 PHE A C 1
ATOM 2539 O O . PHE A 1 323 ? -11.691 -17.386 12.806 1.00 97.75 323 PHE A O 1
ATOM 2546 N N . GLU A 1 324 ? -13.229 -18.937 13.235 1.00 97.62 324 GLU A N 1
ATOM 2547 C CA . GLU A 1 324 ? -12.542 -19.524 14.391 1.00 97.62 324 GLU A CA 1
ATOM 2548 C C . GLU A 1 324 ? -11.231 -20.244 14.033 1.00 97.62 324 GLU A C 1
ATOM 2550 O O . GLU A 1 324 ? -10.452 -20.578 14.924 1.00 97.62 324 GLU A O 1
ATOM 2555 N N . ASN A 1 325 ? -10.977 -20.508 12.746 1.00 97.38 325 ASN A N 1
ATOM 2556 C CA . ASN A 1 325 ? -9.809 -21.264 12.291 1.00 97.38 325 ASN A CA 1
ATOM 2557 C C . ASN A 1 325 ? -9.043 -20.560 11.152 1.00 97.38 325 ASN A C 1
ATOM 2559 O O . ASN A 1 325 ? -9.008 -21.066 10.023 1.00 97.38 325 ASN A O 1
ATOM 2563 N N . PRO A 1 326 ? -8.426 -19.392 11.407 1.00 97.38 326 PRO A N 1
ATOM 2564 C CA . PRO A 1 326 ? -7.672 -18.654 10.395 1.00 97.38 326 PRO A CA 1
ATOM 2565 C C . PRO A 1 326 ? -6.458 -19.430 9.847 1.00 97.38 326 PRO A C 1
ATOM 2567 O O . PRO A 1 326 ? -6.079 -19.227 8.692 1.00 97.38 326 PRO A O 1
ATOM 2570 N N . SER A 1 327 ? -5.878 -20.363 10.612 1.00 97.50 327 SER A N 1
ATOM 2571 C CA . SER A 1 327 ? -4.755 -21.206 10.159 1.00 97.50 327 SER A CA 1
ATOM 2572 C C . SER A 1 327 ? -5.114 -22.190 9.045 1.00 97.50 327 SER A C 1
ATOM 2574 O O . SER A 1 327 ? -4.237 -22.620 8.301 1.00 97.50 327 SER A O 1
ATOM 2576 N N . ALA A 1 328 ? -6.403 -22.481 8.853 1.00 96.81 328 ALA A N 1
ATOM 2577 C CA . ALA A 1 328 ? -6.875 -23.232 7.693 1.00 96.81 328 ALA A CA 1
ATOM 2578 C C . ALA A 1 328 ? -6.944 -22.384 6.406 1.00 96.81 328 ALA A C 1
ATOM 2580 O O . ALA A 1 328 ? -7.115 -22.940 5.322 1.00 96.81 328 ALA A O 1
ATOM 2581 N N . GLN A 1 329 ? -6.840 -21.053 6.508 1.00 96.19 329 GLN A N 1
ATOM 2582 C CA . GLN A 1 329 ? -7.103 -20.114 5.407 1.00 96.19 329 GLN A CA 1
ATOM 2583 C C . GLN A 1 329 ? -5.839 -19.445 4.853 1.00 96.19 329 GLN A C 1
ATOM 2585 O O . GLN A 1 329 ? -5.790 -19.067 3.675 1.00 96.19 329 GLN A O 1
ATOM 2590 N N . VAL A 1 330 ? -4.821 -19.286 5.703 1.00 95.94 330 VAL A N 1
ATOM 2591 C CA . VAL A 1 330 ? -3.508 -18.715 5.368 1.00 95.94 330 VAL A CA 1
ATOM 2592 C C . VAL A 1 330 ? -2.394 -19.540 6.006 1.00 95.94 330 VAL A C 1
ATOM 2594 O O . VAL A 1 330 ? -2.621 -20.274 6.964 1.00 95.94 330 VAL A O 1
ATOM 2597 N N . ARG A 1 331 ? -1.169 -19.419 5.491 1.00 96.12 331 ARG A N 1
ATOM 2598 C CA . ARG A 1 331 ? -0.044 -20.296 5.855 1.00 96.12 331 ARG A CA 1
ATOM 2599 C C . ARG A 1 331 ? 0.928 -19.645 6.839 1.00 96.12 331 ARG A C 1
ATOM 2601 O O . ARG A 1 331 ? 2.002 -20.185 7.080 1.00 96.12 331 ARG A O 1
ATOM 2608 N N . PHE A 1 332 ? 0.562 -18.514 7.441 1.00 97.06 332 PHE A N 1
ATOM 2609 C CA . PHE A 1 332 ? 1.405 -17.770 8.381 1.00 97.06 332 PHE A CA 1
ATOM 2610 C C . PHE A 1 332 ? 2.019 -18.660 9.475 1.00 97.06 332 PHE A C 1
ATOM 2612 O O . PHE A 1 332 ? 3.225 -18.606 9.710 1.00 97.06 332 PHE A O 1
ATOM 2619 N N . TRP A 1 333 ? 1.217 -19.525 10.103 1.00 97.88 333 TRP A N 1
ATOM 2620 C CA . TRP A 1 333 ? 1.672 -20.408 11.185 1.00 97.88 333 TRP A CA 1
ATOM 2621 C C . TRP A 1 333 ? 2.694 -21.459 10.734 1.00 97.88 333 TRP A C 1
ATOM 2623 O O . TRP A 1 333 ? 3.628 -21.752 11.479 1.00 97.88 333 TRP A O 1
ATOM 2633 N N . GLU A 1 334 ? 2.595 -21.960 9.497 1.00 97.38 334 GLU A N 1
ATOM 2634 C CA . GLU A 1 334 ? 3.591 -22.869 8.904 1.00 97.38 334 GLU A CA 1
ATOM 2635 C C . GLU A 1 334 ? 4.978 -22.206 8.843 1.00 97.38 334 GLU A C 1
ATOM 2637 O O . GLU A 1 334 ? 6.005 -22.848 9.078 1.00 97.38 334 GLU A O 1
ATOM 2642 N N . PHE A 1 335 ? 5.001 -20.895 8.588 1.00 97.06 335 PHE A N 1
ATOM 2643 C CA . PHE A 1 335 ? 6.211 -20.100 8.395 1.00 97.06 335 PHE A CA 1
ATOM 2644 C C . PHE A 1 335 ? 6.526 -19.155 9.561 1.00 97.06 335 PHE A C 1
ATOM 2646 O O . PHE A 1 335 ? 7.428 -18.323 9.455 1.00 97.06 335 PHE A O 1
ATOM 2653 N N . SER A 1 336 ? 5.860 -19.283 10.711 1.00 96.50 336 SER A N 1
ATOM 2654 C CA . SER A 1 336 ? 6.025 -18.308 11.794 1.00 96.50 336 SER A CA 1
ATOM 2655 C C . SER A 1 336 ? 7.448 -18.306 12.367 1.00 96.50 336 SER A C 1
ATOM 2657 O O . SER A 1 336 ? 7.951 -17.264 12.773 1.00 96.50 336 SER A O 1
ATOM 2659 N N . GLN A 1 337 ? 8.133 -19.457 12.377 1.00 95.69 337 GLN A N 1
ATOM 2660 C CA . GLN A 1 337 ? 9.509 -19.559 12.869 1.00 95.69 337 GLN A CA 1
ATOM 2661 C C . GLN A 1 337 ? 10.498 -18.734 12.028 1.00 95.69 337 GLN A C 1
ATOM 2663 O O . GLN A 1 337 ? 11.215 -17.929 12.622 1.00 95.69 337 GLN A O 1
ATOM 2668 N N . PRO A 1 338 ? 10.582 -18.900 10.692 1.00 94.75 338 PRO A N 1
ATOM 2669 C CA . PRO A 1 338 ? 11.444 -18.047 9.876 1.00 94.75 338 PRO A CA 1
ATOM 2670 C C . PRO A 1 338 ? 10.967 -16.587 9.801 1.00 94.75 338 PRO A C 1
ATOM 2672 O O . PRO A 1 338 ? 11.810 -15.703 9.679 1.00 94.75 338 PRO A O 1
ATOM 2675 N N . LEU A 1 339 ? 9.660 -16.313 9.901 1.00 94.50 339 LEU A N 1
ATOM 2676 C CA . LEU A 1 339 ? 9.117 -14.952 9.781 1.00 94.50 339 LEU A CA 1
ATOM 2677 C C . LEU A 1 339 ? 9.231 -14.126 11.071 1.00 94.50 339 LEU A C 1
ATOM 2679 O O . LEU A 1 339 ? 9.610 -12.961 11.018 1.00 94.50 339 LEU A O 1
ATOM 2683 N N . MET A 1 340 ? 8.928 -14.726 12.223 1.00 92.38 340 MET A N 1
ATOM 2684 C CA . MET A 1 340 ? 8.814 -14.045 13.522 1.00 92.38 340 MET A CA 1
ATOM 2685 C C . MET A 1 340 ? 9.877 -14.486 14.536 1.00 92.38 340 MET A C 1
ATOM 2687 O O . MET A 1 340 ? 9.858 -14.048 15.684 1.00 92.38 340 MET A O 1
ATOM 2691 N N . GLY A 1 341 ? 10.774 -15.402 14.162 1.00 92.44 341 GLY A N 1
ATOM 2692 C CA . GLY A 1 341 ? 11.796 -15.952 15.059 1.00 92.44 341 GLY A CA 1
ATOM 2693 C C . GLY A 1 341 ? 11.267 -16.950 16.097 1.00 92.44 341 GLY A C 1
ATOM 2694 O O . GLY A 1 341 ? 12.058 -17.493 16.871 1.00 92.44 341 GLY A O 1
ATOM 2695 N N . LYS A 1 342 ? 9.958 -17.240 16.104 1.00 94.38 342 LYS A N 1
ATOM 2696 C CA . LYS A 1 342 ? 9.312 -18.183 17.028 1.00 94.38 342 LYS A CA 1
ATOM 2697 C C . LYS A 1 342 ? 8.199 -18.991 16.357 1.00 94.38 342 LYS A C 1
ATOM 2699 O O . LYS A 1 342 ? 7.465 -18.482 15.509 1.00 94.38 342 LYS A O 1
ATOM 2704 N N . ARG A 1 343 ? 8.037 -20.252 16.765 1.00 96.81 343 ARG A N 1
ATOM 2705 C CA . ARG A 1 343 ? 6.861 -21.064 16.421 1.00 96.81 343 ARG A CA 1
ATOM 2706 C C . ARG A 1 343 ? 5.655 -20.551 17.199 1.00 96.81 343 ARG A C 1
ATOM 2708 O O . ARG A 1 343 ? 5.682 -20.537 18.425 1.00 96.81 343 ARG A O 1
ATOM 2715 N N . ILE A 1 344 ? 4.632 -20.120 16.478 1.00 97.38 344 ILE A N 1
ATOM 2716 C CA . ILE A 1 344 ? 3.382 -19.611 17.032 1.00 97.38 344 ILE A CA 1
ATOM 2717 C C . ILE A 1 344 ? 2.345 -20.734 16.903 1.00 97.38 344 ILE A C 1
ATOM 2719 O O . ILE A 1 344 ? 2.250 -21.316 15.820 1.00 97.38 344 ILE A O 1
ATOM 2723 N N . PRO A 1 345 ? 1.603 -21.083 17.971 1.00 98.00 345 PRO A N 1
ATOM 2724 C CA . PRO A 1 345 ? 0.527 -22.066 17.881 1.00 98.00 345 PRO A CA 1
ATOM 2725 C C . PRO A 1 345 ? -0.546 -21.646 16.873 1.00 98.00 345 PRO A C 1
ATOM 2727 O O . PRO A 1 345 ? -0.830 -20.457 16.729 1.00 98.00 345 PRO A O 1
ATOM 2730 N N . GLU A 1 346 ? -1.152 -22.618 16.192 1.00 98.25 346 GLU A N 1
ATOM 2731 C CA . GLU A 1 346 ? -2.249 -22.369 15.251 1.00 98.25 346 GLU A CA 1
ATOM 2732 C C . GLU A 1 346 ? -3.371 -21.553 15.900 1.00 98.25 346 GLU A C 1
ATOM 2734 O O . GLU A 1 346 ? -3.731 -21.777 17.055 1.00 98.25 346 GLU A O 1
ATOM 2739 N N . ASN A 1 347 ? -3.923 -20.599 15.143 1.00 98.00 347 ASN A N 1
ATOM 2740 C CA . ASN A 1 347 ? -5.015 -19.713 15.566 1.00 98.00 347 ASN A CA 1
ATOM 2741 C C . ASN A 1 347 ? -4.692 -18.812 16.773 1.00 98.00 347 ASN A C 1
ATOM 2743 O O . ASN A 1 347 ? -5.589 -18.174 17.323 1.00 98.00 347 ASN A O 1
ATOM 2747 N N . VAL A 1 348 ? -3.415 -18.720 17.154 1.00 98.25 348 VAL A N 1
ATOM 2748 C CA . VAL A 1 348 ? -2.907 -17.802 18.177 1.00 98.25 348 VAL A CA 1
ATOM 2749 C C . VAL A 1 348 ? -2.080 -16.702 17.518 1.00 98.25 348 VAL A C 1
ATOM 2751 O O . VAL A 1 348 ? -1.334 -16.944 16.566 1.00 98.25 348 VAL A O 1
ATOM 2754 N N . GLY A 1 349 ? -2.257 -15.476 18.001 1.00 96.50 349 GLY A N 1
ATOM 2755 C CA . GLY A 1 349 ? -1.563 -14.285 17.539 1.00 96.50 349 GLY A CA 1
ATOM 2756 C C . GLY A 1 349 ? -0.129 -14.199 18.043 1.00 96.50 349 GLY A C 1
ATOM 2757 O O . GLY A 1 349 ? 0.309 -14.938 18.927 1.00 96.50 349 GLY A O 1
ATOM 2758 N N . VAL A 1 350 ? 0.627 -13.244 17.507 1.00 94.25 350 VAL A N 1
ATOM 2759 C CA . VAL A 1 350 ? 2.029 -13.024 17.905 1.00 94.25 350 VAL A CA 1
ATOM 2760 C C . VAL A 1 350 ? 2.140 -12.638 19.387 1.00 94.25 350 VAL A C 1
ATOM 2762 O O . VAL A 1 350 ? 3.130 -12.996 20.030 1.00 94.25 350 VAL A O 1
ATOM 2765 N N . SER A 1 351 ? 1.127 -11.962 19.931 1.00 94.94 351 SER A N 1
ATOM 2766 C CA . SER A 1 351 ? 0.987 -11.591 21.347 1.00 94.94 351 SER A CA 1
ATOM 2767 C C . SER A 1 351 ? 0.634 -12.766 22.269 1.00 94.94 351 SER A C 1
ATOM 2769 O O . SER A 1 351 ? 0.782 -12.641 23.479 1.00 94.94 351 SER A O 1
ATOM 2771 N N . GLY A 1 352 ? 0.202 -13.911 21.727 1.00 96.81 352 GLY A N 1
ATOM 2772 C CA . GLY A 1 352 ? -0.314 -15.043 22.505 1.00 96.81 352 GLY A CA 1
ATOM 2773 C C . GLY A 1 352 ? -1.840 -15.072 22.647 1.00 96.81 352 GLY A C 1
ATOM 2774 O O . GLY A 1 352 ? -2.373 -16.056 23.152 1.00 96.81 352 GLY A O 1
ATOM 2775 N N . ASN A 1 353 ? -2.544 -14.051 22.153 1.00 98.25 353 ASN A N 1
ATOM 2776 C CA . ASN A 1 353 ? -4.005 -14.004 22.169 1.00 98.25 353 ASN A CA 1
ATOM 2777 C C . ASN A 1 353 ? -4.616 -14.958 21.122 1.00 98.25 353 ASN A C 1
ATOM 2779 O O . ASN A 1 353 ? -4.190 -14.930 19.961 1.00 98.25 353 ASN A O 1
ATOM 2783 N N . PRO A 1 354 ? -5.588 -15.819 21.484 1.00 98.31 354 PRO A N 1
ATOM 2784 C CA . PRO A 1 354 ? -6.275 -16.679 20.522 1.00 98.31 354 PRO A CA 1
ATOM 2785 C C . PRO A 1 354 ? -7.208 -15.864 19.615 1.00 98.31 354 PRO A C 1
ATOM 2787 O O . PRO A 1 354 ? -7.662 -14.789 19.980 1.00 98.31 354 PRO A O 1
ATOM 2790 N N . VAL A 1 355 ? -7.559 -16.384 18.437 1.00 98.25 355 VAL A N 1
ATOM 2791 C CA . VAL A 1 355 ? -8.547 -15.729 17.553 1.00 98.25 355 VAL A CA 1
ATOM 2792 C C . VAL A 1 355 ? -9.925 -15.580 18.210 1.00 98.25 355 VAL A C 1
ATOM 2794 O O . VAL A 1 355 ? -10.680 -14.676 17.869 1.00 98.25 355 VAL A O 1
ATOM 2797 N N . THR A 1 356 ? -10.274 -16.460 19.148 1.00 98.38 356 THR A N 1
ATOM 2798 C CA . THR A 1 356 ? -11.581 -16.498 19.810 1.00 98.38 356 THR A CA 1
ATOM 2799 C C . THR A 1 356 ? -11.463 -17.124 21.197 1.00 98.38 356 THR A C 1
ATOM 2801 O O . THR A 1 356 ? -10.571 -17.942 21.425 1.00 98.38 356 THR A O 1
ATOM 2804 N N . GLY A 1 357 ? -12.363 -16.762 22.115 1.00 96.62 357 GLY A N 1
ATOM 2805 C CA . GLY A 1 357 ? -12.389 -17.291 23.480 1.00 96.62 357 GLY A CA 1
ATOM 2806 C C . GLY A 1 357 ? -11.245 -16.787 24.361 1.00 96.62 357 GLY A C 1
ATOM 2807 O O . GLY A 1 357 ? -10.844 -17.493 25.282 1.00 96.62 357 GLY A O 1
ATOM 2808 N N . GLY A 1 358 ? -10.684 -15.616 24.047 1.00 97.00 358 GLY A N 1
ATOM 2809 C CA . GLY A 1 358 ? -9.640 -14.987 24.853 1.00 97.00 358 GLY A CA 1
ATOM 2810 C C . GLY A 1 358 ? -10.200 -13.996 25.873 1.00 97.00 358 GLY A C 1
ATOM 2811 O O . GLY A 1 358 ? -11.314 -13.492 25.722 1.00 97.00 358 GLY A O 1
ATOM 2812 N N . GLU A 1 359 ? -9.391 -13.711 26.890 1.00 98.06 359 GLU A N 1
ATOM 2813 C CA . GLU A 1 359 ? -9.632 -12.682 27.906 1.00 98.06 359 GLU A CA 1
ATOM 2814 C C . GLU A 1 359 ? -8.870 -11.404 27.508 1.00 98.06 359 GLU A C 1
ATOM 2816 O O . GLU A 1 359 ? -7.765 -11.482 26.964 1.00 98.06 359 GLU A O 1
ATOM 2821 N N . MET A 1 360 ? -9.469 -10.235 27.724 1.00 98.38 360 MET A N 1
ATOM 2822 C CA . MET A 1 360 ? -8.845 -8.930 27.495 1.00 98.38 360 MET A CA 1
ATOM 2823 C C . MET A 1 360 ? -8.133 -8.473 28.772 1.00 98.38 360 MET A C 1
ATOM 2825 O O . MET A 1 360 ? -8.677 -8.614 29.865 1.00 98.38 360 MET A O 1
ATOM 2829 N N . ALA A 1 361 ? -6.935 -7.907 28.643 1.00 98.00 361 ALA A N 1
ATOM 2830 C CA . ALA A 1 361 ? -6.135 -7.442 29.774 1.00 98.00 361 ALA A CA 1
ATOM 2831 C C . ALA A 1 361 ? -6.332 -5.942 30.010 1.00 98.00 361 ALA A C 1
ATOM 2833 O O . ALA A 1 361 ? -6.347 -5.168 29.059 1.00 98.00 361 ALA A O 1
ATOM 2834 N N . TRP A 1 362 ? -6.447 -5.522 31.268 1.00 97.69 362 TRP A N 1
ATOM 2835 C CA . TRP A 1 362 ? -6.492 -4.102 31.619 1.00 97.69 362 TRP A CA 1
ATOM 2836 C C . TRP A 1 362 ? -5.160 -3.404 31.309 1.00 97.69 362 TRP A C 1
ATOM 2838 O O . TRP A 1 362 ? -4.096 -3.893 31.699 1.00 97.69 362 TRP A O 1
ATOM 2848 N N . ASN A 1 363 ? -5.225 -2.252 30.642 1.00 96.25 363 ASN A N 1
ATOM 2849 C CA . ASN A 1 363 ? -4.093 -1.375 30.377 1.00 96.25 363 ASN A CA 1
ATOM 2850 C C . ASN A 1 363 ? -4.318 -0.013 31.056 1.00 96.25 363 ASN A C 1
ATOM 2852 O O . ASN A 1 363 ? -5.218 0.744 30.696 1.00 96.25 363 ASN A O 1
ATOM 2856 N N . GLU A 1 364 ? -3.473 0.303 32.041 1.00 93.75 364 GLU A N 1
ATOM 2857 C CA . GLU A 1 364 ? -3.554 1.549 32.814 1.00 93.75 364 GLU A CA 1
ATOM 2858 C C . GLU A 1 364 ? -3.237 2.801 31.982 1.00 93.75 364 GLU A C 1
ATOM 2860 O O . GLU A 1 364 ? -3.739 3.876 32.295 1.00 93.75 364 GLU A O 1
ATOM 2865 N N . GLU A 1 365 ? -2.426 2.689 30.923 1.00 90.44 365 GLU A N 1
ATOM 2866 C CA . GLU A 1 365 ? -2.036 3.844 30.100 1.00 90.44 365 GLU A CA 1
ATOM 2867 C C . GLU A 1 365 ? -3.184 4.333 29.211 1.00 90.44 365 GLU A C 1
ATOM 2869 O O . GLU A 1 365 ? -3.325 5.532 28.977 1.00 90.44 365 GLU A O 1
ATOM 2874 N N . THR A 1 366 ? -3.998 3.405 28.710 1.00 90.62 366 THR A N 1
ATOM 2875 C CA . THR A 1 366 ? -5.149 3.684 27.837 1.00 90.62 366 THR A CA 1
ATOM 2876 C C . THR A 1 366 ? -6.473 3.697 28.593 1.00 90.62 366 THR A C 1
ATOM 2878 O O . THR A 1 366 ? -7.485 4.125 28.039 1.00 90.62 366 THR A O 1
ATOM 2881 N N . ASN A 1 367 ? -6.469 3.260 29.858 1.00 94.81 367 ASN A N 1
ATOM 2882 C CA . ASN A 1 367 ? -7.654 3.117 30.698 1.00 94.81 367 ASN A CA 1
ATOM 2883 C C . ASN A 1 367 ? -8.706 2.187 30.059 1.00 94.81 367 ASN A C 1
ATOM 2885 O O . ASN A 1 367 ? -9.912 2.446 30.120 1.00 94.81 367 ASN A O 1
ATOM 2889 N N . ALA A 1 368 ? -8.243 1.131 29.384 1.00 97.69 368 ALA A N 1
ATOM 2890 C CA . ALA A 1 368 ? -9.070 0.219 28.602 1.00 97.69 368 ALA A CA 1
ATOM 2891 C C . ALA A 1 368 ? -8.619 -1.238 28.755 1.00 97.69 368 ALA A C 1
ATOM 2893 O O . ALA A 1 368 ? -7.459 -1.538 29.034 1.00 97.69 368 ALA A O 1
ATOM 2894 N N . PHE A 1 369 ? -9.547 -2.164 28.526 1.00 98.56 369 PHE A N 1
ATOM 2895 C CA . PHE A 1 369 ? -9.219 -3.567 28.318 1.00 98.56 369 PHE A CA 1
ATOM 2896 C C . PHE A 1 369 ? -8.747 -3.778 26.884 1.00 98.56 369 PHE A C 1
ATOM 2898 O O . PHE A 1 369 ? -9.378 -3.298 25.941 1.00 98.56 369 PHE A O 1
ATOM 2905 N N . GLU A 1 370 ? -7.678 -4.548 26.714 1.00 98.12 370 GLU A N 1
ATOM 2906 C CA . GLU A 1 370 ? -7.007 -4.763 25.440 1.00 98.12 370 GLU A CA 1
ATOM 2907 C C . GLU A 1 370 ? -6.758 -6.249 25.169 1.00 98.12 370 GLU A C 1
ATOM 2909 O O . GLU A 1 370 ? -6.277 -7.002 26.017 1.00 98.12 370 GLU A O 1
ATOM 2914 N N . ALA A 1 371 ? -7.023 -6.668 23.935 1.00 98.19 371 ALA A N 1
ATOM 2915 C CA . ALA A 1 371 ? -6.481 -7.894 23.367 1.00 98.19 371 ALA A CA 1
ATOM 2916 C C . ALA A 1 371 ? -5.733 -7.538 22.081 1.00 98.19 371 ALA A C 1
ATOM 2918 O O . ALA A 1 371 ? -6.328 -7.364 21.017 1.00 98.19 371 ALA A O 1
ATOM 2919 N N . SER A 1 372 ? -4.412 -7.400 22.189 1.00 96.19 372 SER A N 1
ATOM 2920 C CA . SER A 1 372 ? -3.552 -7.017 21.069 1.00 96.19 372 SER A CA 1
ATOM 2921 C C . SER A 1 372 ? -3.241 -8.189 20.139 1.00 96.19 372 SER A C 1
ATOM 2923 O O . SER A 1 372 ? -3.177 -9.346 20.569 1.00 96.19 372 SER A O 1
ATOM 2925 N N . LEU A 1 373 ? -2.991 -7.888 18.866 1.00 95.88 373 LEU A N 1
ATOM 2926 C CA . LEU A 1 373 ? -2.535 -8.806 17.817 1.00 95.88 373 LEU A CA 1
ATOM 2927 C C . LEU A 1 373 ? -3.337 -10.119 17.709 1.00 95.88 373 LEU A C 1
ATOM 2929 O O . LEU A 1 373 ? -2.762 -11.174 17.428 1.00 95.88 373 LEU A O 1
ATOM 2933 N N . VAL A 1 374 ? -4.657 -10.059 17.903 1.00 98.38 374 VAL A N 1
ATOM 2934 C CA . VAL A 1 374 ? -5.586 -11.182 17.682 1.00 98.38 374 VAL A CA 1
ATOM 2935 C C . VAL A 1 374 ? -5.545 -11.578 16.197 1.00 98.38 374 VAL A C 1
ATOM 2937 O O . VAL A 1 374 ? -5.703 -10.707 15.344 1.00 98.38 374 VAL A O 1
ATOM 2940 N N . PRO A 1 375 ? -5.315 -12.850 15.821 1.00 97.62 375 PRO A N 1
ATOM 2941 C CA . PRO A 1 375 ? -4.932 -13.212 14.452 1.00 97.62 375 PRO A CA 1
ATOM 2942 C C . PRO A 1 375 ? -6.127 -13.342 13.495 1.00 97.62 375 PRO A C 1
ATOM 2944 O O . PRO A 1 375 ? -6.460 -14.427 13.018 1.00 97.62 375 PRO A O 1
ATOM 2947 N N . VAL A 1 376 ? -6.775 -12.220 13.201 1.00 97.50 376 VAL A N 1
ATOM 2948 C CA . VAL A 1 376 ? -7.942 -12.153 12.315 1.00 97.50 376 VAL A CA 1
ATOM 2949 C C . VAL A 1 376 ? -7.514 -12.224 10.843 1.00 97.50 376 VAL A C 1
ATOM 2951 O O . VAL A 1 376 ? -6.527 -11.603 10.446 1.00 97.50 376 VAL A O 1
ATOM 2954 N N . VAL A 1 377 ? -8.271 -12.959 10.017 1.00 97.31 377 VAL A N 1
ATOM 2955 C CA . VAL A 1 377 ? -8.102 -13.024 8.549 1.00 97.31 377 VAL A CA 1
ATOM 2956 C C . VAL A 1 377 ? -9.456 -12.843 7.847 1.00 97.31 377 VAL A C 1
ATOM 2958 O O . VAL A 1 377 ? -10.475 -13.233 8.414 1.00 97.31 377 VAL A O 1
ATOM 2961 N N . PRO A 1 378 ? -9.513 -12.307 6.611 1.00 96.44 378 PRO A N 1
ATOM 2962 C CA . PRO A 1 378 ? -10.776 -11.942 5.947 1.00 96.44 378 PRO A CA 1
ATOM 2963 C C . PRO A 1 378 ? -11.498 -13.117 5.262 1.00 96.44 378 PRO A C 1
ATOM 2965 O O . PRO A 1 378 ? -12.297 -12.926 4.341 1.00 96.44 378 PRO A O 1
ATOM 2968 N N . TYR A 1 379 ? -11.171 -14.347 5.653 1.00 96.12 379 TYR A N 1
ATOM 2969 C CA . TYR A 1 379 ? -11.558 -15.567 4.952 1.00 96.12 379 TYR A CA 1
ATOM 2970 C C . TYR A 1 379 ? -12.386 -16.467 5.874 1.00 96.12 379 TYR A C 1
ATOM 2972 O O . TYR A 1 379 ? -11.815 -17.228 6.655 1.00 96.12 379 TYR A O 1
ATOM 2980 N N . PRO A 1 380 ? -13.724 -16.398 5.820 1.00 95.06 380 PRO A N 1
ATOM 2981 C CA . PRO A 1 380 ? -14.574 -17.359 6.513 1.00 95.06 380 PRO A CA 1
ATOM 2982 C C . PRO A 1 380 ? -14.431 -18.778 5.937 1.00 95.06 380 PRO A C 1
ATOM 2984 O O . PRO A 1 380 ? -14.112 -18.976 4.763 1.00 95.06 380 PRO A O 1
ATOM 2987 N N . ALA A 1 381 ? -14.771 -19.787 6.741 1.00 95.06 381 ALA A N 1
ATOM 2988 C CA . ALA A 1 381 ? -14.672 -21.211 6.402 1.00 95.06 381 ALA A CA 1
ATOM 2989 C C . ALA A 1 381 ? -15.450 -21.641 5.140 1.00 95.06 381 ALA A C 1
ATOM 2991 O O . ALA A 1 381 ? -15.172 -22.696 4.573 1.00 95.06 381 ALA A O 1
ATOM 2992 N N . ASN A 1 382 ? -16.408 -20.834 4.675 1.00 90.88 382 ASN A N 1
ATOM 2993 C CA . ASN A 1 382 ? -17.150 -21.072 3.434 1.00 90.88 382 ASN A CA 1
ATOM 2994 C C . ASN A 1 382 ? -16.371 -20.679 2.156 1.00 90.88 382 ASN A C 1
ATOM 2996 O O . ASN A 1 382 ? -16.914 -20.805 1.059 1.00 90.88 382 ASN A O 1
ATOM 3000 N N . GLY A 1 383 ? -15.130 -20.190 2.284 1.00 86.88 383 GLY A N 1
ATOM 3001 C CA . GLY A 1 383 ? -14.253 -19.827 1.165 1.00 86.88 383 GLY A CA 1
ATOM 3002 C C . GLY A 1 383 ? -14.587 -18.492 0.489 1.00 86.88 383 GLY A C 1
ATOM 3003 O O . GLY A 1 383 ? -14.058 -18.205 -0.586 1.00 86.88 383 GLY A O 1
ATOM 3004 N N . THR A 1 384 ? -15.472 -17.687 1.085 1.00 91.44 384 THR A N 1
ATOM 3005 C CA . THR A 1 384 ? -15.791 -16.333 0.605 1.00 91.44 384 THR A CA 1
ATOM 3006 C C . THR A 1 384 ? -14.793 -15.295 1.131 1.00 91.44 384 THR A C 1
ATOM 3008 O O . THR A 1 384 ? -13.848 -15.621 1.847 1.00 91.44 384 THR A O 1
ATOM 3011 N N . PHE A 1 385 ? -14.984 -14.033 0.747 1.00 93.62 385 PHE A N 1
ATOM 3012 C CA . PHE A 1 385 ? -14.228 -12.898 1.262 1.00 93.62 385 PHE A CA 1
ATOM 3013 C C . PHE A 1 385 ? -15.154 -12.018 2.106 1.00 93.62 385 PHE A C 1
ATOM 3015 O O . PHE A 1 385 ? -16.179 -11.547 1.611 1.00 93.62 385 PHE A O 1
ATOM 3022 N N . ASN A 1 386 ? -14.800 -11.816 3.373 1.00 94.75 386 ASN A N 1
ATOM 3023 C CA . ASN A 1 386 ? -15.474 -10.895 4.282 1.00 94.75 386 ASN A CA 1
ATOM 3024 C C . ASN A 1 386 ? -14.407 -10.165 5.118 1.00 94.75 386 ASN A C 1
ATOM 3026 O O . ASN A 1 386 ? -13.862 -10.749 6.058 1.00 94.75 386 ASN A O 1
ATOM 3030 N N . PRO A 1 387 ? -14.114 -8.893 4.799 1.00 95.88 387 PRO A N 1
ATOM 3031 C CA . PRO A 1 387 ? -13.087 -8.121 5.487 1.00 95.88 387 PRO A CA 1
ATOM 3032 C C . PRO A 1 387 ? -13.560 -7.484 6.802 1.00 95.88 387 PRO A C 1
ATOM 3034 O O . PRO A 1 387 ? -12.807 -6.743 7.432 1.00 95.88 387 PRO A O 1
ATOM 3037 N N . TYR A 1 388 ? -14.797 -7.748 7.229 1.00 96.75 388 TYR A N 1
ATOM 3038 C CA . TYR A 1 388 ? -15.421 -7.136 8.402 1.00 96.75 388 TYR A CA 1
ATOM 3039 C C . TYR A 1 388 ? -15.950 -8.180 9.392 1.00 96.75 388 TYR A C 1
ATOM 3041 O O . TYR A 1 388 ? -17.152 -8.172 9.686 1.00 96.75 388 TYR A O 1
ATOM 3049 N N . PRO A 1 389 ? -15.109 -9.092 9.912 1.00 97.00 389 PRO A N 1
ATOM 3050 C CA . PRO A 1 389 ? -15.565 -10.058 10.895 1.00 97.00 389 PRO A CA 1
ATOM 3051 C C . PRO A 1 389 ? -16.048 -9.363 12.174 1.00 97.00 389 PRO A C 1
ATOM 3053 O O . PRO A 1 389 ? -15.438 -8.393 12.632 1.00 97.00 389 PRO A O 1
ATOM 3056 N N . LEU A 1 390 ? -17.154 -9.841 12.739 1.00 97.94 390 LEU A N 1
ATOM 3057 C CA . LEU A 1 390 ? -17.694 -9.359 14.007 1.00 97.94 390 LEU A CA 1
ATOM 3058 C C . LEU A 1 390 ? -17.068 -10.097 15.186 1.00 97.94 390 LEU A C 1
ATOM 3060 O O . LEU A 1 390 ? -16.939 -11.321 15.180 1.00 97.94 390 LEU A O 1
ATOM 3064 N N . TYR A 1 391 ? -16.756 -9.335 16.224 1.00 98.38 391 TYR A N 1
ATOM 3065 C CA . TYR A 1 391 ? -16.414 -9.834 17.543 1.00 98.38 391 TYR A CA 1
ATOM 3066 C C . TYR A 1 391 ? -17.511 -9.469 18.529 1.00 98.38 391 TYR A C 1
ATOM 3068 O O . TYR A 1 391 ? -18.118 -8.401 18.444 1.00 98.38 391 TYR A O 1
ATOM 3076 N N . MET A 1 392 ? -17.754 -10.367 19.473 1.00 98.50 392 MET A N 1
ATOM 3077 C CA . MET A 1 392 ? -18.606 -10.138 20.628 1.00 98.50 392 MET A CA 1
ATOM 3078 C C . MET A 1 392 ? -17.746 -10.087 21.879 1.00 98.50 392 MET A C 1
ATOM 3080 O O . MET A 1 392 ? -16.915 -10.973 22.068 1.00 98.50 392 MET A O 1
ATOM 3084 N N . VAL A 1 393 ? -17.971 -9.071 22.711 1.00 98.62 393 VAL A N 1
ATOM 3085 C CA . VAL A 1 393 ? -17.306 -8.892 24.007 1.00 98.62 393 VAL A CA 1
ATOM 3086 C C . VAL A 1 393 ? -18.348 -8.990 25.106 1.00 98.62 393 VAL A C 1
ATOM 3088 O O . VAL A 1 393 ? -19.411 -8.377 25.009 1.00 98.62 393 VAL A O 1
ATOM 3091 N N . GLU A 1 394 ? -18.035 -9.758 26.142 1.00 98.56 394 GLU A N 1
ATOM 3092 C CA . GLU A 1 394 ? -18.856 -9.926 27.338 1.00 98.56 394 GLU A CA 1
ATOM 3093 C C . GLU A 1 394 ? -18.067 -9.483 28.561 1.00 98.56 394 GLU A C 1
ATOM 3095 O O . GLU A 1 394 ? -16.998 -10.028 28.835 1.00 98.56 394 GLU A O 1
ATOM 3100 N N . ALA A 1 395 ? -18.620 -8.520 29.295 1.00 98.50 395 ALA A N 1
ATOM 3101 C CA . ALA A 1 395 ? -18.164 -8.164 30.627 1.00 98.50 395 ALA A CA 1
ATOM 3102 C C . ALA A 1 395 ? -18.878 -9.050 31.651 1.00 98.50 395 ALA A C 1
ATOM 3104 O O . ALA A 1 395 ? -20.110 -9.101 31.682 1.00 98.50 395 ALA A O 1
ATOM 3105 N N . VAL A 1 396 ? -18.109 -9.745 32.480 1.00 98.19 396 VAL A N 1
ATOM 3106 C CA . VAL A 1 396 ? -18.598 -10.707 33.469 1.00 98.19 396 VAL A CA 1
ATOM 3107 C C . VAL A 1 396 ? -18.092 -10.308 34.846 1.00 98.19 396 VAL A C 1
ATOM 3109 O O . VAL A 1 396 ? -16.904 -10.041 35.007 1.00 98.19 396 VAL A O 1
ATOM 3112 N N . ASP A 1 397 ? -18.979 -10.293 35.835 1.00 97.69 397 ASP A N 1
ATOM 3113 C CA . ASP A 1 397 ? -18.614 -10.119 37.241 1.00 97.69 397 ASP A CA 1
ATOM 3114 C C . ASP A 1 397 ? -17.826 -11.340 37.742 1.00 97.69 397 ASP A C 1
ATOM 3116 O O . ASP A 1 397 ? -18.285 -12.480 37.626 1.00 97.69 397 ASP A O 1
ATOM 3120 N N . GLU A 1 398 ? -16.635 -11.119 38.299 1.00 95.75 398 GLU A N 1
ATOM 3121 C CA . GLU A 1 398 ? -15.732 -12.207 38.698 1.00 95.75 398 GLU A CA 1
ATOM 3122 C C . GLU A 1 398 ? -16.263 -13.045 39.862 1.00 95.75 398 GLU A C 1
ATOM 3124 O O . GLU A 1 398 ? -15.981 -14.243 39.943 1.00 95.75 398 GLU A O 1
ATOM 3129 N N . ALA A 1 399 ? -17.019 -12.431 40.772 1.00 96.06 399 ALA A N 1
ATOM 3130 C CA . ALA A 1 399 ? -17.485 -13.090 41.984 1.00 96.06 399 ALA A CA 1
ATOM 3131 C C . ALA A 1 399 ? -18.686 -14.008 41.716 1.00 96.06 399 ALA A C 1
ATOM 3133 O O . ALA A 1 399 ? -18.806 -15.080 42.314 1.00 96.06 399 ALA A O 1
ATOM 3134 N N . THR A 1 400 ? -19.585 -13.583 40.832 1.00 95.81 400 THR A N 1
ATOM 3135 C CA . THR A 1 400 ? -20.868 -14.245 40.569 1.00 95.81 400 THR A CA 1
ATOM 3136 C C . THR A 1 400 ? -20.899 -14.990 39.239 1.00 95.81 400 THR A C 1
ATOM 3138 O O . THR A 1 400 ? -21.732 -15.880 39.066 1.00 95.81 400 THR A O 1
ATOM 3141 N N . GLY A 1 401 ? -20.016 -14.647 38.295 1.00 94.94 401 GLY A N 1
ATOM 3142 C CA . GLY A 1 401 ? -20.055 -15.150 36.922 1.00 94.94 401 GLY A CA 1
ATOM 3143 C C . GLY A 1 401 ? -21.209 -14.578 36.090 1.00 94.94 401 GLY A C 1
ATOM 3144 O O . GLY A 1 401 ? -21.517 -15.110 35.024 1.00 94.94 401 GLY A O 1
ATOM 3145 N N . THR A 1 402 ? -21.873 -13.524 36.573 1.00 96.69 402 THR A N 1
ATOM 3146 C CA . THR A 1 402 ? -23.007 -12.893 35.885 1.00 96.69 402 THR A CA 1
ATOM 3147 C C . THR A 1 402 ? -22.507 -11.998 34.757 1.00 96.69 402 THR A C 1
ATOM 3149 O O . THR A 1 402 ? -21.590 -11.204 34.953 1.00 96.69 402 THR A O 1
ATOM 3152 N N . VAL A 1 403 ? -23.124 -12.090 33.577 1.00 97.56 403 VAL A N 1
ATOM 3153 C CA . VAL A 1 403 ? -22.854 -11.159 32.473 1.00 97.56 403 VAL A CA 1
ATOM 3154 C C . VAL A 1 403 ? -23.451 -9.796 32.822 1.00 97.56 403 VAL A C 1
ATOM 3156 O O . VAL A 1 403 ? -24.664 -9.678 32.982 1.00 97.56 403 VAL A O 1
ATOM 3159 N N . LEU A 1 404 ? -22.598 -8.780 32.932 1.00 97.75 404 LEU A N 1
ATOM 3160 C CA . LEU A 1 404 ? -22.977 -7.398 33.230 1.00 97.75 404 LEU A CA 1
ATOM 3161 C C . LEU A 1 404 ? -23.413 -6.650 31.969 1.00 97.75 404 LEU A C 1
ATOM 3163 O O . LEU A 1 404 ? -24.385 -5.901 31.985 1.00 97.75 404 LEU A O 1
ATOM 3167 N N . ALA A 1 405 ? -22.682 -6.854 30.872 1.00 98.19 405 ALA A N 1
ATOM 3168 C CA . ALA A 1 405 ? -22.963 -6.240 29.582 1.00 98.19 405 ALA A CA 1
ATOM 3169 C C . ALA A 1 405 ? -22.356 -7.058 28.438 1.00 98.19 405 ALA A C 1
ATOM 3171 O O . ALA A 1 405 ? -21.358 -7.766 28.596 1.00 98.19 405 ALA A O 1
ATOM 3172 N N . THR A 1 406 ? -22.946 -6.924 27.254 1.00 98.31 406 THR A N 1
ATOM 3173 C CA . THR A 1 406 ? -22.460 -7.542 26.020 1.00 98.31 406 THR A CA 1
ATOM 3174 C C . THR A 1 406 ? -22.548 -6.536 24.892 1.00 98.31 406 THR A C 1
ATOM 3176 O O . THR A 1 406 ? -23.560 -5.854 24.762 1.00 98.31 406 THR A O 1
ATOM 3179 N N . THR A 1 407 ? -21.532 -6.472 24.039 1.00 98.31 407 THR A N 1
ATOM 3180 C CA . THR A 1 407 ? -21.597 -5.691 22.801 1.00 98.31 407 THR A CA 1
ATOM 3181 C C . THR A 1 407 ? -20.932 -6.430 21.646 1.00 98.31 407 THR A C 1
ATOM 3183 O O . THR A 1 407 ? -20.292 -7.470 21.833 1.00 98.31 407 THR A O 1
ATOM 3186 N N . ARG A 1 408 ? -21.096 -5.901 20.433 1.00 98.25 408 ARG A N 1
ATOM 3187 C CA . ARG A 1 408 ? -20.411 -6.381 19.235 1.00 98.25 408 ARG A CA 1
ATOM 3188 C C . ARG A 1 408 ? -19.812 -5.238 18.448 1.00 98.25 408 ARG A C 1
ATOM 3190 O O . ARG A 1 408 ? -20.371 -4.149 18.394 1.00 98.25 408 ARG A O 1
ATOM 3197 N N . PHE A 1 409 ? -18.710 -5.532 17.781 1.00 97.94 409 PHE A N 1
ATOM 3198 C CA . PHE A 1 409 ? -18.004 -4.584 16.935 1.00 97.94 409 PHE A CA 1
ATOM 3199 C C . PHE A 1 409 ? -17.268 -5.321 15.818 1.00 97.94 409 PHE A C 1
ATOM 3201 O O . PHE A 1 409 ? -17.153 -6.548 15.822 1.00 97.94 409 PHE A O 1
ATOM 3208 N N . VAL A 1 410 ? -16.785 -4.570 14.836 1.00 97.25 410 VAL A N 1
ATOM 3209 C CA . VAL A 1 410 ? -16.047 -5.115 13.697 1.00 97.25 410 VAL A CA 1
ATOM 3210 C C . VAL A 1 410 ? -14.550 -5.136 14.016 1.00 97.25 410 VAL A C 1
ATOM 3212 O O . VAL A 1 410 ? -14.008 -4.126 14.456 1.00 97.25 410 VAL A O 1
ATOM 3215 N N . ALA A 1 411 ? -13.870 -6.249 13.727 1.00 97.38 411 ALA A N 1
ATOM 3216 C CA . ALA A 1 411 ? -12.408 -6.369 13.741 1.00 97.38 411 ALA A CA 1
ATOM 3217 C C . ALA A 1 411 ? -11.883 -6.465 12.292 1.00 97.38 411 ALA A C 1
ATOM 3219 O O . ALA A 1 411 ? -11.580 -7.548 11.791 1.00 97.38 411 ALA A O 1
ATOM 3220 N N . PRO A 1 412 ? -11.838 -5.342 11.560 1.00 96.88 412 PRO A N 1
ATOM 3221 C CA . PRO A 1 412 ? -11.655 -5.329 10.119 1.00 96.88 412 PRO A CA 1
ATOM 3222 C C . PRO A 1 412 ? -10.247 -5.759 9.709 1.00 96.88 412 PRO A C 1
ATOM 3224 O O . PRO A 1 412 ? -9.250 -5.255 10.234 1.00 96.88 412 PRO A O 1
ATOM 3227 N N . THR A 1 413 ? -10.161 -6.626 8.705 1.00 96.81 413 THR A N 1
ATOM 3228 C CA . THR A 1 413 ? -8.895 -7.031 8.095 1.00 96.81 413 THR A CA 1
ATOM 3229 C C . THR A 1 413 ? -9.058 -7.259 6.599 1.00 96.81 413 THR A C 1
ATOM 3231 O O . THR A 1 413 ? -10.133 -7.628 6.143 1.00 96.81 413 THR A O 1
ATOM 3234 N N . SER A 1 414 ? -8.015 -7.027 5.803 1.00 95.88 414 SER A N 1
ATOM 3235 C CA . SER A 1 414 ? -8.089 -7.241 4.358 1.00 95.88 414 SER A CA 1
ATOM 3236 C C . SER A 1 414 ? -6.749 -7.641 3.753 1.00 95.88 414 SER A C 1
ATOM 3238 O O . SER A 1 414 ? -5.680 -7.212 4.187 1.00 95.88 414 SER A O 1
ATOM 3240 N N . THR A 1 415 ? -6.847 -8.454 2.707 1.00 94.81 415 THR A N 1
ATOM 3241 C CA . THR A 1 415 ? -5.775 -8.904 1.811 1.00 94.81 415 THR A CA 1
ATOM 3242 C C . THR A 1 415 ? -5.939 -8.322 0.403 1.00 94.81 415 THR A C 1
ATOM 3244 O O . THR A 1 415 ? -5.254 -8.737 -0.532 1.00 94.81 415 THR A O 1
ATOM 3247 N N . GLU A 1 416 ? -6.835 -7.346 0.216 1.00 93.50 416 GLU A N 1
ATOM 3248 C CA . GLU A 1 416 ? -7.028 -6.602 -1.039 1.00 93.50 416 GLU A CA 1
ATOM 3249 C C . GLU A 1 416 ? -5.911 -5.551 -1.231 1.00 93.50 416 GLU A C 1
ATOM 3251 O O . GLU A 1 416 ? -6.133 -4.381 -1.540 1.00 93.50 416 GLU A O 1
ATOM 3256 N N . MET A 1 417 ? -4.661 -5.965 -1.026 1.00 91.00 417 MET A N 1
ATOM 3257 C CA . MET A 1 417 ? -3.491 -5.155 -1.335 1.00 91.00 417 MET A CA 1
ATOM 3258 C C . MET A 1 417 ? -3.165 -5.334 -2.816 1.00 91.00 417 MET A C 1
ATOM 3260 O O . MET A 1 417 ? -2.771 -6.408 -3.247 1.00 91.00 417 MET A O 1
ATOM 3264 N N . GLY A 1 418 ? -3.352 -4.312 -3.645 1.00 90.12 418 GLY A N 1
ATOM 3265 C CA . GLY A 1 418 ? -3.337 -4.462 -5.108 1.00 90.12 418 GLY A CA 1
ATOM 3266 C C . GLY A 1 418 ? -1.964 -4.642 -5.778 1.00 90.12 418 GLY A C 1
ATOM 3267 O O . GLY A 1 418 ? -1.793 -4.201 -6.915 1.00 90.12 418 GLY A O 1
ATOM 3268 N N . CYS A 1 419 ? -0.983 -5.309 -5.154 1.00 92.69 419 CYS A N 1
ATOM 3269 C CA . CYS A 1 419 ? 0.346 -5.534 -5.752 1.00 92.69 419 CYS A CA 1
ATOM 3270 C C . CYS A 1 419 ? 0.265 -6.229 -7.124 1.00 92.69 419 CYS A C 1
ATOM 3272 O O . CYS A 1 419 ? 1.064 -5.925 -8.017 1.00 92.69 419 CYS A O 1
ATOM 3274 N N . LYS A 1 420 ? -0.742 -7.096 -7.331 1.00 91.31 420 LYS A N 1
ATOM 3275 C CA . LYS A 1 420 ? -0.997 -7.770 -8.616 1.00 91.31 420 LYS A CA 1
ATOM 3276 C C . LYS A 1 420 ? -1.153 -6.802 -9.793 1.00 91.31 420 LYS A C 1
ATOM 3278 O O . LYS A 1 420 ? -0.796 -7.156 -10.909 1.00 91.31 420 LYS A O 1
ATOM 3283 N N . ASN A 1 421 ? -1.594 -5.564 -9.538 1.00 90.00 421 ASN A N 1
ATOM 3284 C CA . ASN A 1 421 ? -1.803 -4.546 -10.568 1.00 90.00 421 ASN A CA 1
ATOM 3285 C C . ASN A 1 421 ? -0.518 -4.233 -11.356 1.00 90.00 421 ASN A C 1
ATOM 3287 O O . ASN A 1 421 ? -0.606 -3.800 -12.498 1.00 90.00 421 ASN A O 1
ATOM 3291 N N . CYS A 1 422 ? 0.665 -4.449 -10.764 1.00 92.94 422 CYS A N 1
ATOM 3292 C CA . CYS A 1 422 ? 1.967 -4.186 -11.398 1.00 92.94 422 CYS A CA 1
ATOM 3293 C C . CYS A 1 422 ? 2.934 -5.389 -11.354 1.00 92.94 422 CYS A C 1
ATOM 3295 O O . CYS A 1 422 ? 3.930 -5.425 -12.090 1.00 92.94 422 CYS A O 1
ATOM 3297 N N . HIS A 1 423 ? 2.668 -6.371 -10.490 1.00 93.88 423 HIS A N 1
ATOM 3298 C CA . HIS A 1 423 ? 3.493 -7.570 -10.311 1.00 93.88 423 HIS A CA 1
ATOM 3299 C C . HIS A 1 423 ? 2.926 -8.826 -10.991 1.00 93.88 423 HIS A C 1
ATOM 3301 O O . HIS A 1 423 ? 3.542 -9.886 -10.924 1.00 93.88 423 HIS A O 1
ATOM 3307 N N . GLY A 1 424 ? 1.808 -8.707 -11.713 1.00 90.75 424 GLY A N 1
ATOM 3308 C CA . GLY A 1 424 ? 1.167 -9.826 -12.401 1.00 90.75 424 GLY A CA 1
ATOM 3309 C C . GLY A 1 424 ? 0.514 -10.817 -11.441 1.00 90.75 424 GLY A C 1
ATOM 3310 O O . GLY A 1 424 ? 0.377 -10.548 -10.245 1.00 90.75 424 GLY A O 1
ATOM 3311 N N . GLY A 1 425 ? 0.108 -11.968 -11.976 1.00 91.50 425 GLY A N 1
ATOM 3312 C CA . GLY A 1 425 ? -0.688 -12.954 -11.244 1.00 91.50 425 GLY A CA 1
ATOM 3313 C C . GLY A 1 425 ? -2.146 -12.515 -11.066 1.00 91.50 425 GLY A C 1
ATOM 3314 O O . GLY A 1 425 ? -2.646 -11.646 -11.780 1.00 91.50 425 GLY A O 1
ATOM 3315 N N . GLY A 1 426 ? -2.839 -13.139 -10.118 1.00 90.19 426 GLY A N 1
ATOM 3316 C CA . GLY A 1 426 ? -4.266 -12.932 -9.874 1.00 90.19 426 GLY A CA 1
ATOM 3317 C C . GLY A 1 426 ? -4.610 -12.724 -8.404 1.00 90.19 426 GLY A C 1
ATOM 3318 O O . GLY A 1 426 ? -3.734 -12.636 -7.543 1.00 90.19 426 GLY A O 1
ATOM 3319 N N . TRP A 1 427 ? -5.912 -12.657 -8.141 1.00 91.94 427 TRP A N 1
ATOM 3320 C CA . TRP A 1 427 ? -6.461 -12.763 -6.794 1.00 91.94 427 TRP A CA 1
ATOM 3321 C C . TRP A 1 427 ? -6.705 -14.232 -6.450 1.00 91.94 427 TRP A C 1
ATOM 3323 O O . TRP A 1 427 ? -7.290 -14.963 -7.252 1.00 91.94 427 TRP A O 1
ATOM 3333 N N . ARG A 1 428 ? -6.265 -14.659 -5.268 1.00 92.38 428 ARG A N 1
ATOM 3334 C CA . ARG A 1 428 ? -6.349 -16.050 -4.807 1.00 92.38 428 ARG A CA 1
ATOM 3335 C C . ARG A 1 428 ? -7.751 -16.428 -4.335 1.00 92.38 428 ARG A C 1
ATOM 3337 O O . ARG A 1 428 ? -8.192 -17.544 -4.591 1.00 92.38 428 ARG A O 1
ATOM 3344 N N . VAL A 1 429 ? -8.446 -15.519 -3.651 1.00 91.06 429 VAL A N 1
ATOM 3345 C CA . VAL A 1 429 ? -9.743 -15.787 -3.013 1.00 91.06 429 VAL A CA 1
ATOM 3346 C C . VAL A 1 429 ? -10.844 -14.993 -3.700 1.00 91.06 429 VAL A C 1
ATOM 3348 O O . VAL A 1 429 ? -10.753 -13.772 -3.850 1.00 91.06 429 VAL A O 1
ATOM 3351 N N . ALA A 1 430 ? -11.879 -15.713 -4.146 1.00 86.94 430 ALA A N 1
ATOM 3352 C CA . ALA A 1 430 ? -13.084 -15.186 -4.795 1.00 86.94 430 ALA A CA 1
ATOM 3353 C C . ALA A 1 430 ? -12.832 -14.212 -5.972 1.00 86.94 430 ALA A C 1
ATOM 3355 O O . ALA A 1 430 ? -13.727 -13.474 -6.369 1.00 86.94 430 ALA A O 1
ATOM 3356 N N . GLY A 1 431 ? -11.621 -14.202 -6.542 1.00 88.12 431 GLY A N 1
ATOM 3357 C CA . GLY A 1 431 ? -11.231 -13.265 -7.595 1.00 88.12 431 GLY A CA 1
ATOM 3358 C C . GLY A 1 431 ? -11.127 -11.803 -7.143 1.00 88.12 431 GLY A C 1
ATOM 3359 O O . GLY A 1 431 ? -11.080 -10.930 -8.007 1.00 88.12 431 GLY A O 1
ATOM 3360 N N . VAL A 1 432 ? -11.092 -11.526 -5.833 1.00 89.19 432 VAL A N 1
ATOM 3361 C CA . VAL A 1 432 ? -11.152 -10.154 -5.291 1.00 89.19 432 VAL A CA 1
ATOM 3362 C C . VAL A 1 432 ? -10.069 -9.827 -4.262 1.00 89.19 432 VAL A C 1
ATOM 3364 O O . VAL A 1 432 ? -9.774 -8.652 -4.071 1.00 89.19 432 VAL A O 1
ATOM 3367 N N . ALA A 1 433 ? -9.458 -10.826 -3.618 1.00 92.44 433 ALA A N 1
ATOM 3368 C CA . ALA A 1 433 ? -8.437 -10.598 -2.598 1.00 92.44 433 ALA A CA 1
ATOM 3369 C C . ALA A 1 433 ? -7.380 -11.712 -2.557 1.00 92.44 433 ALA A C 1
ATOM 3371 O O . ALA A 1 433 ? -7.564 -12.798 -3.119 1.00 92.44 433 ALA A O 1
ATOM 3372 N N . GLY A 1 434 ? -6.266 -11.425 -1.884 1.00 92.69 434 GLY A N 1
ATOM 3373 C CA . GLY A 1 434 ? -5.187 -12.373 -1.638 1.00 92.69 434 GLY A CA 1
ATOM 3374 C C . GLY A 1 434 ? -4.238 -12.610 -2.808 1.00 92.69 434 GLY A C 1
ATOM 3375 O O . GLY A 1 434 ? -4.649 -12.713 -3.963 1.00 92.69 434 GLY A O 1
ATOM 3376 N N . PHE A 1 435 ? -2.948 -12.728 -2.524 1.00 91.94 435 PHE A N 1
ATOM 3377 C CA . PHE A 1 435 ? -1.925 -12.890 -3.549 1.00 91.94 435 PHE A CA 1
ATOM 3378 C C . PHE A 1 435 ? -1.842 -14.317 -4.081 1.00 91.94 435 PHE A C 1
ATOM 3380 O O . PHE A 1 435 ? -1.856 -15.291 -3.332 1.00 91.94 435 PHE A O 1
ATOM 3387 N N . THR A 1 436 ? -1.676 -14.433 -5.397 1.00 94.56 436 THR A N 1
ATOM 3388 C CA . THR A 1 436 ? -1.138 -15.657 -6.006 1.00 94.56 436 THR A CA 1
ATOM 3389 C C . THR A 1 436 ? 0.375 -15.765 -5.787 1.00 94.56 436 THR A C 1
ATOM 3391 O O . THR A 1 436 ? 1.065 -14.749 -5.638 1.00 94.56 436 THR A O 1
ATOM 3394 N N . ASP A 1 437 ? 0.907 -16.989 -5.826 1.00 95.56 437 ASP A N 1
ATOM 3395 C CA . ASP A 1 437 ? 2.349 -17.259 -5.743 1.00 95.56 437 ASP A CA 1
ATOM 3396 C C . ASP A 1 437 ? 3.122 -16.533 -6.857 1.00 95.56 437 ASP A C 1
ATOM 3398 O O . ASP A 1 437 ? 4.240 -16.054 -6.648 1.00 95.56 437 ASP A O 1
ATOM 3402 N N . GLU A 1 438 ? 2.518 -16.386 -8.040 1.00 95.50 438 GLU A N 1
ATOM 3403 C CA . GLU A 1 438 ? 3.064 -15.616 -9.154 1.00 95.50 438 GLU A CA 1
ATOM 3404 C C . GLU A 1 438 ? 3.306 -14.159 -8.747 1.00 95.50 438 GLU A C 1
ATOM 3406 O O . GLU A 1 438 ? 4.431 -13.671 -8.890 1.00 95.50 438 GLU A O 1
ATOM 3411 N N . THR A 1 439 ? 2.298 -13.493 -8.171 1.00 95.75 439 THR A N 1
ATOM 3412 C CA . THR A 1 439 ? 2.413 -12.112 -7.674 1.00 95.75 439 THR A CA 1
ATOM 3413 C C . THR A 1 439 ? 3.493 -12.006 -6.598 1.00 95.75 439 THR A C 1
ATOM 3415 O O . THR A 1 439 ? 4.379 -11.152 -6.684 1.00 95.75 439 THR A O 1
ATOM 3418 N N . ALA A 1 440 ? 3.455 -12.892 -5.597 1.00 96.38 440 ALA A N 1
ATOM 3419 C CA . ALA A 1 440 ? 4.404 -12.879 -4.488 1.00 96.38 440 ALA A CA 1
ATOM 3420 C C . ALA A 1 440 ? 5.850 -13.089 -4.971 1.00 96.38 440 ALA A C 1
ATOM 3422 O O . ALA A 1 440 ? 6.778 -12.408 -4.520 1.00 96.38 440 ALA A O 1
ATOM 3423 N N . SER A 1 441 ? 6.045 -13.991 -5.934 1.00 96.56 441 SER A N 1
ATOM 3424 C CA . SER A 1 441 ? 7.354 -14.283 -6.509 1.00 96.56 441 SER A CA 1
ATOM 3425 C C . SER A 1 441 ? 7.894 -13.152 -7.390 1.00 96.56 441 SER A C 1
ATOM 3427 O O . SER A 1 441 ? 9.100 -12.891 -7.343 1.00 96.56 441 SER A O 1
ATOM 3429 N N . ASP A 1 442 ? 7.047 -12.444 -8.153 1.00 96.56 442 ASP A N 1
ATOM 3430 C CA . ASP A 1 442 ? 7.487 -11.307 -8.974 1.00 96.56 442 ASP A CA 1
ATOM 3431 C C . ASP A 1 442 ? 7.937 -10.127 -8.108 1.00 96.56 442 ASP A C 1
ATOM 3433 O O . ASP A 1 442 ? 8.933 -9.483 -8.439 1.00 96.56 442 ASP A O 1
ATOM 3437 N N . VAL A 1 443 ? 7.284 -9.883 -6.965 1.00 96.75 443 VAL A N 1
ATOM 3438 C CA . VAL A 1 443 ? 7.736 -8.871 -5.991 1.00 96.75 443 VAL A CA 1
ATOM 3439 C C . VAL A 1 443 ? 9.181 -9.146 -5.561 1.00 96.75 443 VAL A C 1
ATOM 3441 O O . VAL A 1 443 ? 10.042 -8.271 -5.701 1.00 96.75 443 VAL A O 1
ATOM 3444 N N . LEU A 1 444 ? 9.493 -10.377 -5.135 1.00 97.69 444 LEU A N 1
ATOM 3445 C CA . LEU A 1 444 ? 10.865 -10.746 -4.764 1.00 97.69 444 LEU A CA 1
ATOM 3446 C C . LEU A 1 444 ? 11.819 -10.726 -5.959 1.00 97.69 444 LEU A C 1
ATOM 3448 O O . LEU A 1 444 ? 12.954 -10.281 -5.822 1.00 97.69 444 LEU A O 1
ATOM 3452 N N . LYS A 1 445 ? 11.377 -11.151 -7.147 1.00 95.75 445 LYS A N 1
ATOM 3453 C CA . LYS A 1 445 ? 12.190 -11.120 -8.373 1.00 95.75 445 LYS A CA 1
ATOM 3454 C C . LYS A 1 445 ? 12.602 -9.695 -8.741 1.00 95.75 445 LYS A C 1
ATOM 3456 O O . LYS A 1 445 ? 13.753 -9.454 -9.110 1.00 95.75 445 LYS A O 1
ATOM 3461 N N . VAL A 1 446 ? 11.669 -8.747 -8.658 1.00 93.94 446 VAL A N 1
ATOM 3462 C CA . VAL A 1 446 ? 11.931 -7.327 -8.917 1.00 93.94 446 VAL A CA 1
ATOM 3463 C C . VAL A 1 446 ? 12.858 -6.761 -7.847 1.00 93.94 446 VAL A C 1
ATOM 3465 O O . VAL A 1 446 ? 13.817 -6.069 -8.199 1.00 93.94 446 VAL A O 1
ATOM 3468 N N . HIS A 1 447 ? 12.625 -7.097 -6.577 1.00 95.88 447 HIS A N 1
ATOM 3469 C CA . HIS A 1 447 ? 13.497 -6.698 -5.477 1.00 95.88 447 HIS A CA 1
ATOM 3470 C C . HIS A 1 447 ? 14.931 -7.214 -5.674 1.00 95.88 447 HIS A C 1
ATOM 3472 O O . HIS A 1 447 ? 15.873 -6.424 -5.657 1.00 95.88 447 HIS A O 1
ATOM 3478 N N . ASP A 1 448 ? 15.103 -8.508 -5.949 1.00 95.19 448 ASP A N 1
ATOM 3479 C CA . ASP A 1 448 ? 16.394 -9.151 -6.214 1.00 95.19 448 ASP A CA 1
ATOM 3480 C C . ASP A 1 448 ? 17.124 -8.501 -7.388 1.00 95.19 448 ASP A C 1
ATOM 3482 O O . ASP A 1 448 ? 18.309 -8.179 -7.286 1.00 95.19 448 ASP A O 1
ATOM 3486 N N . ARG A 1 449 ? 16.411 -8.218 -8.484 1.00 88.88 449 ARG A N 1
ATOM 3487 C CA . ARG A 1 449 ? 16.981 -7.549 -9.660 1.00 88.88 449 ARG A CA 1
ATOM 3488 C C . ARG A 1 449 ? 17.490 -6.141 -9.345 1.00 88.88 449 ARG A C 1
ATOM 3490 O O . ARG A 1 449 ? 18.549 -5.759 -9.836 1.00 88.88 449 ARG A O 1
ATOM 3497 N N . ILE A 1 450 ? 16.736 -5.355 -8.578 1.00 86.75 450 ILE A N 1
ATOM 3498 C CA . ILE A 1 450 ? 17.052 -3.939 -8.323 1.00 86.75 450 ILE A CA 1
ATOM 3499 C C . ILE A 1 450 ? 18.090 -3.793 -7.206 1.00 86.75 450 ILE A C 1
ATOM 3501 O O . ILE A 1 450 ? 19.022 -2.999 -7.334 1.00 86.75 450 ILE A O 1
ATOM 3505 N N . ASN A 1 451 ? 17.946 -4.572 -6.135 1.00 88.88 451 ASN A N 1
ATOM 3506 C CA . ASN A 1 451 ? 18.740 -4.454 -4.913 1.00 88.88 451 ASN A CA 1
ATOM 3507 C C . ASN A 1 451 ? 19.869 -5.493 -4.817 1.00 88.88 451 ASN A C 1
ATOM 3509 O O . ASN A 1 451 ? 20.637 -5.467 -3.858 1.00 88.88 451 ASN A O 1
ATOM 3513 N N . ARG A 1 452 ? 20.007 -6.376 -5.818 1.00 88.06 452 ARG A N 1
ATOM 3514 C CA . ARG A 1 452 ? 21.018 -7.451 -5.889 1.00 88.06 452 ARG A CA 1
ATOM 3515 C C . ARG A 1 452 ? 20.956 -8.412 -4.702 1.00 88.06 452 ARG A C 1
ATOM 3517 O O . ARG A 1 452 ? 21.982 -8.796 -4.143 1.00 88.06 452 ARG A O 1
ATOM 3524 N N . THR A 1 453 ? 19.742 -8.785 -4.326 1.00 93.62 453 THR A N 1
ATOM 3525 C CA . THR A 1 453 ? 19.469 -9.786 -3.291 1.00 93.62 453 THR A CA 1
ATOM 3526 C C . THR A 1 453 ? 19.150 -11.153 -3.907 1.00 93.62 453 THR A C 1
ATOM 3528 O O . THR A 1 453 ? 19.120 -11.306 -5.127 1.00 93.62 453 THR A O 1
ATOM 3531 N N . ASP A 1 454 ? 18.968 -12.163 -3.059 1.00 96.44 454 ASP A N 1
ATOM 3532 C CA . ASP A 1 454 ? 18.622 -13.545 -3.417 1.00 96.44 454 ASP A CA 1
ATOM 3533 C C . ASP A 1 454 ? 17.361 -14.039 -2.677 1.00 96.44 454 ASP A C 1
ATOM 3535 O O . ASP A 1 454 ? 17.225 -15.227 -2.365 1.00 96.44 454 ASP A O 1
ATOM 3539 N N . LEU A 1 455 ? 16.445 -13.122 -2.359 1.00 97.44 455 LEU A N 1
ATOM 3540 C CA . LEU A 1 455 ? 15.276 -13.365 -1.516 1.00 97.44 455 LEU A CA 1
ATOM 3541 C C . LEU A 1 455 ? 14.330 -14.390 -2.135 1.00 97.44 455 LEU A C 1
ATOM 3543 O O . LEU A 1 455 ? 13.857 -15.278 -1.432 1.00 97.44 455 LEU A O 1
ATOM 3547 N N . LEU A 1 456 ? 14.106 -14.339 -3.452 1.00 97.88 456 LEU A N 1
ATOM 3548 C CA . LEU A 1 456 ? 13.244 -15.311 -4.125 1.00 97.88 456 LEU A CA 1
ATOM 3549 C C . LEU A 1 456 ? 13.810 -16.731 -4.017 1.00 97.88 456 LEU A C 1
ATOM 3551 O O . LEU A 1 456 ? 13.071 -17.699 -3.836 1.00 97.88 456 LEU A O 1
ATOM 3555 N N . LYS A 1 457 ? 15.137 -16.865 -4.120 1.00 97.75 457 LYS A N 1
ATOM 3556 C CA . LYS A 1 457 ? 15.813 -18.157 -3.967 1.00 97.75 457 LYS A CA 1
ATOM 3557 C C . LYS A 1 457 ? 15.657 -18.689 -2.539 1.00 97.75 457 LYS A C 1
ATOM 3559 O O . LYS A 1 457 ? 15.426 -19.884 -2.376 1.00 97.75 457 LYS A O 1
ATOM 3564 N N . LYS A 1 458 ? 15.765 -17.820 -1.529 1.00 97.50 458 LYS A N 1
ATOM 3565 C CA . LYS A 1 458 ? 15.587 -18.172 -0.110 1.00 97.50 458 LYS A CA 1
ATOM 3566 C C . LYS A 1 458 ? 14.156 -18.589 0.212 1.00 97.50 458 LYS A C 1
ATOM 3568 O O . LYS A 1 458 ? 13.971 -19.660 0.787 1.00 97.50 458 LYS A O 1
ATOM 3573 N N . ALA A 1 459 ? 13.172 -17.821 -0.251 1.00 97.38 459 ALA A N 1
ATOM 3574 C CA . ALA A 1 459 ? 11.753 -18.145 -0.133 1.00 97.38 459 ALA A CA 1
ATOM 3575 C C . ALA A 1 459 ? 11.441 -19.542 -0.690 1.00 97.38 459 ALA A C 1
ATOM 3577 O O . ALA A 1 459 ? 10.911 -20.396 0.011 1.00 97.38 459 ALA A O 1
ATOM 3578 N N . ARG A 1 460 ? 11.896 -19.835 -1.917 1.00 96.62 460 ARG A N 1
ATOM 3579 C CA . ARG A 1 460 ? 11.728 -21.159 -2.549 1.00 96.62 460 ARG A CA 1
ATOM 3580 C C . ARG A 1 460 ? 12.422 -22.303 -1.806 1.00 96.62 460 ARG A C 1
ATOM 3582 O O . ARG A 1 460 ? 12.069 -23.458 -2.015 1.00 96.62 460 ARG A O 1
ATOM 3589 N N . ALA A 1 461 ? 13.404 -21.996 -0.962 1.00 96.88 461 ALA A N 1
ATOM 3590 C CA . ALA A 1 461 ? 14.062 -22.954 -0.081 1.00 96.88 461 ALA A CA 1
ATOM 3591 C C . ALA A 1 461 ? 13.384 -23.064 1.303 1.00 96.88 461 ALA A C 1
ATOM 3593 O O . ALA A 1 461 ? 13.985 -23.620 2.219 1.00 96.88 461 ALA A O 1
ATOM 3594 N N . GLY A 1 462 ? 12.174 -22.516 1.474 1.00 95.38 462 GLY A N 1
ATOM 3595 C CA . GLY A 1 462 ? 11.414 -22.547 2.728 1.00 95.38 462 GLY A CA 1
ATOM 3596 C C . GLY A 1 462 ? 11.807 -21.468 3.741 1.00 95.38 462 GLY A C 1
ATOM 3597 O O . GLY A 1 462 ? 11.441 -21.574 4.906 1.00 95.38 462 GLY A O 1
ATOM 3598 N N . ASN A 1 463 ? 12.557 -20.443 3.322 1.00 96.19 463 ASN A N 1
ATOM 3599 C CA . ASN A 1 463 ? 12.963 -19.319 4.171 1.00 96.19 463 ASN A CA 1
ATOM 3600 C C . ASN A 1 463 ? 12.335 -18.015 3.652 1.00 96.19 463 ASN A C 1
ATOM 3602 O O . ASN A 1 463 ? 13.019 -17.251 2.959 1.00 96.19 463 ASN A O 1
ATOM 3606 N N . PRO A 1 464 ? 11.036 -17.780 3.911 1.00 97.25 464 PRO A N 1
ATOM 3607 C CA . PRO A 1 464 ? 10.370 -16.548 3.511 1.00 97.25 464 PRO A CA 1
ATOM 3608 C C . PRO A 1 464 ? 10.912 -15.336 4.269 1.00 97.25 464 PRO A C 1
ATOM 3610 O O . PRO A 1 464 ? 11.573 -15.459 5.301 1.00 97.25 464 PRO A O 1
ATOM 3613 N N . MET A 1 465 ? 10.625 -14.148 3.740 1.00 95.56 465 MET A N 1
ATOM 3614 C CA . MET A 1 465 ? 11.179 -12.897 4.247 1.00 95.56 465 MET A CA 1
ATOM 3615 C C . MET A 1 465 ? 10.135 -12.064 4.989 1.00 95.56 465 MET A C 1
ATOM 3617 O O . MET A 1 465 ? 9.148 -11.628 4.405 1.00 95.56 465 MET A O 1
ATOM 3621 N N . LEU A 1 466 ? 10.413 -11.725 6.246 1.00 95.19 466 LEU A N 1
ATOM 3622 C CA . LEU A 1 466 ? 9.805 -10.552 6.866 1.00 95.19 466 LEU A CA 1
ATOM 3623 C C . LEU A 1 466 ? 10.515 -9.315 6.299 1.00 95.19 466 LEU A C 1
ATOM 3625 O O . LEU A 1 466 ? 11.718 -9.146 6.537 1.00 95.19 466 LEU A O 1
ATOM 3629 N N . CYS A 1 467 ? 9.813 -8.463 5.547 1.00 95.19 467 CYS A N 1
ATOM 3630 C CA . CYS A 1 467 ? 10.392 -7.254 4.933 1.00 95.19 467 CYS A CA 1
ATOM 3631 C C . CYS A 1 467 ? 11.144 -6.392 5.965 1.00 95.19 467 CYS A C 1
ATOM 3633 O O . CYS A 1 467 ? 12.234 -5.862 5.711 1.00 95.19 467 CYS A O 1
ATOM 3635 N N . GLN A 1 468 ? 10.586 -6.346 7.171 1.00 94.50 468 GLN A N 1
ATOM 3636 C CA . GLN A 1 468 ? 11.057 -5.563 8.294 1.00 94.50 468 GLN A CA 1
ATOM 3637 C C . GLN A 1 468 ? 12.377 -6.049 8.912 1.00 94.50 468 GLN A C 1
ATOM 3639 O O . GLN A 1 468 ? 13.098 -5.283 9.548 1.00 94.50 468 GLN A O 1
ATOM 3644 N N . SER A 1 469 ? 12.783 -7.293 8.630 1.00 93.88 469 SER A N 1
ATOM 3645 C CA . SER A 1 469 ? 14.127 -7.795 8.970 1.00 93.88 469 SER A CA 1
ATOM 3646 C C . SER A 1 469 ? 15.258 -6.944 8.376 1.00 93.88 469 SER A C 1
ATOM 3648 O O . SER A 1 469 ? 16.379 -6.940 8.882 1.00 93.88 469 SER A O 1
ATOM 3650 N N . CYS A 1 470 ? 14.984 -6.239 7.275 1.00 95.44 470 CYS A N 1
ATOM 3651 C CA . CYS A 1 470 ? 15.929 -5.335 6.626 1.00 95.44 470 CYS A CA 1
ATOM 3652 C C . CYS A 1 470 ? 15.483 -3.872 6.697 1.00 95.44 470 CYS A C 1
ATOM 3654 O O . CYS A 1 470 ? 16.338 -2.989 6.751 1.00 95.44 470 CYS A O 1
ATOM 3656 N N . HIS A 1 471 ? 14.179 -3.615 6.701 1.00 96.38 471 HIS A N 1
ATOM 3657 C CA . HIS A 1 471 ? 13.608 -2.276 6.742 1.00 96.38 471 HIS A CA 1
ATOM 3658 C C . HIS A 1 471 ? 12.980 -2.000 8.108 1.00 96.38 471 HIS A C 1
ATOM 3660 O O . HIS A 1 471 ? 11.959 -2.588 8.419 1.00 96.38 471 HIS A O 1
ATOM 3666 N N . ALA A 1 472 ? 13.543 -1.089 8.902 1.00 95.25 472 ALA A N 1
ATOM 3667 C CA . ALA A 1 472 ? 12.990 -0.771 10.222 1.00 95.25 472 ALA A CA 1
ATOM 3668 C C . ALA A 1 472 ? 11.488 -0.442 10.152 1.00 95.25 472 ALA A C 1
ATOM 3670 O O . ALA A 1 472 ? 11.048 0.198 9.194 1.00 95.25 472 ALA A O 1
ATOM 3671 N N . ASP A 1 473 ? 10.718 -0.832 11.158 1.00 92.38 473 ASP A N 1
ATOM 3672 C CA . ASP A 1 473 ? 9.281 -0.566 11.214 1.00 92.38 473 ASP A CA 1
ATOM 3673 C C . ASP A 1 473 ? 8.854 -0.289 12.658 1.00 92.38 473 ASP A C 1
ATOM 3675 O O . ASP A 1 473 ? 8.950 -1.199 13.491 1.00 92.38 473 ASP A O 1
ATOM 3679 N N . PRO A 1 474 ? 8.386 0.940 12.955 1.00 85.25 474 PRO A N 1
ATOM 3680 C CA . PRO A 1 474 ? 7.886 1.300 14.275 1.00 85.25 474 PRO A CA 1
ATOM 3681 C C . PRO A 1 474 ? 6.734 0.417 14.765 1.00 85.25 474 PRO A C 1
ATOM 3683 O O . PRO A 1 474 ? 6.674 0.147 15.959 1.00 85.25 474 PRO A O 1
ATOM 3686 N N . VAL A 1 475 ? 5.855 -0.075 13.879 1.00 84.81 475 VAL A N 1
ATOM 3687 C CA . VAL A 1 475 ? 4.687 -0.883 14.293 1.00 84.81 475 VAL A CA 1
ATOM 3688 C C . VAL A 1 475 ? 5.089 -2.250 14.816 1.00 84.81 475 VAL A C 1
ATOM 3690 O O . VAL A 1 475 ? 4.511 -2.735 15.781 1.00 84.81 475 VAL A O 1
ATOM 3693 N N . LEU A 1 476 ? 6.094 -2.873 14.201 1.00 85.12 476 LEU A N 1
ATOM 3694 C CA . LEU A 1 476 ? 6.611 -4.165 14.655 1.00 85.12 476 LEU A CA 1
ATOM 3695 C C . LEU A 1 476 ? 7.788 -4.024 15.634 1.00 85.12 476 LEU A C 1
ATOM 3697 O O . LEU A 1 476 ? 8.347 -5.036 16.052 1.00 85.12 476 LEU A O 1
ATOM 3701 N N . GLY A 1 477 ? 8.210 -2.795 15.957 1.00 85.56 477 GLY A N 1
ATOM 3702 C CA . GLY A 1 477 ? 9.377 -2.532 16.806 1.00 85.56 477 GLY A CA 1
ATOM 3703 C C . GLY A 1 477 ? 10.694 -3.066 16.229 1.00 85.56 477 GLY A C 1
ATOM 3704 O O . GLY A 1 477 ? 11.606 -3.418 16.973 1.00 85.56 477 GLY A O 1
ATOM 3705 N N . THR A 1 478 ? 10.799 -3.181 14.903 1.00 90.19 478 THR A N 1
ATOM 3706 C CA . THR A 1 478 ? 11.970 -3.786 14.246 1.00 90.19 478 THR A CA 1
ATOM 3707 C C . THR A 1 478 ? 13.046 -2.747 13.945 1.00 90.19 478 THR A C 1
ATOM 3709 O O . THR A 1 478 ? 12.765 -1.681 13.397 1.00 90.19 478 THR A O 1
ATOM 3712 N N . GLU A 1 479 ? 14.305 -3.074 14.243 1.00 89.31 479 GLU A N 1
ATOM 3713 C CA . GLU A 1 479 ? 15.441 -2.168 14.012 1.00 89.31 479 GLU A CA 1
ATOM 3714 C C . GLU A 1 479 ? 15.853 -2.067 12.532 1.00 89.31 479 GLU A C 1
ATOM 3716 O O . GLU A 1 479 ? 16.374 -1.042 12.088 1.00 89.31 479 GLU A O 1
ATOM 3721 N N . GLY A 1 480 ? 15.624 -3.126 11.748 1.00 92.56 480 GLY A N 1
ATOM 3722 C CA . GLY A 1 480 ? 16.083 -3.227 10.362 1.00 92.56 480 GLY A CA 1
ATOM 3723 C C . GLY A 1 480 ? 17.612 -3.210 10.214 1.00 92.56 480 GLY A C 1
ATOM 3724 O O . GLY A 1 480 ? 18.365 -3.493 11.143 1.00 92.56 480 GLY A O 1
ATOM 3725 N N . LYS A 1 481 ? 18.100 -2.903 9.005 1.00 94.31 481 LYS A N 1
ATOM 3726 C CA . LYS A 1 481 ? 19.538 -2.804 8.702 1.00 94.31 481 LYS A CA 1
ATOM 3727 C C . LYS A 1 481 ? 20.008 -1.346 8.635 1.00 94.31 481 LYS A C 1
ATOM 3729 O O . LYS A 1 481 ? 19.310 -0.505 8.061 1.00 94.31 481 LYS A O 1
ATOM 3734 N N . PRO A 1 482 ? 21.235 -1.041 9.102 1.00 92.00 482 PRO A N 1
ATOM 3735 C CA . PRO A 1 482 ? 21.797 0.304 9.020 1.00 92.00 482 PRO A CA 1
ATOM 3736 C C . PRO A 1 482 ? 21.825 0.858 7.590 1.00 92.00 482 PRO A C 1
ATOM 3738 O O . PRO A 1 482 ? 22.188 0.165 6.639 1.00 92.00 482 PRO A O 1
ATOM 3741 N N . GLY A 1 483 ? 21.476 2.138 7.441 1.00 91.31 483 GLY A N 1
ATOM 3742 C CA . GLY A 1 483 ? 21.518 2.856 6.163 1.00 91.31 483 GLY A CA 1
ATOM 3743 C C . GLY A 1 483 ? 20.380 2.539 5.184 1.00 91.31 483 GLY A C 1
ATOM 3744 O O . GLY A 1 483 ? 20.332 3.160 4.119 1.00 91.31 483 GLY A O 1
ATOM 3745 N N . ILE A 1 484 ? 19.465 1.626 5.530 1.00 94.31 484 ILE A N 1
ATOM 3746 C CA . ILE A 1 484 ? 18.272 1.310 4.735 1.00 94.31 484 ILE A CA 1
ATOM 3747 C C . ILE A 1 484 ? 17.079 2.139 5.247 1.00 94.31 484 ILE A C 1
ATOM 3749 O O . ILE A 1 484 ? 16.890 2.252 6.466 1.00 94.31 484 ILE A O 1
ATOM 3753 N N . PRO A 1 485 ? 16.276 2.751 4.351 1.00 96.06 485 PRO A N 1
ATOM 3754 C CA . PRO A 1 485 ? 15.060 3.439 4.761 1.00 96.06 485 PRO A CA 1
ATOM 3755 C C . PRO A 1 485 ? 14.086 2.501 5.480 1.00 96.06 485 PRO A C 1
ATOM 3757 O O . PRO A 1 485 ? 14.018 1.311 5.162 1.00 96.06 485 PRO A O 1
ATOM 3760 N N . ASN A 1 486 ? 13.332 3.045 6.435 1.00 96.38 486 ASN A N 1
ATOM 3761 C CA . ASN A 1 486 ? 12.257 2.331 7.119 1.00 96.38 486 ASN A CA 1
ATOM 3762 C C . ASN A 1 486 ? 11.233 1.779 6.107 1.00 96.38 486 ASN A C 1
ATOM 3764 O O . ASN A 1 486 ? 11.176 2.222 4.954 1.00 96.38 486 ASN A O 1
ATOM 3768 N N . PHE A 1 487 ? 10.455 0.784 6.520 1.00 96.25 487 PHE A N 1
ATOM 3769 C CA . PHE A 1 487 ? 9.617 0.010 5.615 1.00 96.25 487 PHE A CA 1
ATOM 3770 C C . PHE A 1 487 ? 8.567 0.869 4.875 1.00 96.25 487 PHE A C 1
ATOM 3772 O O . PHE A 1 487 ? 8.585 0.871 3.635 1.00 96.25 487 PHE A O 1
ATOM 3779 N N . PRO A 1 488 ? 7.746 1.696 5.558 1.00 96.25 488 PRO A N 1
ATOM 3780 C CA . PRO A 1 488 ? 6.854 2.640 4.885 1.00 96.25 488 PRO A CA 1
ATOM 3781 C C . PRO A 1 488 ? 7.573 3.593 3.920 1.00 96.25 488 PRO A C 1
ATOM 3783 O O . PRO A 1 488 ? 7.116 3.773 2.791 1.00 96.25 488 PRO A O 1
ATOM 3786 N N . ALA A 1 489 ? 8.708 4.178 4.313 1.00 97.81 489 ALA A N 1
ATOM 3787 C CA . ALA A 1 489 ? 9.458 5.108 3.469 1.00 97.81 489 ALA A CA 1
ATOM 3788 C C . ALA A 1 489 ? 10.016 4.428 2.209 1.00 97.81 489 ALA A C 1
ATOM 3790 O O . ALA A 1 489 ? 10.004 5.017 1.127 1.00 97.81 489 ALA A O 1
ATOM 3791 N N . ALA A 1 490 ? 10.477 3.179 2.327 1.00 97.00 490 ALA A N 1
ATOM 3792 C CA . ALA A 1 490 ? 11.003 2.405 1.210 1.00 97.00 490 ALA A CA 1
ATOM 3793 C C . ALA A 1 490 ? 9.918 2.083 0.171 1.00 97.00 490 ALA A C 1
ATOM 3795 O O . ALA A 1 490 ? 10.123 2.326 -1.022 1.00 97.00 490 ALA A O 1
ATOM 3796 N N . ILE A 1 491 ? 8.760 1.580 0.614 1.00 96.50 491 ILE A N 1
ATOM 3797 C CA . ILE A 1 491 ? 7.652 1.221 -0.281 1.00 96.50 491 ILE A CA 1
ATOM 3798 C C . ILE A 1 491 ? 7.066 2.463 -0.947 1.00 96.50 491 ILE A C 1
ATOM 3800 O O . ILE A 1 491 ? 7.004 2.507 -2.177 1.00 96.50 491 ILE A O 1
ATOM 3804 N N . HIS A 1 492 ? 6.683 3.484 -0.176 1.00 98.19 492 HIS A N 1
ATOM 3805 C CA . HIS A 1 492 ? 6.076 4.689 -0.745 1.00 98.19 492 HIS A CA 1
ATOM 3806 C C . HIS A 1 492 ? 7.073 5.451 -1.619 1.00 98.19 492 HIS A C 1
ATOM 3808 O O . HIS A 1 492 ? 6.746 5.819 -2.745 1.00 98.19 492 HIS A O 1
ATOM 3814 N N . GLY A 1 493 ? 8.317 5.612 -1.157 1.00 97.62 493 GLY A N 1
ATOM 3815 C CA . GLY A 1 493 ? 9.363 6.308 -1.901 1.00 97.62 493 GLY A CA 1
ATOM 3816 C C . GLY A 1 493 ? 9.690 5.667 -3.246 1.00 97.62 493 GLY A C 1
ATOM 3817 O O . GLY A 1 493 ? 9.902 6.372 -4.232 1.00 97.62 493 GLY A O 1
ATOM 3818 N N . PHE A 1 494 ? 9.699 4.334 -3.325 1.00 97.38 494 PHE A N 1
ATOM 3819 C CA . PHE A 1 494 ? 9.912 3.645 -4.594 1.00 97.38 494 PHE A CA 1
ATOM 3820 C C . PHE A 1 494 ? 8.69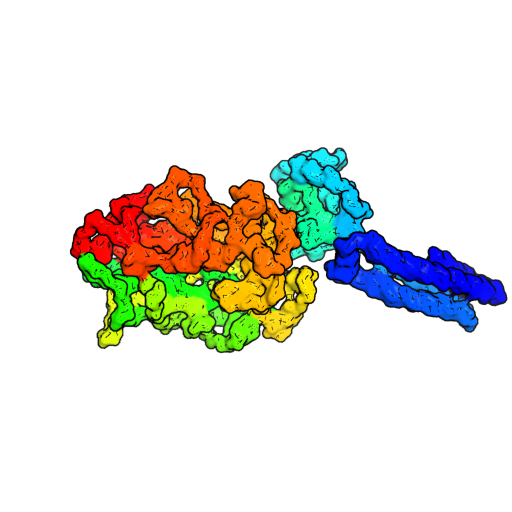8 3.765 -5.523 1.00 97.38 494 PHE A C 1
ATOM 3822 O O . PHE A 1 494 ? 8.854 4.167 -6.676 1.00 97.38 494 PHE A O 1
ATOM 3829 N N . HIS A 1 495 ? 7.495 3.449 -5.036 1.00 97.56 495 HIS A N 1
ATOM 3830 C CA . HIS A 1 495 ? 6.302 3.367 -5.884 1.00 97.56 495 HIS A CA 1
ATOM 3831 C C . HIS A 1 495 ? 5.761 4.731 -6.318 1.00 97.56 495 HIS A C 1
ATOM 3833 O O . HIS A 1 495 ? 5.224 4.824 -7.420 1.00 97.56 495 HIS A O 1
ATOM 3839 N N . ALA A 1 496 ? 5.966 5.798 -5.536 1.00 98.00 496 ALA A N 1
ATOM 3840 C CA . ALA A 1 496 ? 5.579 7.156 -5.924 1.00 98.00 496 ALA A CA 1
ATOM 3841 C C . ALA A 1 496 ? 6.180 7.568 -7.276 1.00 98.00 496 ALA A C 1
ATOM 3843 O O . ALA A 1 496 ? 5.539 8.267 -8.049 1.00 98.00 496 ALA A O 1
ATOM 3844 N N . ASN A 1 497 ? 7.370 7.061 -7.620 1.00 97.19 497 ASN A N 1
ATOM 3845 C CA . ASN A 1 497 ? 8.016 7.346 -8.900 1.00 97.19 497 ASN A CA 1
ATOM 3846 C C . ASN A 1 497 ? 7.285 6.725 -10.112 1.00 97.19 497 ASN A C 1
ATOM 3848 O O . ASN A 1 497 ? 7.498 7.172 -11.233 1.00 97.19 497 ASN A O 1
ATOM 3852 N N . TYR A 1 498 ? 6.424 5.727 -9.911 1.00 96.88 498 TYR A N 1
ATOM 3853 C CA . TYR A 1 498 ? 5.641 5.056 -10.962 1.00 96.88 498 TYR A CA 1
ATOM 3854 C C . TYR A 1 498 ? 4.173 5.512 -10.988 1.00 96.88 498 TYR A C 1
ATOM 3856 O O . TYR A 1 498 ? 3.366 5.008 -11.768 1.00 96.88 498 TYR A O 1
ATOM 3864 N N . LEU A 1 499 ? 3.795 6.408 -10.077 1.00 96.62 499 LEU A N 1
ATOM 3865 C CA . LEU A 1 499 ? 2.408 6.757 -9.786 1.00 96.62 499 LEU A CA 1
ATOM 3866 C C . LEU A 1 499 ? 2.225 8.274 -9.639 1.00 96.62 499 LEU A C 1
ATOM 3868 O O . LEU A 1 499 ? 1.338 8.718 -8.913 1.00 96.62 499 LEU A O 1
ATOM 3872 N N . THR A 1 500 ? 3.058 9.059 -10.323 1.00 94.81 500 THR A N 1
ATOM 3873 C CA . THR A 1 500 ? 3.019 10.523 -10.241 1.00 94.81 500 THR A CA 1
ATOM 3874 C C . THR A 1 500 ? 1.809 11.108 -10.971 1.00 94.81 500 THR A C 1
ATOM 3876 O O . THR A 1 500 ? 1.298 10.521 -11.926 1.00 94.81 500 THR A O 1
ATOM 3879 N N . GLU A 1 501 ? 1.358 12.280 -10.523 1.00 93.12 501 GLU A N 1
ATOM 3880 C CA . GLU A 1 501 ? 0.265 13.067 -11.108 1.00 93.12 501 GLU A CA 1
ATOM 3881 C C . GLU A 1 501 ? -1.091 12.329 -11.109 1.00 93.12 501 GLU A C 1
ATOM 3883 O O . GLU A 1 501 ? -1.905 12.453 -12.031 1.00 93.12 501 GLU A O 1
ATOM 3888 N N . ARG A 1 502 ? -1.343 11.543 -10.054 1.00 93.94 502 ARG A N 1
ATOM 3889 C CA . ARG A 1 502 ? -2.585 10.778 -9.827 1.00 93.94 502 ARG A CA 1
ATOM 3890 C C . ARG A 1 502 ? -3.347 11.258 -8.593 1.00 93.94 502 ARG A C 1
ATOM 3892 O O . ARG A 1 502 ? -2.755 11.829 -7.684 1.00 93.94 502 ARG A O 1
ATOM 3899 N N . GLY A 1 503 ? -4.660 11.082 -8.565 1.00 94.31 503 GLY A N 1
ATOM 3900 C CA . GLY A 1 503 ? -5.471 11.403 -7.391 1.00 94.31 503 GLY A CA 1
ATOM 3901 C C . GLY A 1 503 ? -5.410 10.308 -6.324 1.00 94.31 503 GLY A C 1
ATOM 3902 O O . GLY A 1 503 ? -4.480 9.497 -6.272 1.00 94.31 503 GLY A O 1
ATOM 3903 N N . THR A 1 504 ? -6.444 10.262 -5.483 1.00 94.38 504 THR A N 1
ATOM 3904 C CA . THR A 1 504 ? -6.605 9.245 -4.432 1.00 94.38 504 THR A CA 1
ATOM 3905 C C . THR A 1 504 ? -6.607 7.806 -4.972 1.00 94.38 504 THR A C 1
ATOM 3907 O O . THR A 1 504 ? -6.235 6.868 -4.265 1.00 94.38 504 THR A O 1
ATOM 3910 N N . GLU A 1 505 ? -6.908 7.609 -6.263 1.00 92.81 505 GLU A N 1
ATOM 3911 C CA . GLU A 1 505 ? -6.880 6.293 -6.897 1.00 92.81 505 GLU A CA 1
ATOM 3912 C C . GLU A 1 505 ? -5.510 5.614 -6.832 1.00 92.81 505 GLU A C 1
ATOM 3914 O O . GLU A 1 505 ? -5.460 4.387 -6.874 1.00 92.81 505 GLU A O 1
ATOM 3919 N N . ALA A 1 506 ? -4.416 6.376 -6.707 1.00 95.19 506 ALA A N 1
ATOM 3920 C CA . ALA A 1 506 ? -3.076 5.817 -6.545 1.00 95.19 506 ALA A CA 1
ATOM 3921 C C . ALA A 1 506 ? -2.919 5.067 -5.217 1.00 95.19 506 ALA A C 1
ATOM 3923 O O . ALA A 1 506 ? -2.329 3.987 -5.192 1.00 95.19 506 ALA A O 1
ATOM 3924 N N . CYS A 1 507 ? -3.500 5.593 -4.134 1.00 95.19 507 CYS A N 1
ATOM 3925 C CA . CYS A 1 507 ? -3.497 4.949 -2.822 1.00 95.19 507 CYS A CA 1
ATOM 3926 C C . CYS A 1 507 ? -4.236 3.604 -2.879 1.00 95.19 507 CYS A C 1
ATOM 3928 O O . CYS A 1 507 ? -3.765 2.603 -2.338 1.00 95.19 507 CYS A O 1
ATOM 3930 N N . PHE A 1 508 ? -5.353 3.553 -3.611 1.00 91.25 508 PHE A N 1
ATOM 3931 C CA . PHE A 1 508 ? -6.233 2.380 -3.691 1.00 91.25 508 PHE A CA 1
ATOM 3932 C C . PHE A 1 508 ? -5.634 1.194 -4.450 1.00 91.25 508 PHE A C 1
ATOM 3934 O O . PHE A 1 508 ? -6.202 0.107 -4.476 1.00 91.25 508 PHE A O 1
ATOM 3941 N N . LYS A 1 509 ? -4.489 1.386 -5.108 1.00 91.12 509 LYS A N 1
ATOM 3942 C CA . LYS A 1 509 ? -3.783 0.293 -5.787 1.00 91.12 509 LYS A CA 1
ATOM 3943 C C . LYS A 1 509 ? -2.947 -0.550 -4.850 1.00 91.12 509 LYS A C 1
ATOM 3945 O O . LYS A 1 509 ? -2.530 -1.625 -5.261 1.00 91.12 509 LYS A O 1
ATOM 3950 N N . CYS A 1 510 ? -2.731 -0.081 -3.627 1.00 92.31 510 CYS A N 1
ATOM 3951 C CA . CYS A 1 510 ? -2.018 -0.809 -2.584 1.00 92.31 510 CYS A CA 1
ATOM 3952 C C . CYS A 1 510 ? -2.864 -0.953 -1.316 1.00 92.31 510 CYS A C 1
ATOM 3954 O O . CYS A 1 510 ? -2.737 -1.962 -0.631 1.00 92.31 510 CYS A O 1
ATOM 3956 N N . HIS A 1 511 ? -3.722 0.027 -1.021 1.00 93.81 511 HIS A N 1
ATOM 3957 C CA . HIS A 1 511 ? -4.601 0.028 0.144 1.00 93.81 511 HIS A CA 1
ATOM 3958 C C . HIS A 1 511 ? -6.046 -0.322 -0.238 1.00 93.81 511 HIS A C 1
ATOM 3960 O O . HIS A 1 511 ? -6.538 0.180 -1.251 1.00 93.81 511 HIS A O 1
ATOM 3966 N N . PRO A 1 512 ? -6.762 -1.099 0.592 1.00 92.38 512 PRO A N 1
ATOM 3967 C CA . PRO A 1 512 ? -8.097 -1.618 0.295 1.00 92.38 512 PRO A CA 1
ATOM 3968 C C . PRO A 1 512 ? -9.201 -0.567 0.541 1.00 92.38 512 PRO A C 1
ATOM 3970 O O . PRO A 1 512 ? -10.166 -0.794 1.271 1.00 92.38 512 PRO A O 1
ATOM 3973 N N . SER A 1 513 ? -9.036 0.637 -0.012 1.00 88.50 513 SER A N 1
ATOM 3974 C CA . SER A 1 513 ? -9.862 1.818 0.297 1.00 88.50 513 SER A CA 1
ATOM 3975 C C . SER A 1 513 ? -10.789 2.249 -0.839 1.00 88.50 513 SER A C 1
ATOM 3977 O O . SER A 1 513 ? -11.553 3.194 -0.663 1.00 88.50 513 SER A O 1
ATOM 3979 N N . SER A 1 514 ? -10.741 1.594 -2.003 1.00 87.50 514 SER A N 1
ATOM 3980 C CA . SER A 1 514 ? -11.633 1.956 -3.106 1.00 87.50 514 SER A CA 1
ATOM 3981 C C . SER A 1 514 ? -13.088 1.668 -2.740 1.00 87.50 514 SER A C 1
ATOM 3983 O O . SER A 1 514 ? -13.425 0.539 -2.399 1.00 87.50 514 SER A O 1
ATOM 3985 N N . ALA A 1 515 ? -13.971 2.654 -2.914 1.00 79.31 515 ALA A N 1
ATOM 3986 C CA . ALA A 1 515 ? -15.416 2.452 -2.780 1.00 79.31 515 ALA A CA 1
ATOM 3987 C C . ALA A 1 515 ? -15.992 1.478 -3.829 1.00 79.31 515 ALA A C 1
ATOM 3989 O O . ALA A 1 515 ? -17.077 0.940 -3.638 1.00 79.31 515 ALA A O 1
ATOM 3990 N N . ALA A 1 516 ? -15.276 1.260 -4.939 1.00 82.19 516 ALA A N 1
ATOM 3991 C CA . ALA A 1 516 ? -15.623 0.274 -5.964 1.00 82.19 516 ALA A CA 1
ATOM 3992 C C . ALA A 1 516 ? -14.925 -1.087 -5.754 1.00 82.19 516 ALA A C 1
ATOM 3994 O O . ALA A 1 516 ? -15.160 -2.019 -6.528 1.00 82.19 516 ALA A O 1
ATOM 3995 N N . GLY A 1 517 ? -14.034 -1.180 -4.761 1.00 87.12 517 GLY A N 1
ATOM 3996 C CA . GLY A 1 517 ? -13.353 -2.410 -4.369 1.00 87.12 517 GLY A CA 1
ATOM 3997 C C . GLY A 1 517 ? -14.195 -3.257 -3.406 1.00 87.12 517 GLY A C 1
ATOM 3998 O O . GLY A 1 517 ? -15.227 -2.798 -2.922 1.00 87.12 517 GLY A O 1
ATOM 3999 N N . PRO A 1 518 ? -13.777 -4.501 -3.128 1.00 90.25 518 PRO A N 1
ATOM 4000 C CA . PRO A 1 518 ? -14.453 -5.424 -2.220 1.00 90.25 518 PRO A CA 1
ATOM 4001 C C . PRO A 1 518 ? -14.276 -5.104 -0.728 1.00 90.25 518 PRO A C 1
ATOM 4003 O O . PRO A 1 518 ? -14.865 -5.822 0.070 1.00 90.25 518 PRO A O 1
ATOM 4006 N N . THR A 1 519 ? -13.459 -4.125 -0.322 1.00 91.88 519 THR A N 1
ATOM 4007 C CA . THR A 1 519 ? -13.254 -3.788 1.099 1.00 91.88 519 THR A CA 1
ATOM 4008 C C . THR A 1 519 ? -13.887 -2.445 1.464 1.00 91.88 519 THR A C 1
ATOM 4010 O O . THR A 1 519 ? -14.994 -2.431 1.984 1.00 91.88 519 THR A O 1
ATOM 4013 N N . GLY A 1 520 ? -13.224 -1.314 1.188 1.00 90.19 520 GLY A N 1
ATOM 4014 C CA . GLY A 1 520 ? -13.676 0.014 1.624 1.00 90.19 520 GLY A CA 1
ATOM 4015 C C . GLY A 1 520 ? -13.155 0.411 3.012 1.00 90.19 520 GLY A C 1
ATOM 4016 O O . GLY A 1 520 ? -13.920 0.621 3.948 1.00 90.19 520 GLY A O 1
ATOM 4017 N N . CYS A 1 521 ? -11.834 0.522 3.167 1.00 91.81 521 CYS A N 1
ATOM 4018 C CA . CYS A 1 521 ? -11.177 0.927 4.416 1.00 91.81 521 CYS A CA 1
ATOM 4019 C C . CYS A 1 521 ? -11.693 2.273 4.970 1.00 91.81 521 CYS A C 1
ATOM 4021 O O . CYS A 1 521 ? -12.201 2.313 6.092 1.00 91.81 521 CYS A O 1
ATOM 4023 N N . LEU A 1 522 ? -11.623 3.353 4.178 1.00 94.06 522 LEU A N 1
ATOM 4024 C CA . LEU A 1 522 ? -12.149 4.667 4.560 1.00 94.06 522 LEU A CA 1
ATOM 4025 C C . LEU A 1 522 ? -13.666 4.708 4.346 1.00 94.06 522 LEU A C 1
ATOM 4027 O O . LEU A 1 522 ? -14.139 4.858 3.221 1.00 94.06 522 LEU A O 1
ATOM 4031 N N . ARG A 1 523 ? -14.419 4.576 5.440 1.00 94.38 523 ARG A N 1
ATOM 4032 C CA . ARG A 1 523 ? -15.884 4.412 5.415 1.00 94.38 523 ARG A CA 1
ATOM 4033 C C . ARG A 1 523 ? -16.644 5.185 6.494 1.00 94.38 523 ARG A C 1
ATOM 4035 O O . ARG A 1 523 ? -17.863 5.056 6.600 1.00 94.38 523 ARG A O 1
ATOM 4042 N N . GLY A 1 524 ? -15.935 5.960 7.309 1.00 94.19 524 GLY A N 1
ATOM 4043 C CA . GLY A 1 524 ? -16.527 6.802 8.345 1.00 94.19 524 GLY A CA 1
ATOM 4044 C C . GLY A 1 524 ? -17.201 8.072 7.813 1.00 94.19 524 GLY A C 1
ATOM 4045 O O . GLY A 1 524 ? -17.315 8.308 6.604 1.00 94.19 524 GLY A O 1
ATOM 4046 N N . VAL A 1 525 ? -17.589 8.948 8.740 1.00 93.00 525 VAL A N 1
ATOM 4047 C CA . VAL A 1 525 ? -18.263 10.225 8.447 1.00 93.00 525 VAL A CA 1
ATOM 4048 C C . VAL A 1 525 ? -17.506 11.109 7.447 1.00 93.00 525 VAL A C 1
ATOM 4050 O O . VAL A 1 525 ? -18.130 11.714 6.577 1.00 93.00 525 VAL A O 1
ATOM 4053 N N . HIS A 1 526 ? -16.171 11.149 7.500 1.00 92.81 526 HIS A N 1
ATOM 4054 C CA . HIS A 1 526 ? -15.359 11.940 6.567 1.00 92.81 526 HIS A CA 1
ATOM 4055 C C . HIS A 1 526 ? -15.515 11.473 5.113 1.00 92.81 526 HIS A C 1
ATOM 4057 O O . HIS A 1 526 ? -15.683 12.307 4.223 1.00 92.81 526 HIS A O 1
ATOM 4063 N N . ALA A 1 527 ? -15.570 10.157 4.884 1.00 92.44 527 ALA A N 1
ATOM 4064 C CA . ALA A 1 527 ? -15.816 9.584 3.560 1.00 92.44 527 ALA A CA 1
ATOM 4065 C C . ALA A 1 527 ? -17.187 10.015 3.017 1.00 92.44 527 ALA A C 1
ATOM 4067 O O . ALA A 1 527 ? -17.324 10.424 1.866 1.00 92.44 527 ALA A O 1
ATOM 4068 N N . SER A 1 528 ? -18.203 10.004 3.889 1.00 90.38 528 SER A N 1
ATOM 4069 C CA . SER A 1 528 ? -19.575 10.414 3.554 1.00 90.38 528 SER A CA 1
ATOM 4070 C C . SER A 1 528 ? -19.697 11.905 3.210 1.00 90.38 528 SER A C 1
ATOM 4072 O O . SER A 1 528 ? -20.675 12.320 2.591 1.00 90.38 528 SER A O 1
ATOM 4074 N N . LEU A 1 529 ? -18.713 12.718 3.605 1.00 90.31 529 LEU A N 1
ATOM 4075 C CA . LEU A 1 529 ? -18.626 14.143 3.285 1.00 90.31 529 LEU A CA 1
ATOM 4076 C C . LEU A 1 529 ? -17.781 14.435 2.035 1.00 90.31 529 LEU A C 1
ATOM 4078 O O . LEU A 1 529 ? -17.644 15.602 1.671 1.00 90.31 529 LEU A O 1
ATOM 4082 N N . GLY A 1 530 ? -17.257 13.399 1.372 1.00 90.38 530 GLY A N 1
ATOM 4083 C CA . GLY A 1 530 ? -16.443 13.517 0.163 1.00 90.38 530 GLY A CA 1
ATOM 4084 C C . GLY A 1 530 ? -14.947 13.707 0.414 1.00 90.38 530 GLY A C 1
ATOM 4085 O O . GLY A 1 530 ? -14.223 13.977 -0.539 1.00 90.38 530 GLY A O 1
ATOM 4086 N N . LEU A 1 531 ? -14.478 13.567 1.660 1.00 92.50 531 LEU A N 1
ATOM 4087 C CA . LEU A 1 531 ? -13.046 13.556 1.956 1.00 92.50 531 LEU A CA 1
ATOM 4088 C C . LEU A 1 531 ? -12.453 12.186 1.627 1.00 92.50 531 LEU A C 1
ATOM 4090 O O . LEU A 1 531 ? -13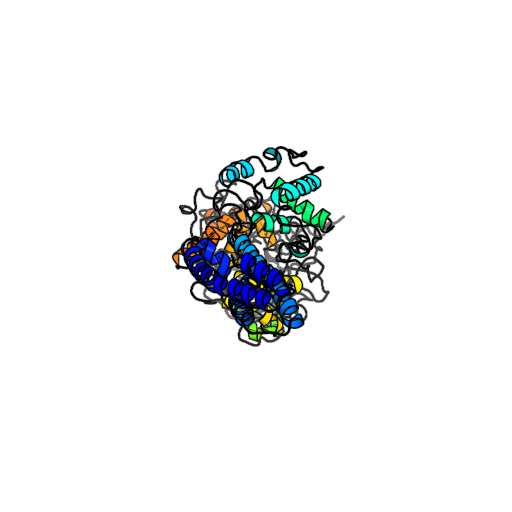.074 11.145 1.849 1.00 92.50 531 LEU A O 1
ATOM 4094 N N . ASP A 1 532 ? -11.220 12.199 1.138 1.00 94.00 532 ASP A N 1
ATOM 4095 C CA . ASP A 1 532 ? -10.456 11.005 0.786 1.00 94.00 532 ASP A CA 1
ATOM 4096 C C . ASP A 1 532 ? -9.071 11.005 1.454 1.00 94.00 532 ASP A C 1
ATOM 4098 O O . ASP A 1 532 ? -8.715 11.910 2.211 1.00 94.00 532 ASP A O 1
ATOM 4102 N N . CYS A 1 533 ? -8.256 9.989 1.159 1.00 94.50 533 CYS A N 1
ATOM 4103 C CA . CYS A 1 533 ? -6.925 9.843 1.745 1.00 94.50 533 CYS A CA 1
ATOM 4104 C C . CYS A 1 533 ? -6.011 11.056 1.505 1.00 94.50 533 CYS A C 1
ATOM 4106 O O . CYS A 1 533 ? -5.153 11.337 2.340 1.00 94.50 533 CYS A O 1
ATOM 4108 N N . THR A 1 534 ? -6.183 11.773 0.388 1.00 95.56 534 THR A N 1
ATOM 4109 C CA . THR A 1 534 ? -5.302 12.886 0.005 1.00 95.56 534 THR A CA 1
ATOM 4110 C C . THR A 1 534 ? -5.568 14.148 0.814 1.00 95.56 534 THR A C 1
ATOM 4112 O O . THR A 1 534 ? -4.639 14.911 1.059 1.00 95.56 534 THR A O 1
ATOM 4115 N N . HIS A 1 535 ? -6.787 14.312 1.333 1.00 94.44 535 HIS A N 1
ATOM 4116 C CA . HIS A 1 535 ? -7.128 15.414 2.233 1.00 94.44 535 HIS A CA 1
ATOM 4117 C C . HIS A 1 535 ? -6.437 15.277 3.598 1.00 94.44 535 HIS A C 1
ATOM 4119 O O . HIS A 1 535 ? -6.166 16.275 4.256 1.00 94.44 535 HIS A O 1
ATOM 4125 N N . CYS A 1 536 ? -6.128 14.054 4.039 1.00 94.00 536 CYS A N 1
ATOM 4126 C CA . CYS A 1 536 ? -5.485 13.812 5.334 1.00 94.00 536 CYS A CA 1
ATOM 4127 C C . CYS A 1 536 ? -3.976 13.573 5.199 1.00 94.00 536 CYS A C 1
ATOM 4129 O O . CYS A 1 536 ? -3.190 14.148 5.943 1.00 94.00 536 CYS A O 1
ATOM 4131 N N . HIS A 1 537 ? -3.556 12.744 4.241 1.00 95.69 537 HIS A N 1
ATOM 4132 C CA . HIS A 1 537 ? -2.170 12.285 4.108 1.00 95.69 537 HIS A CA 1
ATOM 4133 C C . HIS A 1 537 ? -1.409 12.911 2.930 1.00 95.69 537 HIS A C 1
ATOM 4135 O O . HIS A 1 537 ? -0.222 12.614 2.768 1.00 95.69 537 HIS A O 1
ATOM 4141 N N . GLY A 1 538 ? -2.054 13.775 2.137 1.00 96.00 538 GLY A N 1
ATOM 4142 C CA . GLY A 1 538 ? -1.500 14.350 0.908 1.00 96.00 538 GLY A CA 1
ATOM 4143 C C . GLY A 1 538 ? -1.553 13.387 -0.281 1.00 96.00 538 GLY A C 1
ATOM 4144 O O . GLY A 1 538 ? -1.932 12.219 -0.154 1.00 96.00 538 GLY A O 1
ATOM 4145 N N . PHE A 1 539 ? -1.162 13.868 -1.463 1.00 97.69 539 PHE A N 1
ATOM 4146 C CA . PHE A 1 539 ? -0.966 12.993 -2.622 1.00 97.69 539 PHE A CA 1
ATOM 4147 C C . PHE A 1 539 ? 0.191 12.012 -2.374 1.00 97.69 539 PHE A C 1
ATOM 4149 O O . PHE A 1 539 ? 1.018 12.215 -1.486 1.00 97.69 539 PHE A O 1
ATOM 4156 N N . LEU A 1 540 ? 0.287 10.939 -3.165 1.00 98.12 540 LEU A N 1
ATOM 4157 C CA . LEU A 1 540 ? 1.312 9.908 -2.962 1.00 98.12 540 LEU A CA 1
ATOM 4158 C C . LEU A 1 540 ? 2.742 10.481 -2.992 1.00 98.12 540 LEU A C 1
ATOM 4160 O O . LEU A 1 540 ? 3.601 10.030 -2.235 1.00 98.12 540 LEU A O 1
ATOM 4164 N N . GLU A 1 541 ? 2.996 11.486 -3.831 1.00 98.31 541 GLU A N 1
ATOM 4165 C CA . GLU A 1 541 ? 4.275 12.194 -3.886 1.00 98.31 541 GLU A CA 1
ATOM 4166 C C . GLU A 1 541 ? 4.560 12.955 -2.588 1.00 98.31 541 GLU A C 1
ATOM 4168 O O . GLU A 1 541 ? 5.654 12.834 -2.039 1.00 98.31 541 GLU A O 1
ATOM 4173 N N . ASP A 1 542 ? 3.570 13.682 -2.068 1.00 98.31 542 ASP A N 1
ATOM 4174 C CA . ASP A 1 542 ? 3.664 14.420 -0.807 1.00 98.31 542 ASP A CA 1
ATOM 4175 C C . ASP A 1 542 ? 3.916 13.467 0.372 1.00 98.31 542 ASP A C 1
ATOM 4177 O O . ASP A 1 542 ? 4.846 13.650 1.164 1.00 98.31 542 ASP A O 1
ATOM 4181 N N . HIS A 1 543 ? 3.134 12.387 0.434 1.00 98.31 543 HIS A N 1
ATOM 4182 C CA . HIS A 1 543 ? 3.253 11.340 1.438 1.00 98.31 543 HIS A CA 1
ATOM 4183 C C . HIS A 1 543 ? 4.642 10.694 1.414 1.00 98.31 543 HIS A C 1
ATOM 4185 O O . HIS A 1 543 ? 5.305 10.595 2.449 1.00 98.31 543 HIS A O 1
ATOM 4191 N N . ALA A 1 544 ? 5.121 10.293 0.234 1.00 98.50 544 ALA A N 1
ATOM 4192 C CA . ALA A 1 544 ? 6.448 9.713 0.077 1.00 98.50 544 ALA A CA 1
ATOM 4193 C C . ALA A 1 544 ? 7.550 10.705 0.474 1.00 98.50 544 ALA A C 1
ATOM 4195 O O . ALA A 1 544 ? 8.479 10.334 1.191 1.00 98.50 544 ALA A O 1
ATOM 4196 N N . LEU A 1 545 ? 7.448 11.970 0.058 1.00 98.69 545 LEU A N 1
ATOM 4197 C CA . LEU A 1 545 ? 8.436 12.996 0.386 1.00 98.69 545 LEU A CA 1
ATOM 4198 C C . LEU A 1 545 ? 8.494 13.295 1.888 1.00 98.69 545 LEU A C 1
ATOM 4200 O O . LEU A 1 545 ? 9.600 13.446 2.402 1.00 98.69 545 LEU A O 1
ATOM 4204 N N . SER A 1 546 ? 7.363 13.315 2.602 1.00 98.44 546 SER A N 1
ATOM 4205 C CA . SER A 1 546 ? 7.343 13.515 4.065 1.00 98.44 546 SER A CA 1
ATOM 4206 C C . SER A 1 546 ? 8.129 12.426 4.812 1.00 98.44 546 SER A C 1
ATOM 4208 O O . SER A 1 546 ? 8.941 12.726 5.692 1.00 98.44 546 SER A O 1
ATOM 4210 N N . LEU A 1 547 ? 7.983 11.165 4.390 1.00 98.50 547 LEU A N 1
ATOM 4211 C CA . LEU A 1 547 ? 8.715 10.024 4.944 1.00 98.50 547 LEU A CA 1
ATOM 4212 C C . LEU A 1 547 ? 10.201 10.065 4.563 1.00 98.50 547 LEU A C 1
ATOM 4214 O O . LEU A 1 547 ? 11.079 9.941 5.414 1.00 98.50 547 LEU A O 1
ATOM 4218 N N . LEU A 1 548 ? 10.511 10.270 3.280 1.00 98.56 548 LEU A N 1
ATOM 4219 C CA . LEU A 1 548 ? 11.895 10.294 2.801 1.00 98.56 548 LEU A CA 1
ATOM 4220 C C . LEU A 1 548 ? 12.677 11.484 3.371 1.00 98.56 548 LEU A C 1
ATOM 4222 O O . LEU A 1 548 ? 13.863 11.344 3.663 1.00 98.56 548 LEU A O 1
ATOM 4226 N N . LYS A 1 549 ? 12.036 12.642 3.569 1.00 98.31 549 LYS A N 1
ATOM 4227 C CA . LYS A 1 549 ? 12.680 13.809 4.183 1.00 98.31 549 LYS A CA 1
ATOM 4228 C C . LYS A 1 549 ? 13.116 13.497 5.614 1.00 98.31 549 LYS A C 1
ATOM 4230 O O . LYS A 1 549 ? 14.247 13.833 5.953 1.00 98.31 549 LYS A O 1
ATOM 4235 N N . TYR A 1 550 ? 12.294 12.795 6.402 1.00 97.69 550 TYR A N 1
ATOM 4236 C CA . TYR A 1 550 ? 12.701 12.304 7.723 1.00 97.69 550 TYR A CA 1
ATOM 4237 C C . TYR A 1 550 ? 13.892 11.339 7.623 1.00 97.69 550 TYR A C 1
ATOM 4239 O O . TYR A 1 550 ? 14.928 11.553 8.244 1.00 97.69 550 TYR A O 1
ATOM 4247 N N . GLU A 1 551 ? 13.814 10.321 6.767 1.00 97.94 551 GLU A N 1
ATOM 4248 C CA . GLU A 1 551 ? 14.899 9.341 6.613 1.00 97.94 551 GLU A CA 1
ATOM 4249 C C . GLU A 1 551 ? 16.227 9.987 6.170 1.00 97.94 551 GLU A C 1
ATOM 4251 O O . GLU A 1 551 ? 17.310 9.548 6.568 1.00 97.94 551 GLU A O 1
ATOM 4256 N N . LYS A 1 552 ? 16.157 11.069 5.384 1.00 97.50 552 LYS A N 1
ATOM 4257 C CA . LYS A 1 552 ? 17.320 11.868 4.986 1.00 97.50 552 LYS A CA 1
ATOM 4258 C C . LYS A 1 552 ? 17.968 12.589 6.170 1.00 97.50 552 LYS A C 1
ATOM 4260 O O . LYS A 1 552 ? 19.196 12.636 6.221 1.00 97.50 552 LYS A O 1
ATOM 4265 N N . THR A 1 553 ? 17.192 13.116 7.126 1.00 96.50 553 THR A N 1
ATOM 4266 C CA . THR A 1 553 ? 17.765 13.717 8.351 1.00 96.50 553 THR A CA 1
ATOM 4267 C C . THR A 1 553 ? 18.452 12.672 9.227 1.00 96.50 553 THR A C 1
ATOM 4269 O O . THR A 1 553 ? 19.430 12.991 9.895 1.00 96.50 553 THR A O 1
ATOM 4272 N N . GLN A 1 554 ? 18.027 11.407 9.131 1.00 95.50 554 GLN A N 1
ATOM 4273 C CA . GLN A 1 554 ? 18.684 10.257 9.764 1.00 95.50 554 GLN A CA 1
ATOM 4274 C C . GLN A 1 554 ? 19.926 9.753 8.994 1.00 95.50 554 GLN A C 1
ATOM 4276 O O . GLN A 1 554 ? 20.459 8.685 9.293 1.00 95.50 554 GLN A O 1
ATOM 4281 N N . GLY A 1 555 ? 20.393 10.482 7.973 1.00 95.56 555 GLY A N 1
ATOM 4282 C CA . GLY A 1 555 ? 21.600 10.146 7.209 1.00 95.56 555 GLY A CA 1
ATOM 4283 C C . GLY A 1 555 ? 21.436 8.993 6.212 1.00 95.56 555 GLY A C 1
ATOM 4284 O O . GLY A 1 555 ? 22.432 8.478 5.693 1.00 95.56 555 GLY A O 1
ATOM 4285 N N . LYS A 1 556 ? 20.203 8.563 5.919 1.00 95.62 556 LYS A N 1
ATOM 4286 C CA . LYS A 1 556 ? 19.941 7.461 4.982 1.00 95.62 556 LYS A CA 1
ATOM 4287 C C . LYS A 1 556 ? 19.971 7.947 3.532 1.00 95.62 556 LYS A C 1
ATOM 4289 O O . LYS A 1 556 ? 19.593 9.072 3.207 1.00 95.62 556 LYS A O 1
ATOM 4294 N N . LYS A 1 557 ? 20.421 7.079 2.621 1.00 91.75 557 LYS A N 1
ATOM 4295 C CA . LYS A 1 557 ? 20.646 7.414 1.202 1.00 91.75 557 LYS A CA 1
ATOM 4296 C C . LYS A 1 557 ? 19.354 7.340 0.384 1.00 91.75 557 LYS A C 1
ATOM 4298 O O . LYS A 1 557 ? 19.146 6.395 -0.373 1.00 91.75 557 LYS A O 1
ATOM 4303 N N . VAL A 1 558 ? 18.502 8.351 0.518 1.00 96.56 558 VAL A N 1
ATOM 4304 C CA . VAL A 1 558 ? 17.180 8.407 -0.135 1.00 96.56 558 VAL A CA 1
ATOM 4305 C C . VAL A 1 558 ? 17.094 9.361 -1.331 1.00 96.56 558 VAL A C 1
ATOM 4307 O O . VAL A 1 558 ? 16.074 9.387 -2.013 1.00 96.56 558 VAL A O 1
ATOM 4310 N N . ASP A 1 559 ? 18.163 10.096 -1.659 1.00 95.12 559 ASP A N 1
ATOM 4311 C CA . ASP A 1 559 ? 18.153 11.116 -2.725 1.00 95.12 559 ASP A CA 1
ATOM 4312 C C . ASP A 1 559 ? 17.674 10.582 -4.080 1.00 95.12 559 ASP A C 1
ATOM 4314 O O . ASP A 1 559 ? 16.994 11.283 -4.827 1.00 95.12 559 ASP A O 1
ATOM 4318 N N . LYS A 1 560 ? 17.996 9.321 -4.393 1.00 92.31 560 LYS A N 1
ATOM 4319 C CA . LYS A 1 560 ? 17.545 8.667 -5.626 1.00 92.31 560 LYS A CA 1
ATOM 4320 C C . LYS A 1 560 ? 16.018 8.547 -5.693 1.00 92.31 560 LYS A C 1
ATOM 4322 O O . LYS A 1 560 ? 15.462 8.703 -6.772 1.00 92.31 560 LYS A O 1
ATOM 4327 N N . LEU A 1 561 ? 15.362 8.273 -4.564 1.00 96.62 561 LEU A N 1
ATOM 4328 C CA . LEU A 1 561 ? 13.905 8.128 -4.481 1.00 96.62 561 LEU A CA 1
ATOM 4329 C C . LEU A 1 561 ? 13.196 9.486 -4.550 1.00 96.62 561 LEU A C 1
ATOM 4331 O O . LEU A 1 561 ? 12.101 9.571 -5.091 1.00 96.62 561 LEU A O 1
ATOM 4335 N N . MET A 1 562 ? 13.836 10.544 -4.038 1.00 97.81 562 MET A N 1
ATOM 4336 C CA . MET A 1 562 ? 13.271 11.899 -3.992 1.00 97.81 562 MET A CA 1
ATOM 4337 C C . MET A 1 562 ? 13.439 12.676 -5.305 1.00 97.81 562 MET A C 1
ATOM 4339 O O . MET A 1 562 ? 12.651 13.568 -5.590 1.00 97.81 562 MET A O 1
ATOM 4343 N N . ARG A 1 563 ? 14.470 12.362 -6.101 1.00 95.44 563 ARG A N 1
ATOM 4344 C CA . ARG A 1 563 ? 14.934 13.172 -7.245 1.00 95.44 563 ARG A CA 1
A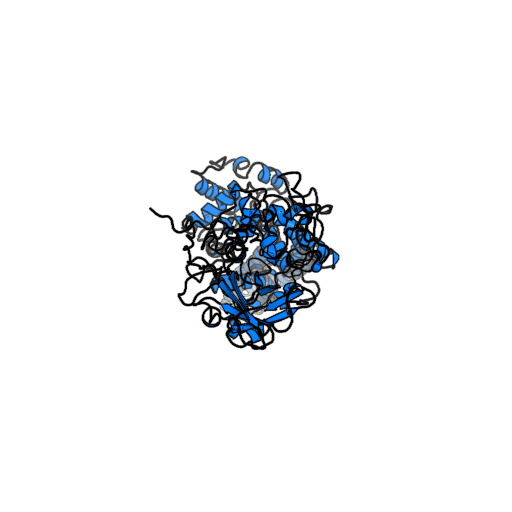TOM 4345 C C . ARG A 1 563 ? 13.846 13.565 -8.251 1.00 95.44 563 ARG A C 1
ATOM 4347 O O . ARG A 1 563 ? 13.946 14.637 -8.838 1.00 95.44 563 ARG A O 1
ATOM 4354 N N . HIS A 1 564 ? 12.874 12.687 -8.488 1.00 94.56 564 HIS A N 1
ATOM 4355 C CA . HIS A 1 564 ? 11.842 12.857 -9.516 1.00 94.56 564 HIS A CA 1
ATOM 4356 C C . HIS A 1 564 ? 10.441 13.084 -8.939 1.00 94.56 564 HIS A C 1
ATOM 4358 O O . HIS A 1 564 ? 9.466 13.037 -9.685 1.00 94.56 564 HIS A O 1
ATOM 4364 N N . LEU A 1 565 ? 10.338 13.317 -7.630 1.00 97.25 565 LEU A N 1
ATOM 4365 C CA . LEU A 1 565 ? 9.077 13.605 -6.960 1.00 97.25 565 LEU A CA 1
ATOM 4366 C C . LEU A 1 565 ? 8.956 15.110 -6.727 1.00 97.25 565 LEU A C 1
ATOM 4368 O O . LEU A 1 565 ? 9.881 15.745 -6.218 1.00 97.25 565 LEU A O 1
ATOM 4372 N N . THR A 1 566 ? 7.795 15.656 -7.070 1.00 96.25 566 THR A N 1
ATOM 4373 C CA . THR A 1 566 ? 7.459 17.065 -6.857 1.00 96.25 566 THR A CA 1
ATOM 4374 C C . THR A 1 566 ? 6.283 17.135 -5.888 1.00 96.25 566 THR A C 1
ATOM 4376 O O . THR A 1 566 ? 5.295 16.438 -6.126 1.00 96.25 566 THR A O 1
ATOM 4379 N N . PRO A 1 567 ? 6.361 17.947 -4.818 1.00 97.38 567 PRO A N 1
ATOM 4380 C CA . PRO A 1 567 ? 5.214 18.225 -3.964 1.00 97.38 567 PRO A CA 1
ATOM 4381 C C . PRO A 1 567 ? 4.021 18.757 -4.752 1.00 97.38 567 PRO A C 1
ATOM 4383 O O . PRO A 1 567 ? 4.184 19.466 -5.747 1.00 97.38 567 PRO A O 1
ATOM 4386 N N . ARG A 1 568 ? 2.821 18.414 -4.296 1.00 96.12 568 ARG A N 1
ATOM 4387 C CA . ARG A 1 568 ? 1.555 18.777 -4.938 1.00 96.12 568 ARG A CA 1
ATOM 4388 C C . ARG A 1 568 ? 0.633 19.563 -4.027 1.00 96.12 568 ARG A C 1
ATOM 4390 O O . ARG A 1 568 ? -0.136 20.376 -4.528 1.00 96.12 568 ARG A O 1
ATOM 4397 N N . THR A 1 569 ? 0.732 19.344 -2.720 1.00 94.81 569 THR A N 1
ATOM 4398 C CA . THR A 1 569 ? -0.064 20.078 -1.727 1.00 94.81 569 THR A CA 1
ATOM 4399 C C . THR A 1 569 ? 0.641 21.352 -1.246 1.00 94.81 569 THR A C 1
ATOM 4401 O O . THR A 1 569 ? -0.018 22.324 -0.893 1.00 94.81 569 THR A O 1
ATOM 4404 N N . VAL A 1 570 ? 1.977 21.382 -1.264 1.00 95.44 570 VAL A N 1
ATOM 4405 C CA . VAL A 1 570 ? 2.798 22.536 -0.844 1.00 95.44 570 VAL A CA 1
ATOM 4406 C C . VAL A 1 570 ? 3.681 23.041 -1.987 1.00 95.44 570 VAL A C 1
ATOM 4408 O O . VAL A 1 570 ? 3.900 22.337 -2.972 1.00 95.44 570 VAL A O 1
ATOM 4411 N N . SER A 1 571 ? 4.206 24.265 -1.871 1.00 95.25 571 SER A N 1
ATOM 4412 C CA . SER A 1 571 ? 4.941 24.938 -2.954 1.00 95.25 571 SER A CA 1
ATOM 4413 C C . SER A 1 571 ? 6.294 24.320 -3.300 1.00 95.25 571 SER A C 1
ATOM 4415 O O . SER A 1 571 ? 6.748 24.436 -4.440 1.00 95.25 571 SER A O 1
ATOM 4417 N N . SER A 1 572 ? 6.978 23.711 -2.332 1.00 96.62 572 SER A N 1
ATOM 4418 C CA . SER A 1 572 ? 8.337 23.214 -2.522 1.00 96.62 572 SER A CA 1
ATOM 4419 C C . SER A 1 572 ? 8.689 22.077 -1.566 1.00 96.62 572 SER A C 1
ATOM 4421 O O . SER A 1 572 ? 8.010 21.823 -0.574 1.00 96.62 572 SER A O 1
ATOM 4423 N N . LEU A 1 573 ? 9.797 21.384 -1.846 1.00 96.06 573 LEU A N 1
ATOM 4424 C CA . LEU A 1 573 ? 10.307 20.322 -0.974 1.00 96.06 573 LEU A CA 1
ATOM 4425 C C . LEU A 1 573 ? 10.736 20.857 0.406 1.00 96.06 573 LEU A C 1
ATOM 4427 O O . LEU A 1 573 ? 10.735 20.121 1.399 1.00 96.06 573 LEU A O 1
ATOM 4431 N N . GLN A 1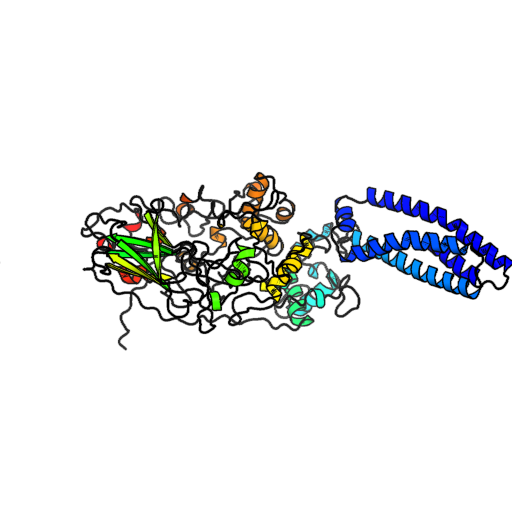 574 ? 11.122 22.132 0.483 1.00 96.50 574 GLN A N 1
ATOM 4432 C CA . GLN A 1 574 ? 11.431 22.793 1.747 1.00 96.50 574 GLN A CA 1
ATOM 4433 C C . GLN A 1 574 ? 10.200 22.849 2.657 1.00 96.50 574 GLN A C 1
ATOM 4435 O O . GLN A 1 574 ? 10.363 22.616 3.851 1.00 96.50 574 GLN A O 1
ATOM 4440 N N . ASP A 1 575 ? 9.011 23.023 2.081 1.00 97.69 575 ASP A N 1
ATOM 4441 C CA . ASP A 1 575 ? 7.744 23.190 2.805 1.00 97.69 575 ASP A CA 1
ATOM 4442 C C . ASP A 1 575 ? 7.122 21.863 3.266 1.00 97.69 575 ASP A C 1
ATOM 4444 O O . ASP A 1 575 ? 6.160 21.868 4.022 1.00 97.69 575 ASP A O 1
ATOM 4448 N N . ILE A 1 576 ? 7.645 20.714 2.824 1.00 98.06 576 ILE A N 1
ATOM 4449 C CA . ILE A 1 576 ? 7.201 19.394 3.300 1.00 98.06 576 ILE A CA 1
ATOM 4450 C C . ILE A 1 576 ? 7.675 19.175 4.740 1.00 98.06 576 ILE A C 1
ATOM 4452 O O . ILE A 1 576 ? 8.877 19.106 4.981 1.00 98.06 576 ILE A O 1
ATOM 4456 N N . GLU A 1 577 ? 6.776 18.967 5.687 1.00 97.69 577 GLU A N 1
ATOM 4457 C CA . GLU A 1 577 ? 7.122 18.607 7.057 1.00 97.69 577 GLU A CA 1
ATOM 4458 C C . GLU A 1 577 ? 7.487 17.116 7.141 1.00 97.69 577 GLU A C 1
ATOM 4460 O O . GLU A 1 577 ? 6.690 16.254 6.745 1.00 97.69 577 GLU A O 1
ATOM 4465 N N . PRO A 1 578 ? 8.703 16.774 7.613 1.00 97.56 578 PRO A N 1
ATOM 4466 C CA . PRO A 1 578 ? 9.129 15.389 7.738 1.00 97.56 578 PRO A CA 1
ATOM 4467 C C . PRO A 1 578 ? 8.308 14.667 8.807 1.00 97.56 578 PRO A C 1
ATOM 4469 O O . PRO A 1 578 ? 7.968 15.249 9.835 1.00 97.56 578 PRO A O 1
ATOM 4472 N N . ARG A 1 579 ? 8.037 13.378 8.594 1.00 96.38 579 ARG A N 1
ATOM 4473 C CA . ARG A 1 579 ? 7.219 12.592 9.523 1.00 96.38 579 ARG A CA 1
ATOM 4474 C C . ARG A 1 579 ? 7.765 11.183 9.730 1.00 96.38 579 ARG A C 1
ATOM 4476 O O . ARG A 1 579 ? 8.279 10.561 8.798 1.00 96.38 579 ARG A O 1
ATOM 4483 N N . ILE A 1 580 ? 7.606 10.673 10.945 1.00 95.88 580 ILE A N 1
ATOM 4484 C CA . ILE A 1 580 ? 7.831 9.273 11.302 1.00 95.88 580 ILE A CA 1
ATOM 4485 C C . ILE A 1 580 ? 6.516 8.520 11.068 1.00 95.88 580 ILE A C 1
ATOM 4487 O O . ILE A 1 580 ? 5.491 8.921 11.629 1.00 95.88 580 ILE A O 1
ATOM 4491 N N . PRO A 1 581 ? 6.506 7.441 10.265 1.00 94.75 581 PRO A N 1
ATOM 4492 C CA . PRO A 1 581 ? 5.285 6.676 10.044 1.00 94.75 581 PRO A CA 1
ATOM 4493 C C . PRO A 1 581 ? 4.764 6.122 11.374 1.00 94.75 581 PRO A C 1
ATOM 4495 O O . PRO A 1 581 ? 5.562 5.703 12.212 1.00 94.75 581 PRO A O 1
ATOM 4498 N N . TRP A 1 582 ? 3.441 6.109 11.549 1.00 93.25 582 TRP A N 1
ATOM 4499 C CA . TRP A 1 582 ? 2.741 5.589 12.733 1.00 93.25 582 TRP A CA 1
ATOM 4500 C C . TRP A 1 582 ? 2.889 6.396 14.027 1.00 93.25 582 TRP A C 1
ATOM 4502 O O . TRP A 1 582 ? 2.247 6.049 15.017 1.00 93.25 582 TRP A O 1
ATOM 4512 N N . VAL A 1 583 ? 3.700 7.456 14.024 1.00 94.75 583 VAL A N 1
ATOM 4513 C CA . VAL A 1 583 ? 3.911 8.357 15.171 1.00 94.75 583 VAL A CA 1
ATOM 4514 C C . VAL A 1 583 ? 3.429 9.766 14.837 1.00 94.75 583 VAL A C 1
ATOM 4516 O O . VAL A 1 583 ? 2.740 10.392 15.638 1.00 94.75 583 VAL A O 1
ATOM 4519 N N . ASN A 1 584 ? 3.794 10.249 13.648 1.00 96.31 584 ASN A N 1
ATOM 4520 C CA . ASN A 1 584 ? 3.417 11.549 13.113 1.00 96.31 584 ASN A CA 1
ATOM 4521 C C . ASN A 1 584 ? 2.354 11.329 12.024 1.00 96.31 584 ASN A C 1
ATOM 4523 O O . ASN A 1 584 ? 2.674 11.085 10.853 1.00 96.31 584 ASN A O 1
ATOM 4527 N N . GLU A 1 585 ? 1.090 11.372 12.435 1.00 95.38 585 GLU A N 1
ATOM 4528 C CA . GLU A 1 585 ? -0.086 11.162 11.585 1.00 95.38 585 GLU A CA 1
ATOM 4529 C C . GLU A 1 585 ? -1.017 12.389 11.654 1.00 95.38 585 GLU A C 1
ATOM 4531 O O . GLU A 1 585 ? -0.781 13.282 12.475 1.00 95.38 585 GLU A O 1
ATOM 4536 N N . PRO A 1 586 ? -2.037 12.493 10.782 1.00 94.25 586 PRO A N 1
ATOM 4537 C CA . PRO A 1 586 ? -2.975 13.613 10.812 1.00 94.25 586 PRO A CA 1
ATOM 4538 C C . PRO A 1 586 ? -3.698 13.722 12.164 1.00 94.25 586 PRO A C 1
ATOM 4540 O O . PRO A 1 586 ? -4.279 12.745 12.639 1.00 94.25 586 PRO A O 1
ATOM 4543 N N . ASP A 1 587 ? -3.693 14.916 12.761 1.00 91.88 587 ASP A N 1
ATOM 4544 C CA . ASP A 1 587 ? -4.430 15.216 13.995 1.00 91.88 587 ASP A CA 1
ATOM 4545 C C . ASP A 1 587 ? -5.842 15.725 13.659 1.00 91.88 587 ASP A C 1
ATOM 4547 O O . ASP A 1 587 ? -6.025 16.569 12.775 1.00 91.88 587 ASP A O 1
ATOM 4551 N N . CYS A 1 588 ? -6.856 15.234 14.376 1.00 89.44 588 CYS A N 1
ATOM 4552 C CA . CYS A 1 588 ? -8.230 15.699 14.220 1.00 89.44 588 CYS A CA 1
ATOM 4553 C C . CYS A 1 588 ? -8.376 17.194 14.551 1.00 89.44 588 CYS A C 1
ATOM 4555 O O . CYS A 1 588 ? -9.153 17.885 13.886 1.00 89.44 588 CYS A O 1
ATOM 4557 N N . LEU A 1 589 ? -7.592 17.713 15.503 1.00 91.00 589 LEU A N 1
ATOM 4558 C CA . LEU A 1 589 ? -7.640 19.116 15.925 1.00 91.00 589 LEU A CA 1
ATOM 4559 C C . LEU A 1 589 ? -7.074 20.090 14.888 1.00 91.00 589 LEU A C 1
ATOM 4561 O O . LEU A 1 589 ? -7.352 21.282 14.976 1.00 91.00 589 LEU A O 1
ATOM 4565 N N . ASN A 1 590 ? -6.368 19.611 13.859 1.00 90.38 590 ASN A N 1
ATOM 4566 C CA . ASN A 1 590 ? -5.930 20.468 12.751 1.00 90.38 590 ASN A CA 1
ATOM 4567 C C . ASN A 1 590 ? -7.124 21.060 11.988 1.00 90.38 590 ASN A C 1
ATOM 4569 O O . ASN A 1 590 ? -7.053 22.158 11.442 1.00 90.38 590 ASN A O 1
ATOM 4573 N N . CYS A 1 591 ? -8.227 20.310 11.922 1.00 90.94 591 CYS A N 1
ATOM 4574 C CA . CYS A 1 591 ? -9.467 20.735 11.272 1.00 90.94 591 CYS A CA 1
ATOM 4575 C C . CYS A 1 591 ? -10.557 21.078 12.294 1.00 90.94 591 CYS A C 1
ATOM 4577 O O . CYS A 1 591 ? -11.335 22.005 12.074 1.00 90.94 591 CYS A O 1
ATOM 4579 N N . HIS A 1 592 ? -10.605 20.343 13.407 1.00 90.75 592 HIS A N 1
ATOM 4580 C CA . HIS A 1 592 ? -11.532 20.537 14.520 1.00 90.75 592 HIS A CA 1
ATOM 4581 C C . HIS A 1 592 ? -10.865 21.300 15.664 1.00 90.75 592 HIS A C 1
ATOM 4583 O O . HIS A 1 592 ? -10.791 20.802 16.786 1.00 90.75 592 HIS A O 1
ATOM 4589 N N . VAL A 1 593 ? -10.344 22.490 15.363 1.00 90.00 593 VAL A N 1
ATOM 4590 C CA . VAL A 1 593 ? -9.686 23.361 16.349 1.00 90.00 593 VAL A CA 1
ATOM 4591 C C . VAL A 1 593 ? -10.645 23.606 17.512 1.00 90.00 593 VAL A C 1
ATOM 4593 O O . VAL A 1 593 ? -11.808 23.919 17.274 1.00 90.00 593 VAL A O 1
ATOM 4596 N N . ASP A 1 594 ? -10.186 23.402 18.747 1.00 88.75 594 ASP A N 1
ATOM 4597 C CA . ASP A 1 594 ? -11.002 23.511 19.967 1.00 88.75 594 ASP A CA 1
ATOM 4598 C C . ASP A 1 594 ? -12.297 22.669 19.934 1.00 88.75 594 ASP A C 1
ATOM 4600 O O . ASP A 1 594 ? -13.311 23.027 20.526 1.00 88.75 594 ASP A O 1
ATOM 4604 N N . PHE A 1 595 ? -12.272 21.536 19.219 1.00 88.62 595 PHE A N 1
ATOM 4605 C CA . PHE A 1 595 ? -13.424 20.654 18.971 1.00 88.62 595 PHE A CA 1
ATOM 4606 C C . PHE A 1 595 ? -14.567 21.312 18.179 1.00 88.62 595 PHE A C 1
ATOM 4608 O O . PHE A 1 595 ? -15.682 20.784 18.108 1.00 88.62 595 PHE A O 1
ATOM 4615 N N . GLU A 1 596 ? -14.290 22.437 17.519 1.00 85.69 596 GLU A N 1
ATOM 4616 C CA . GLU A 1 596 ? -15.281 23.196 16.775 1.00 85.69 596 GLU A CA 1
ATOM 4617 C C . GLU A 1 596 ? -15.490 22.708 15.339 1.00 85.69 596 GLU A C 1
ATOM 4619 O O . GLU A 1 596 ? -14.907 21.740 14.831 1.00 85.69 596 GLU A O 1
ATOM 4624 N N . LYS A 1 597 ? -16.441 23.358 14.663 1.00 85.06 597 LYS A N 1
ATOM 4625 C CA . LYS A 1 597 ? -16.664 23.143 13.232 1.00 85.06 597 LYS A CA 1
ATOM 4626 C C . LYS A 1 597 ? -15.459 23.673 12.458 1.00 85.06 597 LYS A C 1
ATOM 4628 O O . LYS A 1 597 ? -15.081 24.819 12.691 1.00 85.06 597 LYS A O 1
ATOM 4633 N N . PRO A 1 598 ? -14.958 22.938 11.450 1.00 87.00 598 PRO A N 1
ATOM 4634 C CA . PRO A 1 598 ? -13.995 23.509 10.526 1.00 87.00 598 PRO A CA 1
ATOM 4635 C C . PRO A 1 598 ? -14.549 24.788 9.882 1.00 87.00 598 PRO A C 1
ATOM 4637 O O . PRO A 1 598 ? -15.712 24.8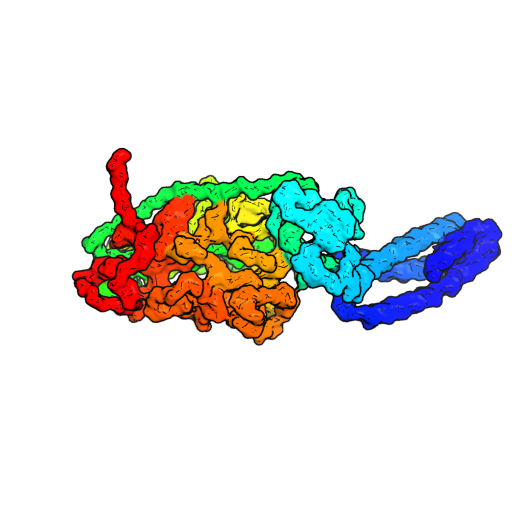38 9.459 1.00 87.00 598 PRO A O 1
ATOM 4640 N N . ALA A 1 599 ? -13.713 25.825 9.803 1.00 83.12 599 ALA A N 1
ATOM 4641 C CA . ALA A 1 599 ? -14.101 27.130 9.265 1.00 83.12 599 ALA A CA 1
ATOM 4642 C C . ALA A 1 599 ? -14.500 27.065 7.778 1.00 83.12 599 ALA A C 1
ATOM 4644 O O . ALA A 1 599 ? -15.339 27.838 7.312 1.00 83.12 599 ALA A O 1
ATOM 4645 N N . THR A 1 600 ? -13.924 26.119 7.033 1.00 84.19 600 THR A N 1
ATOM 4646 C CA . THR A 1 600 ? -14.160 25.893 5.604 1.00 84.19 600 THR A CA 1
ATOM 4647 C C . THR A 1 600 ? -14.446 24.413 5.341 1.00 84.19 600 THR A C 1
ATOM 4649 O O . THR A 1 600 ? -14.248 23.557 6.199 1.00 84.19 600 THR A O 1
ATOM 4652 N N . ARG A 1 601 ? -14.943 24.096 4.138 1.00 78.56 601 ARG A N 1
ATOM 4653 C CA . ARG A 1 601 ? -15.006 22.704 3.646 1.00 78.56 601 ARG A CA 1
ATOM 4654 C C . ARG A 1 601 ? -13.720 22.275 2.937 1.00 78.56 601 ARG A C 1
ATOM 4656 O O . ARG A 1 601 ? -13.538 21.089 2.703 1.00 78.56 601 ARG A O 1
ATOM 4663 N N . ASP A 1 602 ? -12.873 23.242 2.594 1.00 84.06 602 ASP A N 1
ATOM 4664 C CA . ASP A 1 602 ? -11.546 23.029 2.027 1.00 84.06 602 ASP A CA 1
ATOM 4665 C C . ASP A 1 602 ? -10.559 22.847 3.182 1.00 84.06 602 ASP A C 1
ATOM 4667 O O . ASP A 1 602 ? -9.954 23.805 3.666 1.00 84.06 602 ASP A O 1
ATOM 4671 N N . VAL A 1 603 ? -10.542 21.627 3.718 1.00 87.00 603 VAL A N 1
ATOM 4672 C CA . VAL A 1 603 ? -9.738 21.233 4.876 1.00 87.00 603 VAL A CA 1
ATOM 4673 C C . VAL A 1 603 ? -8.634 20.286 4.440 1.00 87.00 603 VAL A C 1
ATOM 4675 O O . VAL A 1 603 ? -8.833 19.438 3.570 1.00 87.00 603 VAL A O 1
ATOM 4678 N N . SER A 1 604 ? -7.477 20.406 5.084 1.00 89.69 604 SER A N 1
ATOM 4679 C CA . SER A 1 604 ? -6.364 19.492 4.881 1.00 89.69 604 SER A CA 1
ATOM 4680 C C . SER A 1 604 ? -5.703 19.170 6.213 1.00 89.69 604 SER A C 1
ATOM 4682 O O . SER A 1 604 ? -5.310 20.069 6.954 1.00 89.69 604 SER A O 1
ATOM 4684 N N . GLY A 1 605 ? -5.581 17.877 6.503 1.00 91.00 605 GLY A N 1
ATOM 4685 C CA . GLY A 1 605 ? -4.747 17.364 7.587 1.00 91.00 605 GLY A CA 1
ATOM 4686 C C . GLY A 1 605 ? -3.287 17.171 7.168 1.00 91.00 605 GLY A C 1
ATOM 4687 O O . GLY A 1 605 ? -2.456 16.841 8.010 1.00 91.00 605 GLY A O 1
ATOM 4688 N N . PHE A 1 606 ? -2.963 17.359 5.883 1.00 94.69 606 PHE A N 1
ATOM 4689 C CA . PHE A 1 606 ? -1.607 17.173 5.382 1.00 94.69 606 PHE A CA 1
ATOM 4690 C C . PHE A 1 606 ? -0.647 18.216 5.967 1.00 94.69 606 PHE A C 1
ATOM 4692 O O . PHE A 1 606 ? -1.001 19.381 6.149 1.00 94.69 606 PHE A O 1
ATOM 4699 N N . ASN A 1 607 ? 0.607 17.803 6.178 1.00 95.12 607 ASN A N 1
ATOM 4700 C CA . ASN A 1 607 ? 1.712 18.643 6.645 1.00 95.12 607 ASN A CA 1
ATOM 4701 C C . ASN A 1 607 ? 1.590 19.137 8.094 1.00 95.12 607 ASN A C 1
ATOM 4703 O O . ASN A 1 607 ? 2.404 19.945 8.531 1.00 95.12 607 ASN A O 1
ATOM 4707 N N . GLN A 1 608 ? 0.586 18.660 8.827 1.00 93.56 608 GLN A N 1
ATOM 4708 C CA . GLN A 1 608 ? 0.353 18.977 10.229 1.00 93.56 608 GLN A CA 1
ATOM 4709 C C . GLN A 1 608 ? 0.215 17.662 10.986 1.00 93.56 608 GLN A C 1
ATOM 4711 O O . GLN A 1 608 ? -0.796 16.967 10.894 1.00 93.56 608 GLN A O 1
ATOM 4716 N N . TRP A 1 609 ? 1.272 17.286 11.693 1.00 95.62 609 TRP A N 1
ATOM 4717 C CA . TRP A 1 609 ? 1.389 15.956 12.274 1.00 95.62 609 TRP A CA 1
ATOM 4718 C C . TRP A 1 609 ? 1.284 15.996 13.791 1.00 95.62 609 TRP A C 1
ATOM 4720 O O . TRP A 1 609 ? 1.791 16.918 14.429 1.00 95.62 609 TRP A O 1
ATOM 4730 N N . THR A 1 610 ? 0.720 14.941 14.372 1.00 95.94 610 THR A N 1
ATOM 4731 C CA . THR A 1 610 ? 0.858 14.664 15.804 1.00 95.94 610 THR A CA 1
ATOM 4732 C C . THR A 1 610 ? 2.334 14.641 16.204 1.00 95.94 610 THR A C 1
ATOM 4734 O O . THR A 1 610 ? 3.181 14.162 15.451 1.00 95.94 610 THR A O 1
ATOM 4737 N N . HIS A 1 611 ? 2.671 15.124 17.402 1.00 92.88 611 HIS A N 1
ATOM 4738 C CA . HIS A 1 611 ? 4.062 15.141 17.875 1.00 92.88 611 HIS A CA 1
ATOM 4739 C C . HIS A 1 611 ? 4.553 13.777 18.382 1.00 92.88 611 HIS A C 1
ATOM 4741 O O . HIS A 1 611 ? 5.746 13.482 18.304 1.00 92.88 611 HIS A O 1
ATOM 4747 N N . SER A 1 612 ? 3.646 12.951 18.905 1.00 93.56 612 SER A N 1
ATOM 4748 C CA . SER A 1 612 ? 3.943 11.650 19.504 1.00 93.56 612 SER A CA 1
ATOM 4749 C C . SER A 1 612 ? 2.761 10.688 19.351 1.00 93.56 612 SER A C 1
ATOM 4751 O O . SER A 1 612 ? 1.663 11.091 18.964 1.00 93.56 612 SER A O 1
ATOM 4753 N N . VAL A 1 613 ? 2.982 9.419 19.712 1.00 92.19 613 VAL A N 1
ATOM 4754 C CA . VAL A 1 613 ? 1.954 8.362 19.706 1.00 92.19 613 VAL A CA 1
ATOM 4755 C C . VAL A 1 613 ? 0.749 8.722 20.585 1.00 92.19 613 VAL A C 1
ATOM 4757 O O . VAL A 1 613 ? -0.379 8.461 20.186 1.00 92.19 613 VAL A O 1
ATOM 4760 N N . ALA A 1 614 ? 0.963 9.387 21.725 1.00 92.00 614 ALA A N 1
ATOM 4761 C CA . ALA A 1 614 ? -0.116 9.824 22.618 1.00 92.00 614 ALA A CA 1
ATOM 4762 C C . ALA A 1 614 ? -1.042 10.879 21.978 1.00 92.00 614 ALA A C 1
ATOM 4764 O O . ALA A 1 614 ? -2.193 11.024 22.371 1.00 92.00 614 ALA A O 1
ATOM 4765 N N . GLY A 1 615 ? -0.553 11.611 20.970 1.00 92.94 615 GLY A N 1
ATOM 4766 C CA . GLY A 1 615 ? -1.362 12.578 20.229 1.00 92.94 615 GLY A CA 1
ATOM 4767 C C . GLY A 1 615 ? -2.304 11.943 19.203 1.00 92.94 615 GLY A C 1
ATOM 4768 O O . GLY A 1 615 ? -3.189 12.635 18.704 1.00 92.94 615 GLY A O 1
ATOM 4769 N N . LEU A 1 616 ? -2.129 10.661 18.868 1.00 94.94 616 LEU A N 1
ATOM 4770 C CA . LEU A 1 616 ? -2.944 9.975 17.866 1.00 94.94 616 LEU A CA 1
ATOM 4771 C C . LEU A 1 616 ? -4.390 9.832 18.341 1.00 94.94 616 LEU A C 1
ATOM 4773 O O . LEU A 1 616 ? -4.632 9.486 19.492 1.00 94.94 616 LEU A O 1
ATOM 4777 N N . PHE A 1 617 ? -5.348 9.994 17.427 1.00 95.19 617 PHE A N 1
ATOM 4778 C CA . PHE A 1 617 ? -6.778 9.811 17.709 1.00 95.19 617 PHE A CA 1
ATOM 4779 C C . PHE A 1 617 ? -7.086 8.477 18.413 1.00 95.19 617 PHE A C 1
ATOM 4781 O O . PHE A 1 617 ? -7.805 8.465 19.405 1.00 95.19 617 PHE A O 1
ATOM 4788 N N . ARG A 1 618 ? -6.457 7.382 17.965 1.00 94.56 618 ARG A N 1
ATOM 4789 C CA . ARG A 1 618 ? -6.609 6.041 18.555 1.00 94.56 618 ARG A CA 1
ATOM 4790 C C . ARG A 1 618 ? -6.045 5.868 19.970 1.00 94.56 618 ARG A C 1
ATOM 4792 O O . ARG A 1 618 ? -6.315 4.862 20.604 1.00 94.56 618 ARG A O 1
ATOM 4799 N N . MET A 1 619 ? -5.213 6.801 20.434 1.00 94.31 619 MET A N 1
ATOM 4800 C CA . MET A 1 619 ? -4.577 6.753 21.760 1.00 94.31 619 MET A CA 1
ATOM 4801 C C . MET A 1 619 ? -5.078 7.857 22.691 1.00 94.31 619 MET A C 1
ATOM 4803 O O . MET A 1 619 ? -4.707 7.882 23.860 1.00 94.31 619 MET A O 1
ATOM 4807 N N . ARG A 1 620 ? -5.866 8.805 22.176 1.00 93.62 620 ARG A N 1
ATOM 4808 C CA . ARG A 1 620 ? -6.303 9.977 22.926 1.00 93.62 620 ARG A CA 1
ATOM 4809 C C . ARG A 1 620 ? -7.526 9.639 23.770 1.00 93.62 620 ARG A C 1
ATOM 4811 O O . ARG A 1 620 ? -8.428 8.933 23.315 1.00 93.62 620 ARG A O 1
ATOM 4818 N N . THR A 1 621 ? -7.566 10.207 24.967 1.00 94.19 621 THR A N 1
ATOM 4819 C CA . THR A 1 621 ? -8.737 10.217 25.841 1.00 94.19 621 THR A CA 1
ATOM 4820 C C . THR A 1 621 ? -9.300 11.626 25.978 1.00 94.19 621 THR A C 1
ATOM 4822 O O . THR A 1 621 ? -8.635 12.611 25.646 1.00 94.19 621 THR A O 1
ATOM 4825 N N . ASP A 1 622 ? -10.521 11.721 26.485 1.00 91.31 622 ASP A N 1
ATOM 4826 C CA . ASP A 1 622 ? -11.020 12.955 27.086 1.00 91.31 622 ASP A CA 1
ATOM 4827 C C . ASP A 1 622 ? -10.430 13.192 28.495 1.00 91.31 622 ASP A C 1
ATOM 4829 O O . ASP A 1 622 ? -9.539 12.462 28.948 1.00 91.31 622 ASP A O 1
ATOM 4833 N N . ASP A 1 623 ? -10.945 14.211 29.190 1.00 89.81 623 ASP A N 1
ATOM 4834 C CA . ASP A 1 623 ? -10.484 14.629 30.520 1.00 89.81 623 ASP A CA 1
ATOM 4835 C C . ASP A 1 623 ? -10.859 13.650 31.652 1.00 89.81 623 ASP A C 1
ATOM 4837 O O . ASP A 1 623 ? -10.371 13.794 32.775 1.00 89.81 623 ASP A O 1
ATOM 4841 N N . VAL A 1 624 ? -11.708 12.650 31.381 1.00 91.50 624 VAL A N 1
ATOM 4842 C CA . VAL A 1 624 ? -12.139 11.628 32.355 1.00 91.50 624 VAL A CA 1
ATOM 4843 C C . VAL A 1 624 ? -11.658 10.217 31.996 1.00 91.50 624 VAL A C 1
ATOM 4845 O O . VAL A 1 624 ? -11.997 9.251 32.678 1.00 91.50 624 VAL A O 1
ATOM 4848 N N . GLY A 1 625 ? -10.825 10.092 30.960 1.00 93.81 625 GLY A N 1
ATOM 4849 C CA . GLY A 1 625 ? -10.171 8.845 30.576 1.00 93.81 625 GLY A CA 1
ATOM 4850 C C . GLY A 1 625 ? -10.979 7.949 29.632 1.00 93.81 625 GLY A C 1
ATOM 4851 O O . GLY A 1 625 ? -10.583 6.800 29.434 1.00 93.81 625 GLY A O 1
ATOM 4852 N N . LEU A 1 626 ? -12.077 8.426 29.031 1.00 95.81 626 LEU A N 1
ATOM 4853 C CA . LEU A 1 626 ? -12.728 7.705 27.931 1.00 95.81 626 LEU A CA 1
ATOM 4854 C C . LEU A 1 626 ? -11.917 7.880 26.655 1.00 95.81 626 LEU A C 1
ATOM 4856 O O . LEU A 1 626 ? -11.577 8.997 26.263 1.00 95.81 626 LEU A O 1
ATOM 4860 N N . MET A 1 627 ? -11.632 6.774 25.974 1.00 96.94 627 MET A N 1
ATOM 4861 C CA . MET A 1 627 ? -10.912 6.820 24.708 1.00 96.94 627 MET A CA 1
ATOM 4862 C C . MET A 1 627 ? -11.795 7.426 23.618 1.00 96.94 627 MET A C 1
ATOM 4864 O O . MET A 1 627 ? -12.972 7.085 23.487 1.00 96.94 627 MET A O 1
ATOM 4868 N N . CYS A 1 628 ? -11.222 8.286 22.773 1.00 95.94 628 CYS A N 1
ATOM 4869 C CA . CYS A 1 628 ? -11.980 8.935 21.704 1.00 95.94 628 CYS A CA 1
ATOM 4870 C C . CYS A 1 628 ? -12.647 7.910 20.768 1.00 95.94 628 CYS A C 1
ATOM 4872 O O . CYS A 1 628 ? -13.790 8.105 20.358 1.00 95.94 628 CYS A O 1
ATOM 4874 N N . GLU A 1 629 ? -11.975 6.798 20.459 1.00 97.12 629 GLU A N 1
ATOM 4875 C CA . GLU A 1 629 ? -12.523 5.738 19.602 1.00 97.12 629 GLU A CA 1
ATOM 4876 C C . GLU A 1 629 ? -13.676 4.951 20.247 1.00 97.12 629 GLU A C 1
ATOM 4878 O O . GLU A 1 629 ? -14.540 4.461 19.518 1.00 97.12 629 GLU A O 1
ATOM 4883 N N . ALA A 1 630 ? -13.767 4.900 21.583 1.00 97.19 630 ALA A N 1
ATOM 4884 C CA . ALA A 1 630 ? -14.909 4.295 22.273 1.00 97.19 630 ALA A CA 1
ATOM 4885 C C . ALA A 1 630 ? -16.215 5.019 21.905 1.00 97.19 630 ALA A C 1
ATOM 4887 O O . ALA A 1 630 ? -17.244 4.391 21.643 1.00 97.19 630 ALA A O 1
ATOM 4888 N N . CYS A 1 631 ? -16.151 6.351 21.820 1.00 95.94 631 CYS A N 1
ATOM 4889 C CA . CYS A 1 631 ? -17.301 7.198 21.522 1.00 95.94 631 CYS A CA 1
ATOM 4890 C C . CYS A 1 631 ? -17.483 7.463 20.023 1.00 95.94 631 CYS A C 1
ATOM 4892 O O . CYS A 1 631 ? -18.613 7.525 19.536 1.00 95.94 631 CYS A O 1
ATOM 4894 N N . HIS A 1 632 ? -16.388 7.637 19.281 1.00 96.06 632 HIS A N 1
ATOM 4895 C CA . HIS A 1 632 ? -16.411 8.066 17.882 1.00 96.06 632 HIS A CA 1
ATOM 4896 C C . HIS A 1 632 ? -16.234 6.931 16.873 1.00 96.06 632 HIS A C 1
ATOM 4898 O O . HIS A 1 632 ? -16.462 7.171 15.688 1.00 96.06 632 HIS A O 1
ATOM 4904 N N . GLY A 1 633 ? -15.882 5.723 17.314 1.00 96.81 633 GLY A N 1
ATOM 4905 C CA . GLY A 1 633 ? -15.535 4.598 16.451 1.00 96.81 633 GLY A CA 1
ATOM 4906 C C . GLY A 1 633 ? -14.066 4.613 16.025 1.00 96.81 633 GLY A C 1
ATOM 4907 O O . GLY A 1 633 ? -13.334 5.572 16.263 1.00 96.81 633 GLY A O 1
ATOM 4908 N N . ALA A 1 634 ? -13.649 3.526 15.379 1.00 96.56 634 ALA A N 1
ATOM 4909 C CA . ALA A 1 634 ? -12.278 3.315 14.934 1.00 96.56 634 ALA A CA 1
ATOM 4910 C C . ALA A 1 634 ? -11.818 4.348 13.895 1.00 96.56 634 ALA A C 1
ATOM 4912 O O . ALA A 1 634 ? -12.596 4.766 13.030 1.00 96.56 634 ALA A O 1
ATOM 4913 N N . THR A 1 635 ? -10.518 4.649 13.884 1.00 93.50 635 THR A N 1
ATOM 4914 C CA . THR A 1 635 ? -9.856 5.449 12.844 1.00 93.50 635 THR A CA 1
ATOM 4915 C C . THR A 1 635 ? -10.307 4.987 11.446 1.00 93.50 635 THR A C 1
ATOM 4917 O O . THR A 1 635 ? -10.367 3.799 11.173 1.00 93.50 635 THR A O 1
ATOM 4920 N N . HIS A 1 636 ? -10.661 5.903 10.536 1.00 94.81 636 HIS A N 1
ATOM 4921 C CA . HIS A 1 636 ? -11.228 5.616 9.194 1.00 94.81 636 HIS A CA 1
ATOM 4922 C C . HIS A 1 636 ? -12.652 5.023 9.148 1.00 94.81 636 HIS A C 1
ATOM 4924 O O . HIS A 1 636 ? -13.256 4.992 8.069 1.00 94.81 636 HIS A O 1
ATOM 4930 N N . ALA A 1 637 ? -13.225 4.632 10.285 1.00 96.31 637 ALA A N 1
ATOM 4931 C CA . ALA A 1 637 ? -14.586 4.114 10.433 1.00 96.31 637 ALA A CA 1
ATOM 4932 C C . ALA A 1 637 ? -15.406 4.904 11.474 1.00 96.31 637 ALA A C 1
ATOM 4934 O O . ALA A 1 637 ? -16.336 4.369 12.069 1.00 96.31 637 ALA A O 1
ATOM 4935 N N . ASN A 1 638 ? -15.083 6.188 11.661 1.00 95.25 638 ASN A N 1
ATOM 4936 C CA . ASN A 1 638 ? -15.773 7.058 12.613 1.00 95.25 638 ASN A CA 1
ATOM 4937 C C . ASN A 1 638 ? -17.283 7.162 12.337 1.00 95.25 638 ASN A C 1
ATOM 4939 O O . ASN A 1 638 ? -17.701 7.303 11.180 1.00 95.25 638 ASN A O 1
ATOM 4943 N N . TYR A 1 639 ? -18.085 7.202 13.397 1.00 95.56 639 TYR A N 1
ATOM 4944 C CA . TYR A 1 639 ? -19.539 7.280 13.328 1.00 95.56 639 TYR A CA 1
ATOM 4945 C C . TYR A 1 639 ? -20.055 8.612 12.743 1.00 95.56 639 TYR A C 1
ATOM 4947 O O . TYR A 1 639 ? -19.512 9.680 13.047 1.00 95.56 639 TYR A O 1
ATOM 4955 N N . PRO A 1 640 ? -21.145 8.592 11.950 1.00 95.69 640 PRO A N 1
ATOM 4956 C CA . PRO A 1 640 ? -21.777 7.403 11.376 1.00 95.69 640 PRO A CA 1
ATOM 4957 C C . PRO A 1 640 ? -20.919 6.794 10.256 1.00 95.69 640 PRO A C 1
ATOM 4959 O O . PRO A 1 640 ? -20.559 7.478 9.293 1.00 95.69 640 PRO A O 1
ATOM 4962 N N . ALA A 1 641 ? -20.648 5.493 10.346 1.00 94.81 641 ALA A N 1
ATOM 4963 C CA . ALA A 1 641 ? -19.952 4.738 9.310 1.00 94.81 641 ALA A CA 1
ATOM 4964 C C . ALA A 1 641 ? -20.940 4.129 8.301 1.00 94.81 641 ALA A C 1
ATOM 4966 O O . ALA A 1 641 ? -22.128 3.945 8.586 1.00 94.81 641 ALA A O 1
ATOM 4967 N N . THR A 1 642 ? -20.465 3.829 7.091 1.00 93.06 642 THR A N 1
ATOM 4968 C CA . THR A 1 642 ? -21.259 3.147 6.057 1.00 93.06 642 THR A CA 1
ATOM 4969 C C . THR A 1 642 ? -20.483 1.973 5.483 1.00 93.06 642 THR A C 1
ATOM 4971 O O . THR A 1 642 ? -19.525 2.164 4.743 1.00 93.06 642 THR A O 1
ATOM 4974 N N . ASN A 1 643 ? -20.921 0.753 5.788 1.00 92.69 643 ASN A N 1
ATOM 4975 C CA . ASN A 1 643 ? -20.231 -0.468 5.379 1.00 92.69 643 ASN A CA 1
ATOM 4976 C C . ASN A 1 643 ? -20.958 -1.181 4.230 1.00 92.69 643 ASN A C 1
ATOM 4978 O O . ASN A 1 643 ? -22.181 -1.332 4.239 1.00 92.69 643 ASN A O 1
ATOM 4982 N N . MET A 1 644 ? -20.197 -1.616 3.223 1.00 91.00 644 MET A N 1
ATOM 4983 C CA . MET A 1 644 ? -20.739 -2.262 2.024 1.00 91.00 644 MET A CA 1
ATOM 4984 C C . MET A 1 644 ? -21.244 -3.697 2.257 1.00 91.00 644 MET A C 1
ATOM 4986 O O . MET A 1 644 ? -22.055 -4.178 1.473 1.00 91.00 644 MET A O 1
ATOM 4990 N N . TYR A 1 645 ? -20.831 -4.351 3.346 1.00 92.25 645 TYR A N 1
ATOM 4991 C CA . TYR A 1 645 ? -21.324 -5.667 3.780 1.00 92.25 645 TYR A CA 1
ATOM 4992 C C . TYR A 1 645 ? -22.485 -5.563 4.775 1.00 92.25 645 TYR A C 1
ATOM 4994 O O . TYR A 1 645 ? -22.879 -6.554 5.375 1.00 92.25 645 TYR A O 1
ATOM 5002 N N . GLY A 1 646 ? -23.022 -4.366 4.986 1.00 92.56 646 GLY A N 1
ATOM 5003 C CA . GLY A 1 646 ? -24.111 -4.115 5.919 1.00 92.56 646 GLY A CA 1
ATOM 5004 C C . GLY A 1 646 ? -24.035 -2.679 6.385 1.00 92.56 646 GLY A C 1
ATOM 5005 O O . GLY A 1 646 ? -23.134 -2.326 7.133 1.00 92.56 646 GLY A O 1
ATOM 5006 N N . LYS A 1 647 ? -24.974 -1.839 5.944 1.00 91.31 647 LYS A N 1
ATOM 5007 C CA . LYS A 1 647 ? -24.869 -0.370 6.035 1.00 91.31 647 LYS A CA 1
ATOM 5008 C C . LYS A 1 647 ? -24.563 0.165 7.441 1.00 91.31 647 LYS A C 1
ATOM 5010 O O . LYS A 1 647 ? -23.983 1.243 7.558 1.00 91.31 647 LYS A O 1
ATOM 5015 N N . ASP A 1 648 ? -24.971 -0.568 8.474 1.00 94.31 648 ASP A N 1
ATOM 5016 C CA . ASP A 1 648 ? -24.802 -0.228 9.886 1.00 94.31 648 ASP A CA 1
ATOM 5017 C C . ASP A 1 648 ? -23.974 -1.264 10.674 1.00 94.31 648 ASP A C 1
ATOM 5019 O O . ASP A 1 648 ? -23.957 -1.239 11.900 1.00 94.31 648 ASP A O 1
ATOM 5023 N N . ARG A 1 649 ? -23.229 -2.136 9.980 1.00 95.12 649 ARG A N 1
ATOM 5024 C CA . ARG A 1 649 ? -22.393 -3.185 10.586 1.00 95.12 649 ARG A CA 1
ATOM 5025 C C . ARG A 1 649 ? -21.314 -2.628 11.519 1.00 95.12 649 ARG A C 1
ATOM 5027 O O . ARG A 1 649 ? -21.035 -3.232 12.544 1.00 95.12 649 ARG A O 1
ATOM 5034 N N . ASP A 1 650 ? -20.729 -1.478 11.183 1.00 96.19 650 ASP A N 1
ATOM 5035 C CA . ASP A 1 650 ? -19.788 -0.777 12.069 1.00 96.19 650 ASP A CA 1
ATOM 5036 C C . ASP A 1 650 ? -20.500 -0.004 13.186 1.00 96.19 650 ASP A C 1
ATOM 5038 O O . ASP A 1 650 ? -19.913 0.222 14.233 1.00 96.19 650 ASP A O 1
ATOM 5042 N N . ASN A 1 651 ? -21.770 0.371 13.005 1.00 96.94 651 ASN A N 1
ATOM 5043 C CA . ASN A 1 651 ? -22.511 1.236 13.928 1.00 96.94 651 ASN A CA 1
ATOM 5044 C C . ASN A 1 651 ? -23.219 0.451 15.050 1.00 96.94 651 ASN A C 1
ATOM 5046 O O . ASN A 1 651 ? -24.176 0.964 15.630 1.00 96.94 651 ASN A O 1
ATOM 5050 N N . ILE A 1 652 ? -22.803 -0.786 15.350 1.00 97.44 652 ILE A N 1
ATOM 5051 C CA . ILE A 1 652 ? -23.497 -1.635 16.331 1.00 97.44 652 ILE A CA 1
ATOM 5052 C C . ILE A 1 652 ? -23.505 -1.003 17.733 1.00 97.44 652 ILE A C 1
ATOM 5054 O O . ILE A 1 652 ? -24.608 -0.859 18.261 1.00 97.44 652 ILE A O 1
ATOM 5058 N N . PRO A 1 653 ? -22.374 -0.559 18.324 1.00 96.56 653 PRO A N 1
ATOM 5059 C CA . PRO A 1 653 ? -22.400 0.050 19.655 1.00 96.56 653 PRO A CA 1
ATOM 5060 C C . PRO A 1 653 ? -23.324 1.278 19.769 1.00 96.56 653 PRO A C 1
ATOM 5062 O O . PRO A 1 653 ? -24.181 1.289 20.654 1.00 96.56 653 PRO A O 1
ATOM 5065 N N . PRO A 1 654 ? -23.265 2.296 18.885 1.00 96.88 654 PRO A N 1
ATOM 5066 C CA . PRO A 1 654 ? -24.177 3.430 19.011 1.00 96.88 654 PRO A CA 1
ATOM 5067 C C . PRO A 1 654 ? -25.641 3.039 18.755 1.00 96.88 654 PRO A C 1
ATOM 5069 O O . PRO A 1 654 ? -26.538 3.515 19.448 1.00 96.88 654 PRO A O 1
ATOM 5072 N N . LEU A 1 655 ? -25.925 2.112 17.838 1.00 97.00 655 LEU A N 1
ATOM 5073 C CA . LEU A 1 655 ? -27.302 1.647 17.66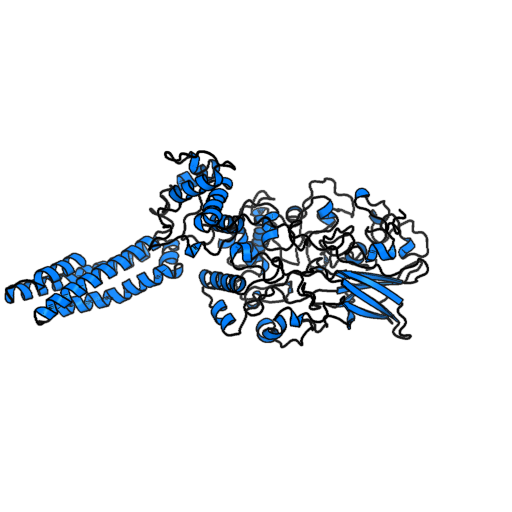0 1.00 97.00 655 LEU A CA 1
ATOM 5074 C C . LEU A 1 655 ? -27.821 0.868 18.874 1.00 97.00 655 LEU A C 1
ATOM 5076 O O . LEU A 1 655 ? -28.974 1.061 19.248 1.00 97.00 655 LEU A O 1
ATOM 5080 N N . GLN A 1 656 ? -26.980 0.049 19.505 1.00 97.38 656 GLN A N 1
ATOM 5081 C CA . GLN A 1 656 ? -27.312 -0.685 20.726 1.00 97.38 656 GLN A CA 1
ATOM 5082 C C . GLN A 1 656 ? -27.711 0.263 21.857 1.00 97.38 656 GLN A C 1
ATOM 5084 O O . GLN A 1 656 ? -28.761 0.090 22.468 1.00 97.38 656 GLN A O 1
ATOM 5089 N N . TYR A 1 657 ? -26.876 1.262 22.133 1.00 96.56 657 TYR A N 1
ATOM 5090 C CA . TYR A 1 657 ? -26.995 2.042 23.361 1.00 96.56 657 TYR A CA 1
ATOM 5091 C C . TYR A 1 657 ? -27.909 3.266 23.242 1.00 96.56 657 TYR A C 1
ATOM 5093 O O . TYR A 1 657 ? -28.529 3.665 24.223 1.00 96.56 657 TYR A O 1
ATOM 5101 N N . GLN A 1 658 ? -28.040 3.856 22.052 1.00 94.25 658 GLN A N 1
ATOM 5102 C CA . GLN A 1 658 ? -28.823 5.086 21.856 1.00 94.25 658 GLN A CA 1
ATOM 5103 C C . GLN A 1 658 ? -29.836 5.013 20.703 1.00 94.25 658 GLN A C 1
ATOM 5105 O O . GLN A 1 658 ? -30.544 5.985 20.447 1.00 94.25 658 GLN A O 1
ATOM 5110 N N . GLY A 1 659 ? -29.920 3.891 19.978 1.00 94.25 659 GLY A N 1
ATOM 5111 C CA . GLY A 1 659 ? -30.872 3.710 18.872 1.00 94.25 659 GLY A CA 1
ATOM 5112 C C . GLY A 1 659 ? -30.588 4.557 17.624 1.00 94.25 659 GLY A C 1
ATOM 5113 O O . GLY A 1 659 ? -31.376 4.534 16.672 1.00 94.25 659 GLY A O 1
ATOM 5114 N N . ILE A 1 660 ? -29.470 5.292 17.610 1.00 93.44 660 ILE A N 1
ATOM 5115 C CA . ILE A 1 660 ? -29.015 6.151 16.510 1.00 93.44 660 ILE A CA 1
ATOM 5116 C C . ILE A 1 660 ? -27.533 5.894 16.223 1.00 93.44 660 ILE A C 1
ATOM 5118 O O . ILE A 1 660 ? -26.740 5.705 17.138 1.00 93.44 660 ILE A O 1
ATOM 5122 N N . ASN A 1 661 ? -27.131 5.937 14.957 1.00 94.62 661 ASN A N 1
ATOM 5123 C CA . ASN A 1 661 ? -25.778 5.578 14.503 1.00 94.62 661 ASN A CA 1
ATOM 5124 C C . ASN A 1 661 ? -24.711 6.688 14.650 1.00 94.62 661 ASN A C 1
ATOM 5126 O O . ASN A 1 661 ? -23.721 6.699 13.920 1.00 94.62 661 ASN A O 1
ATOM 5130 N N . LEU A 1 662 ? -24.940 7.663 15.524 1.00 94.56 662 LEU A N 1
ATOM 5131 C CA . LEU A 1 662 ? -24.039 8.795 15.752 1.00 94.56 662 LEU A CA 1
ATOM 5132 C C . LEU A 1 662 ? -23.018 8.474 16.854 1.00 94.56 662 LEU A C 1
ATOM 5134 O O . LEU A 1 662 ? -23.207 7.478 17.549 1.00 94.56 662 LEU A O 1
ATOM 5138 N N . PRO A 1 663 ? -21.966 9.297 17.051 1.00 94.81 663 PRO A N 1
ATOM 5139 C CA . PRO A 1 663 ? -21.082 9.149 18.205 1.00 94.81 663 PRO A CA 1
ATOM 5140 C C . PRO A 1 663 ? -21.850 8.994 19.525 1.00 94.81 663 PRO A C 1
ATOM 5142 O O . PRO A 1 663 ? -22.952 9.533 19.674 1.00 94.81 663 PRO A O 1
ATOM 5145 N N . ILE A 1 664 ? -21.282 8.238 20.462 1.00 95.44 664 ILE A N 1
ATOM 5146 C CA . ILE A 1 664 ? -21.892 7.977 21.770 1.00 95.44 664 ILE A CA 1
ATOM 5147 C C . ILE A 1 664 ? -22.126 9.305 22.502 1.00 95.44 664 ILE A C 1
ATOM 5149 O O . ILE A 1 664 ? -21.236 10.149 22.574 1.00 95.44 664 ILE A O 1
ATOM 5153 N N . GLY A 1 665 ? -23.350 9.512 22.993 1.00 92.44 665 GLY A N 1
ATOM 5154 C CA . GLY A 1 665 ? -23.752 10.749 23.673 1.00 92.44 665 GLY A CA 1
ATOM 5155 C C . GLY A 1 665 ? -24.130 11.905 22.734 1.00 92.44 665 GLY A C 1
ATOM 5156 O O . GLY A 1 665 ? -24.518 12.973 23.208 1.00 92.44 665 GLY A O 1
ATOM 5157 N N . ALA A 1 666 ? -24.074 11.716 21.409 1.00 91.50 666 ALA A N 1
ATOM 5158 C CA . ALA A 1 666 ? -24.484 12.741 20.449 1.00 91.50 666 ALA A CA 1
ATOM 5159 C C . ALA A 1 666 ? -25.954 13.164 20.630 1.00 91.50 666 ALA A C 1
ATOM 5161 O O . ALA A 1 666 ? -26.806 12.369 21.023 1.00 91.50 666 ALA A O 1
ATOM 5162 N N . ASN A 1 667 ? -26.260 14.413 20.253 1.00 89.31 667 ASN A N 1
ATOM 5163 C CA . ASN A 1 667 ? -27.569 15.050 20.455 1.00 89.31 667 ASN A CA 1
ATOM 5164 C C . ASN A 1 667 ? -27.977 15.142 21.937 1.00 89.31 667 ASN A C 1
ATOM 5166 O O . ASN A 1 667 ? -29.136 14.901 22.268 1.00 89.31 667 ASN A O 1
ATOM 5170 N N . ASN A 1 668 ? -27.033 15.513 22.808 1.00 87.44 668 ASN A N 1
ATOM 5171 C CA . ASN A 1 668 ? -27.250 15.699 24.244 1.00 87.44 668 ASN A CA 1
ATOM 5172 C C . ASN A 1 668 ? -27.767 14.442 24.973 1.00 87.44 668 ASN A C 1
ATOM 5174 O O . ASN A 1 668 ? -28.549 14.532 25.918 1.00 87.44 668 ASN A O 1
ATOM 5178 N N . ASN A 1 669 ? -27.349 13.251 24.532 1.00 90.69 669 ASN A N 1
ATOM 5179 C CA . ASN A 1 669 ? -27.788 11.989 25.129 1.00 90.69 669 ASN A CA 1
ATOM 5180 C C . ASN A 1 669 ? -26.929 11.592 26.347 1.00 90.69 669 ASN A C 1
ATOM 5182 O O . ASN A 1 669 ? -26.483 10.450 26.466 1.00 90.69 669 ASN A O 1
ATOM 5186 N N . CYS A 1 670 ? -26.686 12.541 27.257 1.00 91.50 670 CYS A N 1
ATOM 5187 C CA . CYS A 1 670 ? -25.886 12.333 28.470 1.00 91.50 670 CYS A CA 1
ATOM 5188 C C . CYS A 1 670 ? -26.505 11.268 29.392 1.00 91.50 670 CYS A C 1
ATOM 5190 O O . CYS A 1 670 ? -25.782 10.543 30.074 1.00 91.50 670 CYS A O 1
ATOM 5192 N N . ALA A 1 671 ? -27.834 11.116 29.337 1.00 92.12 671 ALA A N 1
ATOM 5193 C CA . ALA A 1 671 ? -28.611 10.128 30.088 1.00 92.12 671 ALA A CA 1
ATOM 5194 C C . ALA A 1 671 ? -28.242 8.662 29.783 1.00 92.12 671 ALA A C 1
ATOM 5196 O O . ALA A 1 671 ? -28.690 7.753 30.483 1.00 92.12 671 ALA A O 1
ATOM 5197 N N . LEU A 1 672 ? -27.437 8.412 28.742 1.00 93.56 672 LEU A N 1
ATOM 5198 C CA . LEU A 1 672 ? -26.893 7.085 28.477 1.00 93.56 672 LEU A CA 1
ATOM 5199 C C . LEU A 1 672 ? -25.999 6.600 29.629 1.00 93.56 672 LEU A C 1
ATOM 5201 O O . LEU A 1 672 ? -26.155 5.470 30.093 1.00 93.56 672 LEU A O 1
ATOM 5205 N N . CYS A 1 673 ? -25.092 7.460 30.097 1.00 94.88 673 CYS A N 1
ATOM 5206 C CA . CYS A 1 673 ? -24.157 7.137 31.175 1.00 94.88 673 CYS A CA 1
ATOM 5207 C C . CYS A 1 673 ? -24.567 7.796 32.499 1.00 94.88 673 CYS A C 1
ATOM 5209 O O . CYS A 1 673 ? -24.450 7.176 33.556 1.00 94.88 673 CYS A O 1
ATOM 5211 N N . HIS A 1 674 ? -25.080 9.027 32.445 1.00 94.75 674 HIS A N 1
ATOM 5212 C CA . HIS A 1 674 ? -25.423 9.807 33.628 1.00 94.75 674 HIS A CA 1
ATOM 5213 C C . HIS A 1 674 ? -26.842 9.517 34.119 1.00 94.75 674 HIS A C 1
ATOM 5215 O O . HIS A 1 674 ? -27.793 9.493 33.341 1.00 94.75 674 HIS A O 1
ATOM 5221 N N . THR A 1 675 ? -27.006 9.352 35.431 1.00 93.56 675 THR A N 1
ATOM 5222 C CA . THR A 1 675 ? -28.329 9.184 36.063 1.00 93.56 675 THR A CA 1
ATOM 5223 C C . THR A 1 675 ? -29.001 10.511 36.422 1.00 93.56 675 THR A C 1
ATOM 5225 O O . THR A 1 675 ? -30.119 10.510 36.935 1.00 93.56 675 THR A O 1
ATOM 5228 N N . VAL A 1 676 ? -28.329 11.635 36.162 1.00 92.25 676 VAL A N 1
ATOM 5229 C CA . VAL A 1 676 ? -28.822 13.003 36.367 1.00 92.25 676 VAL A CA 1
ATOM 5230 C C . VAL A 1 676 ? -28.724 13.796 35.069 1.00 92.25 676 VAL A C 1
ATOM 5232 O O . VAL A 1 676 ? -27.963 13.447 34.166 1.00 92.25 676 VAL A O 1
ATOM 5235 N N . GLU A 1 677 ? -29.519 14.857 34.969 1.00 89.50 677 GLU A N 1
ATOM 5236 C CA . GLU A 1 677 ? -29.438 15.789 33.849 1.00 89.50 677 GLU A CA 1
ATOM 5237 C C . GLU A 1 677 ? -28.124 16.576 33.918 1.00 89.50 677 GLU A C 1
ATOM 5239 O O . GLU A 1 677 ? -27.733 17.056 34.982 1.00 89.50 677 GLU A O 1
ATOM 5244 N N . MET A 1 678 ? -27.439 16.680 32.781 1.00 88.69 678 MET A N 1
ATOM 5245 C CA . MET A 1 678 ? -26.148 17.351 32.668 1.00 88.69 678 MET A CA 1
ATOM 5246 C C . MET A 1 678 ? -26.326 18.671 31.917 1.00 88.69 678 MET A C 1
ATOM 5248 O O . MET A 1 678 ? -26.809 18.668 30.785 1.00 88.69 678 MET A O 1
ATOM 5252 N N . GLU A 1 679 ? -25.925 19.782 32.537 1.00 82.81 679 GLU A N 1
ATOM 5253 C CA . GLU A 1 679 ? -25.933 21.117 31.911 1.00 82.81 679 GLU A CA 1
ATOM 5254 C C . GLU A 1 679 ? -24.608 21.432 31.196 1.00 82.81 679 GLU A C 1
ATOM 5256 O O . GLU A 1 679 ? -24.604 22.103 30.164 1.00 82.81 679 GLU A O 1
ATOM 5261 N N . ASP A 1 680 ? -23.501 20.884 31.705 1.00 84.38 680 ASP A N 1
ATOM 5262 C CA . ASP A 1 680 ? -22.150 21.034 31.166 1.00 84.38 680 ASP A CA 1
ATOM 5263 C C . ASP A 1 680 ? -21.553 19.667 30.799 1.00 84.38 680 ASP A C 1
ATOM 5265 O O . ASP A 1 680 ? -21.913 18.631 31.363 1.00 84.38 680 ASP A O 1
ATOM 5269 N N . SER A 1 681 ? -20.596 19.660 29.868 1.00 86.44 681 SER A N 1
ATOM 5270 C CA . SER A 1 681 ? -19.883 18.451 29.444 1.00 86.44 681 SER A CA 1
ATOM 5271 C C . SER A 1 681 ? -18.403 18.539 29.803 1.00 86.44 681 SER A C 1
ATOM 5273 O O . SER A 1 681 ? -17.681 19.362 29.241 1.00 86.44 681 SER A O 1
ATOM 5275 N N . VAL A 1 682 ? -17.939 17.609 30.640 1.00 88.12 682 VAL A N 1
ATOM 5276 C CA . VAL A 1 682 ? -16.513 17.394 30.955 1.00 88.12 682 VAL A CA 1
ATOM 5277 C C . VAL A 1 682 ? -15.741 16.671 29.843 1.00 88.12 682 VAL A C 1
ATOM 5279 O O . VAL A 1 682 ? -14.527 16.575 29.912 1.00 88.12 682 VAL A O 1
ATOM 5282 N N . HIS A 1 683 ? -16.430 16.166 28.816 1.00 90.31 683 HIS A N 1
ATOM 5283 C CA . HIS A 1 683 ? -15.813 15.439 27.704 1.00 90.31 683 HIS A CA 1
ATOM 5284 C C . HIS A 1 683 ? -15.275 16.397 26.628 1.00 90.31 683 HIS A C 1
ATOM 5286 O O . HIS A 1 683 ? -14.079 16.440 26.367 1.00 90.31 683 HIS A O 1
ATOM 5292 N N . HIS A 1 684 ? -16.160 17.189 26.006 1.00 89.12 684 HIS A N 1
ATOM 5293 C CA . HIS A 1 684 ? -15.819 18.411 25.264 1.00 89.12 684 HIS A CA 1
ATOM 5294 C C . HIS A 1 684 ? -17.092 19.222 24.923 1.00 89.12 684 HIS A C 1
ATOM 5296 O O . HIS A 1 684 ? -18.166 18.633 24.753 1.00 89.12 684 HIS A O 1
ATOM 5302 N N . PRO A 1 685 ? -17.008 20.549 24.695 1.00 81.00 685 PRO A N 1
ATOM 5303 C CA . PRO A 1 685 ? -18.183 21.404 24.461 1.00 81.00 685 PRO A CA 1
ATOM 5304 C C . PRO A 1 685 ? -19.077 20.969 23.288 1.00 81.00 685 PRO A C 1
ATOM 5306 O O . PRO A 1 685 ? -20.299 21.081 23.350 1.00 81.00 685 PRO A O 1
ATOM 5309 N N . ASN A 1 686 ? -18.494 20.388 22.233 1.00 80.81 686 ASN A N 1
ATOM 5310 C CA . ASN A 1 686 ? -19.239 19.959 21.045 1.00 80.81 686 ASN A CA 1
ATOM 5311 C C . ASN A 1 686 ? -20.220 18.783 21.294 1.00 80.81 686 ASN A C 1
ATOM 5313 O O . ASN A 1 686 ? -20.995 18.455 20.397 1.00 80.81 686 ASN A O 1
ATOM 5317 N N . MET A 1 687 ? -20.238 18.162 22.486 1.00 83.69 687 MET A N 1
ATOM 5318 C CA . MET A 1 687 ? -21.262 17.166 22.855 1.00 83.69 687 MET A CA 1
ATOM 5319 C C . MET A 1 687 ? -22.630 17.794 23.162 1.00 83.69 687 MET A C 1
ATOM 5321 O O . MET A 1 687 ? -23.658 17.150 22.955 1.00 83.69 687 MET A O 1
ATOM 5325 N N . LEU A 1 688 ? -22.655 19.061 23.588 1.00 81.00 688 LEU A N 1
ATOM 5326 C CA . LEU A 1 688 ? -23.873 19.781 23.988 1.00 81.00 688 LEU A CA 1
ATOM 5327 C C . LEU A 1 688 ? -24.667 20.338 22.793 1.00 81.00 688 LEU A C 1
ATOM 5329 O O . LEU A 1 688 ? -25.646 21.068 22.951 1.00 81.00 688 LEU A O 1
ATOM 5333 N N . HIS A 1 689 ? -24.244 20.019 21.571 1.00 79.75 689 HIS A N 1
ATOM 5334 C CA . HIS A 1 689 ? -24.876 20.479 20.344 1.00 79.75 689 HIS A CA 1
ATOM 5335 C C . HIS A 1 689 ? -25.456 19.321 19.539 1.00 79.75 689 HIS A C 1
ATOM 5337 O O . HIS A 1 689 ? -25.010 18.174 19.590 1.00 79.75 689 HIS A O 1
ATOM 5343 N N . GLU A 1 690 ? -26.461 19.643 18.731 1.00 84.81 690 GLU A N 1
ATOM 5344 C CA . GLU A 1 690 ? -27.017 18.691 17.783 1.00 84.81 690 GLU A CA 1
ATOM 5345 C C . GLU A 1 690 ? -25.980 18.336 16.709 1.00 84.81 690 GLU A C 1
ATOM 5347 O O . GLU A 1 690 ? -25.256 19.194 16.188 1.00 84.81 690 GLU A O 1
ATOM 5352 N N . PHE A 1 691 ? -25.935 17.060 16.327 1.00 86.56 691 PHE A N 1
ATOM 5353 C CA . PHE A 1 691 ? -25.011 16.596 15.305 1.00 86.56 691 PHE A CA 1
ATOM 5354 C C . PHE A 1 691 ? -25.259 17.323 13.980 1.00 86.56 691 PHE A C 1
ATOM 5356 O O . PHE A 1 691 ? -26.350 17.282 13.410 1.00 86.56 691 PHE A O 1
ATOM 5363 N N . ARG A 1 692 ? -24.214 17.971 13.461 1.00 81.69 692 ARG A N 1
ATOM 5364 C CA . ARG A 1 692 ? -24.318 18.944 12.361 1.00 81.69 692 ARG A CA 1
ATOM 5365 C C . ARG A 1 692 ? -24.786 18.328 11.038 1.00 81.69 692 ARG A C 1
ATOM 5367 O O . ARG A 1 692 ? -25.485 18.980 10.271 1.00 81.69 692 ARG A O 1
ATOM 5374 N N . ASN A 1 693 ? -24.418 17.076 10.762 1.00 82.44 693 ASN A N 1
ATOM 5375 C CA . ASN A 1 693 ? -24.725 16.391 9.501 1.00 82.44 693 ASN A CA 1
ATOM 5376 C C . ASN A 1 693 ? -25.902 15.421 9.660 1.00 82.44 693 ASN A C 1
ATOM 5378 O O . ASN A 1 693 ? -25.773 14.224 9.404 1.00 82.44 693 ASN A O 1
ATOM 5382 N N . ARG A 1 694 ? -27.055 15.939 10.098 1.00 79.56 694 ARG A N 1
ATOM 5383 C CA . ARG A 1 694 ? -28.263 15.150 10.415 1.00 79.56 694 ARG A CA 1
ATOM 5384 C C . ARG A 1 694 ? -28.722 14.229 9.292 1.00 79.56 694 ARG A C 1
ATOM 5386 O O . ARG A 1 694 ? -29.235 13.157 9.574 1.00 79.56 694 ARG A O 1
ATOM 5393 N N . GLN A 1 695 ? -28.480 14.599 8.038 1.00 80.94 695 GLN A N 1
ATOM 5394 C CA . GLN A 1 695 ? -28.781 13.775 6.865 1.00 80.94 695 GLN A CA 1
ATOM 5395 C C . GLN A 1 695 ? -28.035 12.428 6.835 1.00 80.94 695 GLN A C 1
ATOM 5397 O O . GLN A 1 695 ? -28.431 11.527 6.102 1.00 80.94 695 GLN A O 1
ATOM 5402 N N . LEU A 1 696 ? -26.946 12.294 7.600 1.00 81.94 696 LEU A N 1
ATOM 5403 C CA . LEU A 1 696 ? -26.194 11.046 7.751 1.00 81.94 696 LEU A CA 1
ATOM 5404 C C . LEU A 1 696 ? -26.726 10.179 8.905 1.00 81.94 696 LEU A C 1
ATOM 5406 O O . LEU A 1 696 ? -26.449 8.974 8.941 1.00 81.94 696 LEU A O 1
ATOM 5410 N N . SER A 1 697 ? -27.486 10.792 9.822 1.00 80.88 697 SER A N 1
ATOM 5411 C CA . SER A 1 697 ? -28.095 10.133 10.975 1.00 80.88 697 SER A CA 1
ATOM 5412 C C . SER A 1 697 ? -29.200 9.187 10.531 1.00 80.88 697 SER A C 1
ATOM 5414 O O . SER A 1 697 ? -30.004 9.503 9.650 1.00 80.88 697 SER A O 1
ATOM 5416 N N . ARG A 1 698 ? -29.241 8.019 11.161 1.00 76.88 698 ARG A N 1
ATOM 5417 C CA . ARG A 1 698 ? -30.262 6.995 10.961 1.00 76.88 698 ARG A CA 1
ATOM 5418 C C . ARG A 1 698 ? -30.690 6.462 12.319 1.00 76.88 698 ARG A C 1
ATOM 5420 O O . ARG A 1 698 ? -29.846 6.243 13.187 1.00 76.88 698 ARG A O 1
ATOM 5427 N N . THR A 1 699 ? -31.990 6.258 12.484 1.00 70.56 699 THR A N 1
ATOM 5428 C CA . THR A 1 699 ? -32.573 5.591 13.650 1.00 70.56 699 THR A CA 1
ATOM 5429 C C . THR A 1 699 ? -32.853 4.131 13.316 1.00 70.56 699 THR A C 1
ATOM 5431 O O . THR A 1 699 ? -33.046 3.793 12.143 1.00 70.56 699 THR A O 1
ATOM 5434 N N . ILE A 1 700 ? -32.907 3.262 14.328 1.00 61.19 700 ILE A N 1
ATOM 5435 C CA . ILE A 1 700 ? -33.486 1.923 14.162 1.00 61.19 700 ILE A CA 1
ATOM 5436 C C . ILE A 1 700 ? -34.938 2.121 13.707 1.00 61.19 700 ILE A C 1
ATOM 5438 O O . ILE A 1 700 ? -35.804 2.500 14.495 1.00 61.19 700 ILE A O 1
ATOM 5442 N N . GLN A 1 701 ? -35.215 1.923 12.418 1.00 40.84 701 GLN A N 1
ATOM 5443 C CA . GLN A 1 701 ? -36.587 1.715 11.980 1.00 40.84 701 GLN A CA 1
ATOM 5444 C C . GLN A 1 701 ? -36.989 0.346 12.525 1.00 40.84 701 GLN A C 1
ATOM 5446 O O . GLN A 1 701 ? -36.369 -0.663 12.188 1.00 40.84 701 GLN A O 1
ATOM 5451 N N . GLY A 1 702 ? -38.002 0.314 13.397 1.00 33.41 702 GLY A N 1
ATOM 5452 C CA . GLY A 1 702 ? -38.710 -0.929 13.694 1.00 33.41 702 GLY A CA 1
ATOM 5453 C C . GLY A 1 702 ? -39.165 -1.600 12.389 1.00 33.41 702 GLY A C 1
ATOM 5454 O O . GLY A 1 702 ? -39.216 -0.925 11.353 1.00 33.41 702 GLY A O 1
ATOM 5455 N N . PRO A 1 703 ? -39.460 -2.913 12.404 1.00 29.94 703 PRO A N 1
ATOM 5456 C CA . PRO A 1 703 ? -39.857 -3.632 11.197 1.00 29.94 703 PRO A CA 1
ATOM 5457 C C . PRO A 1 703 ? -40.954 -2.845 10.478 1.00 29.94 703 PRO A C 1
ATOM 5459 O O . PRO A 1 703 ? -41.944 -2.457 11.096 1.00 29.94 703 PRO A O 1
ATOM 5462 N N . SER A 1 704 ? -40.741 -2.548 9.196 1.00 26.94 704 SER A N 1
ATOM 5463 C CA . SER A 1 704 ? -41.728 -1.848 8.385 1.00 26.94 704 SER A CA 1
ATOM 5464 C C . SER A 1 704 ? -42.996 -2.699 8.327 1.00 26.94 704 SER A C 1
ATOM 5466 O O . SER A 1 704 ? -43.021 -3.724 7.647 1.00 26.94 704 SER A O 1
ATOM 5468 N N . GLU A 1 705 ? -44.041 -2.293 9.042 1.00 28.83 705 GLU A N 1
ATOM 5469 C CA . GLU A 1 705 ? -45.396 -2.741 8.747 1.00 28.83 705 GLU A CA 1
ATOM 5470 C C . GLU A 1 705 ? -45.816 -2.134 7.401 1.00 28.83 705 GLU A C 1
ATOM 5472 O O . GLU A 1 705 ? -46.269 -0.992 7.344 1.00 28.83 705 GLU A O 1
ATOM 5477 N N . SER A 1 706 ? -45.615 -2.891 6.318 1.00 30.11 706 SER A N 1
ATOM 5478 C CA . SER A 1 706 ? -46.516 -2.974 5.155 1.00 30.11 706 SER A CA 1
ATOM 5479 C C . SER A 1 706 ? -46.085 -4.094 4.217 1.00 30.11 706 SER A C 1
ATOM 5481 O O . SER A 1 706 ? -44.977 -3.958 3.643 1.00 30.11 706 SER A O 1
#